Protein AF-0000000082576319 (afdb_homodimer)

Solvent-accessible surface area (backbone atoms only — not comparable to full-atom values): 33213 Å² total; per-residue (Å²): 131,82,73,73,70,80,66,82,50,52,83,40,79,93,32,52,80,60,62,58,67,52,38,53,54,11,37,67,35,69,72,43,90,73,81,76,61,67,74,78,72,56,69,100,61,82,54,29,26,38,33,26,52,52,41,36,80,38,68,91,71,37,46,44,73,81,45,42,80,41,78,44,76,49,89,55,85,46,79,70,30,40,61,8,37,35,50,24,39,36,36,74,38,51,67,65,32,73,51,54,51,29,36,40,39,39,36,24,38,23,18,61,24,31,28,22,35,40,39,40,29,25,42,45,8,39,37,28,39,38,37,37,37,34,42,27,11,21,46,34,29,22,37,41,38,39,30,28,44,44,7,37,40,41,37,39,39,42,38,47,18,60,33,32,18,38,39,40,32,38,40,38,41,28,18,32,52,6,37,42,40,37,38,36,38,38,47,32,53,30,29,38,40,40,37,37,43,37,35,31,64,13,49,43,6,35,44,34,50,34,11,38,40,47,32,44,57,74,28,44,38,37,37,44,38,39,40,37,32,62,18,34,44,21,36,39,41,36,40,39,34,33,40,14,23,52,55,2,28,32,37,43,36,42,37,43,37,32,36,57,71,13,29,54,24,40,40,43,38,42,42,41,32,38,38,76,30,88,67,21,38,49,37,46,33,48,40,42,41,38,49,22,48,38,37,47,37,42,39,39,43,39,24,28,62,77,58,63,65,60,45,49,53,42,38,72,72,70,38,53,68,71,58,38,52,48,53,56,50,48,57,62,50,43,67,41,46,64,77,49,79,53,62,71,57,36,49,49,54,51,49,45,50,48,53,38,48,67,70,73,103,131,83,73,71,70,81,67,82,50,52,84,41,80,94,33,53,81,60,61,59,66,52,41,53,54,12,37,67,36,70,71,43,89,72,80,73,61,68,75,76,71,54,69,100,62,80,54,28,27,38,32,27,52,53,42,36,81,37,66,91,72,37,47,44,73,81,44,41,80,43,76,42,76,49,89,53,87,46,80,69,32,42,61,8,38,35,50,24,41,34,37,74,38,51,66,64,32,73,54,54,51,28,36,40,39,38,37,23,37,24,18,62,23,32,28,23,35,39,40,40,29,27,42,45,9,39,36,27,38,38,37,38,36,34,41,27,11,19,44,33,30,21,37,40,38,40,29,28,43,44,7,36,39,42,38,39,38,41,37,46,18,61,32,33,18,39,38,41,31,39,40,36,41,30,18,31,53,7,38,41,40,38,37,36,38,39,45,31,54,31,29,39,40,40,36,37,44,37,36,31,63,12,51,43,7,36,45,34,49,35,11,39,41,47,31,43,56,75,28,44,38,37,38,42,36,38,38,38,32,61,18,35,44,23,37,39,42,36,42,38,33,31,39,13,25,52,54,3,29,31,36,43,34,40,36,41,36,32,36,57,71,13,29,54,25,39,38,42,38,40,42,40,31,38,37,76,31,87,66,21,40,49,38,45,33,50,40,43,42,38,50,22,48,37,37,46,38,41,38,39,43,39,23,30,63,78,58,64,65,60,45,48,53,41,39,72,72,70,37,53,68,70,59,38,51,47,53,55,50,47,57,63,50,44,66,40,47,63,76,50,77,52,62,71,56,37,50,50,52,51,49,46,49,48,54,40,49,67,69,73,103

Radius of gyration: 29.11 Å; Cα contacts (8 Å, |Δi|>4): 2206; chains: 2; bounding box: 52×86×73 Å

Secondary structure (DSSP, 8-state):
---------TTSGGGTT--HHHHHHHHTPPP------GGGTS-SS-S-EEEEETTEE-GGG-B-TT-EEEEE------TTGGG--EEEEEEEE-TT-EEEEEEEEEEEEEEEEEEEEEEEE-TT-EEEEEEEEEEEEEEEEEEEEEE-TT-EEEEEEEE--SSSEEEEEEEEEE-TT-EEEEEEEE-SSSEEEEEEEEEE-STT-EEEEEEEEEE-TT-EEEEEEEEEE-STT-EEEEEEEEEE-TT-EEEEEEEEEE-TT-TTEEEEEEEEEEESSTTSEEEEEEEEEE--SSEEEEEEEEEEPPPHHHHHHHHHTT--HHHHHHHHHHHHHHHHHTT---HHHHHHHHHHHHHHHHHH-/---------TTSGGGTT--HHHHHHHHTPPP------GGGTS-SS-S-EEEEETTEE-GGG-B-TT-EEEEE------TTGGG--EEEEEEEE-TT-EEEEEEEEEEEEEEEEEEEEEEEE-TT-EEEEEEEEEEEEEEEEEEEEEE-TT-EEEEEEEE--SSSEEEEEEEEEE-TT-EEEEEEEE-SSSEEEEEEEEEE-STT-EEEEEEEEEE-TT-EEEEEEEEEE-STT-EEEEEEEEEE-TT-EEEEEEEEEE-TT-TT-EEEEEEEEEESSTTSEEEEEEEEEE--SSEEEEEEEEEEPPPHHHHHHHHHTT--HHHHHHHHHHHHHHHHHTT---HHHHHHHHHHHHHHHHHH-

Nearest PDB structures (foldseek):
  5awf-assembly1_B  TM=8.871E-01  e=5.857E-17  Escherichia coli K-12
  5awg-assembly2_F  TM=8.717E-01  e=9.874E-16  Escherichia coli K-12
  5awg-assembly1_A  TM=7.871E-01  e=1.202E-10  Escherichia coli K-12
  5awf-assembly1_A  TM=7.867E-01  e=1.909E-10  Escherichia coli K-12
  5awf-assembly2_E  TM=7.681E-01  e=3.754E-09  Escherichia coli K-12

Organism: NCBI:txid68569

pLDDT: mean 94.66, std 8.39, range [23.75, 98.94]

Foldseek 3Di:
DPPVLPDDDLVDVVCVQPDVVLQVVQQPWDFDDPVDDVVVVQFPDDFWEWEDELQHTDPVPTRHVQKDWDFDAQDDPPSLSNVQGTIEIEHEEEALAEGERHEYEYEYRTHEYHYEYEYEYEALYEYEYEYEYEETGEYGYEYEEEYEHNYEYHYEYEYAYQEGEYEYEYEYEWAANYEYAYEYEAQHAYEYEAEYEYEDAYAQTEYEYEAEHEYEDAHEYEYAYEYEYRAENYEYEYEYEYEYFDQYEYEYEYEYEYDQHHAAYEYEEEEEYEYPDPNYYYYYHYYYHYNYDHYHYDYDYYYDYQDPVQQVVCVVVPDDNLRSRLVSVLVRRLVRLVPRDDPSSSVVSSVSNSVSSVVRD/DPVVLPDDDLVDVVCVQPDVVLQVVQQPWDFDDPVDDVVVVQFPDDFWEWEDELQHTDPVPTRHVQKDWDFDAQDDPPSLSNVQGTIEIEHEEEALAEGERHEYEYEYRTHEYHYEYEYEYEALYEYEYEYEYEETGEYGYEYEEEYEHNYEYHYEYEYAYQEGEYEYEYEYEWAANYEYAYEYEAQHAYEYEAEYEYEDAYAQTEYEYEAEYEYEDAHEYEYAYEYEYRAENYEYEYEYEYEYFDQYEYEYEYEYEYDQHHAAYEYEEEEEYEYPDPNYYYYYHYYYHYNYDHYHYDYDYYYDYQDPVQQVVCVVVPDDNLRSRLVSVLVRRLVRLVPRDDPSSSVVSSVSNSVSSVVRD

InterPro domains:
  IPR000825 SUF system FeS cluster assembly, SufBD core domain [PF01458] (121-332)
  IPR037284 SUF system FeS cluster assembly, SufBD superfamily [SSF101960] (5-357)
  IPR055346 SUF system FeS cluster assembly, SufBD [PTHR43575] (121-348)

Sequence (722 aa):
MNTLLELPTPRQEEWRWADMAALKAAAETARRDVGIDPAGLFLDIEGPRLLFVDGRFEPAHSRPGPVQVTQQLATTDHPLGSLADGEGWSLHLGKEHAATAIQIVHIGTGGESHVPARLMLAEDAVASVVETYAGSGWANRLTTLCLERGARLMRSVRLLQDAGFVSLREEAEVGEAASLVSVFLGAGGMGSRIDGALLVNGKGGFAEMGGALLTSGSQKQEAAVAVRHENVEGTSRQLWRAVAADKSAASLAARVEVARGAQQTDGEQSLRGLLLQRSATVNLKPELEIFADDVKCAHGATVGELDRMALFYLQSRGIDEGRAKALLTRAFVADALARIGEDVVREAFAADADRWLDTALMNTLLELPTPRQEEWRWADMAALKAAAETARRDVGIDPAGLFLDIEGPRLLFVDGRFEPAHSRPGPVQVTQQLATTDHPLGSLADGEGWSLHLGKEHAATAIQIVHIGTGGESHVPARLMLAEDAVASVVETYAGSGWANRLTTLCLERGARLMRSVRLLQDAGFVSLREEAEVGEAASLVSVFLGAGGMGSRIDGALLVNGKGGFAEMGGALLTSGSQKQEAAVAVRHENVEGTSRQLWRAVAADKSAASLAARVEVARGAQQTDGEQSLRGLLLQRSATVNLKPELEIFADDVKCAHGATVGELDRMALFYLQSRGIDEGRAKALLTRAFVADALARIGEDVVREAFAADADRWLDTAL

Structure (mmCIF, N/CA/C/O backbone):
data_AF-0000000082576319-model_v1
#
loop_
_entity.id
_entity.type
_entity.pdbx_description
1 polymer 'Fe-S cluster assembly protein SufD'
#
loop_
_atom_site.group_PDB
_atom_site.id
_atom_site.type_symbol
_atom_site.label_atom_id
_atom_site.label_alt_id
_atom_site.label_comp_id
_atom_site.label_asym_id
_atom_site.label_entity_id
_atom_site.label_seq_id
_atom_site.pdbx_PDB_ins_code
_atom_site.Cartn_x
_atom_site.Cartn_y
_atom_site.Cartn_z
_atom_site.occupancy
_atom_site.B_iso_or_equiv
_atom_site.auth_seq_id
_atom_site.auth_comp_id
_atom_site.auth_asym_id
_atom_site.auth_atom_id
_atom_site.pdbx_PDB_model_num
ATOM 1 N N . MET A 1 1 ? 1.229 -40.062 17.375 1 24.16 1 MET A N 1
ATOM 2 C CA . MET A 1 1 ? 1.217 -38.781 18.078 1 24.16 1 MET A CA 1
ATOM 3 C C . MET A 1 1 ? 0.856 -37.625 17.125 1 24.16 1 MET A C 1
ATOM 5 O O . MET A 1 1 ? 1.576 -37.375 16.156 1 24.16 1 MET A O 1
ATOM 9 N N . ASN A 1 2 ? -0.337 -37.438 16.719 1 30.39 2 ASN A N 1
ATOM 10 C CA . ASN A 1 2 ? -0.975 -36.531 15.773 1 30.39 2 ASN A CA 1
ATOM 11 C C . ASN A 1 2 ? -0.6 -35.094 16.031 1 30.39 2 ASN A C 1
ATOM 13 O O . ASN A 1 2 ? -1.057 -34.5 17.016 1 30.39 2 ASN A O 1
ATOM 17 N N . THR A 1 3 ? 0.707 -34.812 16.156 1 34.94 3 THR A N 1
ATOM 18 C CA . THR A 1 3 ? 1.184 -33.438 16.391 1 34.94 3 THR A CA 1
ATOM 19 C C . THR A 1 3 ? 0.29 -32.438 15.672 1 34.94 3 THR A C 1
ATOM 21 O O . THR A 1 3 ? 0.254 -32.406 14.438 1 34.94 3 THR A O 1
ATOM 24 N N . LEU A 1 4 ? -0.823 -32.219 16.078 1 39.25 4 LEU A N 1
ATOM 25 C CA . LEU A 1 4 ? -1.81 -31.281 15.547 1 39.25 4 LEU A CA 1
ATOM 26 C C . LEU A 1 4 ? -1.157 -29.953 15.18 1 39.25 4 LEU A C 1
ATOM 28 O O . LEU A 1 4 ? -0.717 -29.219 16.062 1 39.25 4 LEU A O 1
ATOM 32 N N . LEU A 1 5 ? -0.187 -29.984 14.25 1 50.62 5 LEU A N 1
ATOM 33 C CA . LEU A 1 5 ? 0.458 -28.797 13.703 1 50.62 5 LEU A CA 1
ATOM 34 C C . LEU A 1 5 ? -0.491 -27.594 13.734 1 50.62 5 LEU A C 1
ATOM 36 O O . LEU A 1 5 ? -1.639 -27.703 13.297 1 50.62 5 LEU A O 1
ATOM 40 N N . GLU A 1 6 ? -0.335 -26.875 14.75 1 64.94 6 GLU A N 1
ATOM 41 C CA . GLU A 1 6 ? -1.095 -25.641 14.969 1 64.94 6 GLU A CA 1
ATOM 42 C C . GLU A 1 6 ? -1.136 -24.797 13.703 1 64.94 6 GLU A C 1
ATOM 44 O O . GLU A 1 6 ? -0.102 -24.297 13.242 1 64.94 6 GLU A O 1
ATOM 49 N N . LEU A 1 7 ? -2.199 -25.109 12.945 1 76.06 7 LEU A N 1
ATOM 50 C CA . LEU A 1 7 ? -2.455 -24.312 11.742 1 76.06 7 LEU A CA 1
ATOM 51 C C . LEU A 1 7 ? -2.701 -22.859 12.102 1 76.06 7 LEU A C 1
ATOM 53 O O . LEU A 1 7 ? -3.148 -22.547 13.211 1 76.06 7 LEU A O 1
ATOM 57 N N . PRO A 1 8 ? -2.199 -21.984 11.211 1 80.19 8 PRO A N 1
ATOM 58 C CA . PRO A 1 8 ? -2.496 -20.562 11.469 1 80.19 8 PRO A CA 1
ATOM 59 C C . PRO A 1 8 ? -3.994 -20.297 11.586 1 80.19 8 PRO A C 1
ATOM 61 O O . PRO A 1 8 ? -4.812 -21.141 11.234 1 80.19 8 PRO A O 1
ATOM 64 N N . THR A 1 9 ? -4.262 -19.188 12.266 1 80.5 9 THR A N 1
ATOM 65 C CA . THR A 1 9 ? -5.656 -18.812 12.453 1 80.5 9 THR A CA 1
ATOM 66 C C . THR A 1 9 ? -5.945 -17.453 11.805 1 80.5 9 THR A C 1
ATOM 68 O O . THR A 1 9 ? -5.047 -16.625 11.68 1 80.5 9 THR A O 1
ATOM 71 N N . PRO A 1 10 ? -7.227 -17.234 11.562 1 76.69 10 PRO A N 1
ATOM 72 C CA . PRO A 1 10 ? -7.605 -15.969 10.922 1 76.69 10 PRO A CA 1
ATOM 73 C C . PRO A 1 10 ? -7.449 -14.766 11.844 1 76.69 10 PRO A C 1
ATOM 75 O O . PRO A 1 10 ? -7.559 -13.617 11.391 1 76.69 10 PRO A O 1
ATOM 78 N N . ARG A 1 11 ? -7.086 -14.836 13 1 74.06 11 ARG A N 1
ATOM 79 C CA . ARG A 1 11 ? -6.824 -13.734 13.914 1 74.06 11 ARG A CA 1
ATOM 80 C C . ARG A 1 11 ? -5.5 -13.055 13.594 1 74.06 11 ARG A C 1
ATOM 82 O O . ARG A 1 11 ? -5.293 -11.883 13.93 1 74.06 11 ARG A O 1
ATOM 89 N N . GLN A 1 12 ? -4.68 -13.906 13.008 1 79 12 GLN A N 1
ATOM 90 C CA . GLN A 1 12 ? -3.438 -13.328 12.508 1 79 12 GLN A CA 1
ATOM 91 C C . GLN A 1 12 ? -3.676 -12.539 11.219 1 79 12 GLN A C 1
ATOM 93 O O . GLN A 1 12 ? -4.273 -13.047 10.273 1 79 12 GLN A O 1
ATOM 98 N N . GLU A 1 13 ? -3.152 -11.359 11.203 1 78.31 13 GLU A N 1
ATOM 99 C CA . GLU A 1 13 ? -3.428 -10.461 10.086 1 78.31 13 GLU A CA 1
ATOM 100 C C . GLU A 1 13 ? -3.061 -11.102 8.758 1 78.31 13 GLU A C 1
ATOM 102 O O . GLU A 1 13 ? -3.818 -11.008 7.785 1 78.31 13 GLU A O 1
ATOM 107 N N . GLU A 1 14 ? -2.053 -11.867 8.719 1 85.12 14 GLU A N 1
ATOM 108 C CA . GLU A 1 14 ? -1.548 -12.453 7.484 1 85.12 14 GLU A CA 1
ATOM 109 C C . GLU A 1 14 ? -2.469 -13.562 6.98 1 85.12 14 GLU A C 1
ATOM 111 O O . GLU A 1 14 ? -2.377 -13.984 5.824 1 85.12 14 GLU A O 1
ATOM 116 N N . TRP A 1 15 ? -3.363 -14.062 7.809 1 89.56 15 TRP A N 1
ATOM 117 C CA . TRP A 1 15 ? -4.191 -15.211 7.461 1 89.56 15 TRP A CA 1
ATOM 118 C C . TRP A 1 15 ? -5.676 -14.859 7.562 1 89.56 15 TRP A C 1
ATOM 120 O O . TRP A 1 15 ? -6.527 -15.75 7.598 1 89.56 15 TRP A O 1
ATOM 130 N N . ARG A 1 16 ? -6.012 -13.664 7.586 1 85.12 16 ARG A N 1
ATOM 131 C CA . ARG A 1 16 ? -7.359 -13.195 7.895 1 85.12 16 ARG A CA 1
ATOM 132 C C . ARG A 1 16 ? -8.359 -13.672 6.844 1 85.12 16 ARG A C 1
ATOM 134 O O . ARG A 1 16 ? -9.531 -13.914 7.156 1 85.12 16 ARG A O 1
ATOM 141 N N . TRP A 1 17 ? -7.879 -13.977 5.676 1 88.19 17 TRP A N 1
ATOM 142 C CA . TRP A 1 17 ? -8.797 -14.352 4.605 1 88.19 17 TRP A CA 1
ATOM 143 C C . TRP A 1 17 ? -8.742 -15.852 4.336 1 88.19 17 TRP A C 1
ATOM 145 O O . TRP A 1 17 ? -9.523 -16.375 3.541 1 88.19 17 TRP A O 1
ATOM 155 N N . ALA A 1 18 ? -7.809 -16.547 4.93 1 89.56 18 ALA A N 1
ATOM 156 C CA . ALA A 1 18 ? -7.586 -17.953 4.617 1 89.56 18 ALA A CA 1
ATOM 157 C C . ALA A 1 18 ? -8.734 -18.812 5.125 1 89.56 18 ALA A C 1
ATOM 159 O O . ALA A 1 18 ? -9.18 -18.672 6.266 1 89.56 18 ALA A O 1
ATOM 160 N N . ASP A 1 19 ? -9.203 -19.703 4.293 1 92.75 19 ASP A N 1
ATOM 161 C CA . ASP A 1 19 ? -10.273 -20.625 4.668 1 92.75 19 ASP A CA 1
ATOM 162 C C . ASP A 1 19 ? -9.719 -21.891 5.305 1 92.75 19 ASP A C 1
ATOM 164 O O . ASP A 1 19 ? -9.742 -22.969 4.695 1 92.75 19 ASP A O 1
ATOM 168 N N . MET A 1 20 ? -9.43 -21.812 6.535 1 92.5 20 MET A N 1
ATOM 169 C CA . MET A 1 20 ? -8.773 -22.922 7.227 1 92.5 20 MET A CA 1
ATOM 170 C C . MET A 1 20 ? -9.75 -24.062 7.488 1 92.5 20 MET A C 1
ATOM 172 O O . MET A 1 20 ? -9.352 -25.219 7.582 1 92.5 20 MET A O 1
ATOM 176 N N . ALA A 1 21 ? -11 -23.766 7.602 1 92.75 21 ALA A N 1
ATOM 177 C CA . ALA A 1 21 ? -12.016 -24.797 7.758 1 92.75 21 ALA A CA 1
ATOM 178 C C . ALA A 1 21 ? -12.078 -25.688 6.523 1 92.75 21 ALA A C 1
ATOM 180 O O . ALA A 1 21 ? -12.156 -26.922 6.637 1 92.75 21 ALA A O 1
ATOM 181 N N . ALA A 1 22 ? -12.039 -25.062 5.375 1 95.19 22 ALA A N 1
ATOM 182 C CA . ALA A 1 22 ? -12.047 -25.828 4.129 1 95.19 22 ALA A CA 1
ATOM 183 C C . ALA A 1 22 ? -10.805 -26.703 4.012 1 95.19 22 ALA A C 1
ATOM 185 O O . ALA A 1 22 ? -10.875 -27.828 3.516 1 95.19 22 ALA A O 1
ATOM 186 N N . LEU A 1 23 ? -9.672 -26.141 4.402 1 96.88 23 LEU A N 1
ATOM 187 C CA . LEU A 1 23 ? -8.43 -26.906 4.387 1 96.88 23 LEU A CA 1
ATOM 188 C C . LEU A 1 23 ? -8.539 -28.141 5.266 1 96.88 23 LEU A C 1
ATOM 190 O O . LEU A 1 23 ? -8.203 -29.25 4.828 1 96.88 23 LEU A O 1
ATOM 194 N N . LYS A 1 24 ? -9.047 -28 6.449 1 95.25 24 LYS A N 1
ATOM 195 C CA . LYS A 1 24 ? -9.18 -29.125 7.379 1 95.25 24 LYS A CA 1
ATOM 196 C C . LYS A 1 24 ? -10.156 -30.172 6.844 1 95.25 24 LYS A C 1
ATOM 198 O O . LYS A 1 24 ? -9.906 -31.375 6.945 1 95.25 24 LYS A O 1
ATOM 203 N N . ALA A 1 25 ? -11.242 -29.703 6.328 1 96.44 25 ALA A N 1
ATOM 204 C CA . ALA A 1 25 ? -12.234 -30.609 5.754 1 96.44 25 ALA A CA 1
ATOM 205 C C . ALA A 1 25 ? -11.641 -31.422 4.609 1 96.44 25 ALA A C 1
ATOM 207 O O . ALA A 1 25 ? -11.891 -32.625 4.504 1 96.44 25 ALA A O 1
ATOM 208 N N . ALA A 1 26 ? -10.883 -30.797 3.797 1 97.12 26 ALA A N 1
ATOM 209 C CA . ALA A 1 26 ? -10.242 -31.469 2.674 1 97.12 26 ALA A CA 1
ATOM 210 C C . ALA A 1 26 ? -9.281 -32.562 3.16 1 97.12 26 ALA A C 1
ATOM 212 O O . ALA A 1 26 ? -9.242 -33.656 2.6 1 97.12 26 ALA A O 1
ATOM 213 N N . ALA A 1 27 ? -8.555 -32.219 4.16 1 96.75 27 ALA A N 1
ATOM 214 C CA . ALA A 1 27 ? -7.559 -33.125 4.707 1 96.75 27 ALA A CA 1
ATOM 215 C C . ALA A 1 27 ? -8.219 -34.406 5.266 1 96.75 27 ALA A C 1
ATOM 217 O O . ALA A 1 27 ? -7.605 -35.469 5.285 1 96.75 27 ALA A O 1
ATOM 218 N N . GLU A 1 28 ? -9.445 -34.281 5.633 1 96.62 28 GLU A N 1
ATOM 219 C CA . GLU A 1 28 ? -10.133 -35.375 6.316 1 96.62 28 GLU A CA 1
ATOM 220 C C . GLU A 1 28 ? -10.953 -36.219 5.332 1 96.62 28 GLU A C 1
ATOM 222 O O . GLU A 1 28 ? -11.555 -37.219 5.715 1 96.62 28 GLU A O 1
ATOM 227 N N . THR A 1 29 ? -10.938 -35.844 4.121 1 96.62 29 THR A N 1
ATOM 228 C CA . THR A 1 29 ? -11.727 -36.594 3.152 1 96.62 29 THR A CA 1
ATOM 229 C C . THR A 1 29 ? -11.133 -38 2.936 1 96.62 29 THR A C 1
ATOM 231 O O . THR A 1 29 ? -9.906 -38.156 2.961 1 96.62 29 THR A O 1
ATOM 234 N N . ALA A 1 30 ? -12.047 -38.906 2.615 1 95.62 30 ALA A N 1
ATOM 235 C CA . ALA A 1 30 ? -11.602 -40.25 2.297 1 95.62 30 ALA A CA 1
ATOM 236 C C . ALA A 1 30 ? -11.062 -40.344 0.872 1 95.62 30 ALA A C 1
ATOM 238 O O . ALA A 1 30 ? -11.594 -39.688 -0.037 1 95.62 30 ALA A O 1
ATOM 239 N N . ARG A 1 31 ? -10.094 -41.156 0.733 1 94.31 31 ARG A N 1
ATOM 240 C CA . ARG A 1 31 ? -9.539 -41.375 -0.6 1 94.31 31 ARG A CA 1
ATOM 241 C C . ARG A 1 31 ? -10.469 -42.25 -1.438 1 94.31 31 ARG A C 1
ATOM 243 O O . ARG A 1 31 ? -10.984 -43.25 -0.953 1 94.31 31 ARG A O 1
ATOM 250 N N . ARG A 1 32 ? -10.734 -41.719 -2.539 1 91.25 32 ARG A N 1
ATOM 251 C CA . ARG A 1 32 ? -11.57 -42.469 -3.477 1 91.25 32 ARG A CA 1
ATOM 252 C C . ARG A 1 32 ? -11.055 -42.312 -4.906 1 91.25 32 ARG A C 1
ATOM 254 O O . ARG A 1 32 ? -10.43 -41.312 -5.242 1 91.25 32 ARG A O 1
ATOM 261 N N . ASP A 1 33 ? -11.234 -43.406 -5.648 1 82.31 33 ASP A N 1
ATOM 262 C CA . ASP A 1 33 ? -10.883 -43.312 -7.062 1 82.31 33 ASP A CA 1
ATOM 263 C C . ASP A 1 33 ? -11.688 -42.219 -7.762 1 82.31 33 ASP A C 1
ATOM 265 O O . ASP A 1 33 ? -12.922 -42.281 -7.785 1 82.31 33 ASP A O 1
ATOM 269 N N . VAL A 1 34 ? -11.062 -41.156 -8.18 1 77.56 34 VAL A N 1
ATOM 270 C CA . VAL A 1 34 ? -11.742 -40 -8.742 1 77.56 34 VAL A CA 1
ATOM 271 C C . VAL A 1 34 ? -11.875 -40.156 -10.258 1 77.56 34 VAL A C 1
ATOM 273 O O . VAL A 1 34 ? -12.461 -39.312 -10.93 1 77.56 34 VAL A O 1
ATOM 276 N N . GLY A 1 35 ? -11.414 -41.281 -10.797 1 84.75 35 GLY A N 1
ATOM 277 C CA . GLY A 1 35 ? -11.609 -41.594 -12.195 1 84.75 35 GLY A CA 1
ATOM 278 C C . GLY A 1 35 ? -10.914 -40.656 -13.141 1 84.75 35 GLY A C 1
ATOM 279 O O . GLY A 1 35 ? -11.391 -40.406 -14.258 1 84.75 35 GLY A O 1
ATOM 280 N N . ILE A 1 36 ? -9.898 -40.062 -12.727 1 91.38 36 ILE A N 1
ATOM 281 C CA . ILE A 1 36 ? -9.18 -39.094 -13.562 1 91.38 36 ILE A CA 1
ATOM 282 C C . ILE A 1 36 ? -8.117 -39.812 -14.375 1 91.38 36 ILE A C 1
ATOM 284 O O . ILE A 1 36 ? -7.309 -40.562 -13.828 1 91.38 36 ILE A O 1
ATOM 288 N N . ASP A 1 37 ? -8.172 -39.594 -15.719 1 91.75 37 ASP A N 1
ATOM 289 C CA . ASP A 1 37 ? -7.113 -40.094 -16.594 1 91.75 37 ASP A CA 1
ATOM 290 C C . ASP A 1 37 ? -5.941 -39.125 -16.641 1 91.75 37 ASP A C 1
ATOM 292 O O . ASP A 1 37 ? -6.059 -38.031 -17.219 1 91.75 37 ASP A O 1
ATOM 296 N N . PRO A 1 38 ? -4.828 -39.531 -16.156 1 92.62 38 PRO A N 1
ATOM 297 C CA . PRO A 1 38 ? -3.682 -38.625 -16.141 1 92.62 38 PRO A CA 1
ATOM 298 C C . PRO A 1 38 ? -3.281 -38.156 -17.547 1 92.62 38 PRO A C 1
ATOM 300 O O . PRO A 1 38 ? -2.768 -37.062 -17.703 1 92.62 38 PRO A O 1
ATOM 303 N N . ALA A 1 39 ? -3.484 -38.938 -18.531 1 92.5 39 ALA A N 1
ATOM 304 C CA . ALA A 1 39 ? -3.088 -38.594 -19.906 1 92.5 39 ALA A CA 1
ATOM 305 C C . ALA A 1 39 ? -3.773 -37.312 -20.375 1 92.5 39 ALA A C 1
ATOM 307 O O . ALA A 1 39 ? -3.201 -36.562 -21.156 1 92.5 39 ALA A O 1
ATOM 308 N N . GLY A 1 40 ? -4.926 -37.125 -19.844 1 94 40 GLY A N 1
ATOM 309 C CA . GLY A 1 40 ? -5.691 -35.938 -20.234 1 94 40 GLY A CA 1
ATOM 310 C C . GLY A 1 40 ? -5.207 -34.656 -19.578 1 94 40 GLY A C 1
ATOM 311 O O . GLY A 1 40 ? -5.598 -33.562 -19.984 1 94 40 GLY A O 1
ATOM 312 N N . LEU A 1 41 ? -4.359 -34.781 -18.625 1 96.62 41 LEU A N 1
ATOM 313 C CA . LEU A 1 41 ? -3.889 -33.625 -17.875 1 96.62 41 LEU A CA 1
ATOM 314 C C . LEU A 1 41 ? -2.535 -33.156 -18.406 1 96.62 41 LEU A C 1
ATOM 316 O O . LEU A 1 41 ? -2.119 -32.031 -18.141 1 96.62 41 LEU A O 1
ATOM 320 N N . PHE A 1 42 ? -1.842 -33.969 -19.141 1 97.38 42 PHE A N 1
ATOM 321 C CA . PHE A 1 42 ? -0.614 -33.562 -19.812 1 97.38 42 PHE A CA 1
ATOM 322 C C . PHE A 1 42 ? -0.925 -32.812 -21.109 1 97.38 42 PHE A C 1
ATOM 324 O O . PHE A 1 42 ? -1.789 -33.25 -21.875 1 97.38 42 PHE A O 1
ATOM 331 N N . LEU A 1 43 ? -0.245 -31.75 -21.266 1 97.44 43 LEU A N 1
ATOM 332 C CA . LEU A 1 43 ? -0.414 -30.969 -22.484 1 97.44 43 LEU A CA 1
ATOM 333 C C . LEU A 1 43 ? 0.337 -31.609 -23.641 1 97.44 43 LEU A C 1
ATOM 335 O O . LEU A 1 43 ? 1.287 -32.375 -23.438 1 97.44 43 LEU A O 1
ATOM 339 N N . ASP A 1 44 ? -0.121 -31.297 -24.844 1 95 44 ASP A N 1
ATOM 340 C CA . ASP A 1 44 ? 0.494 -31.859 -26.031 1 95 44 ASP A CA 1
ATOM 341 C C . ASP A 1 44 ? 1.738 -31.078 -26.438 1 95 44 ASP A C 1
ATOM 343 O O . ASP A 1 44 ? 1.754 -30.406 -27.484 1 95 44 ASP A O 1
ATOM 347 N N . ILE A 1 45 ? 2.691 -31.172 -25.703 1 95.12 45 ILE A N 1
ATOM 348 C CA . ILE A 1 45 ? 3.994 -30.562 -25.953 1 95.12 45 ILE A CA 1
ATOM 349 C C . ILE A 1 45 ? 5.102 -31.531 -25.516 1 95.12 45 ILE A C 1
ATOM 351 O O . ILE A 1 45 ? 4.98 -32.219 -24.5 1 95.12 45 ILE A O 1
ATOM 355 N N . GLU A 1 46 ? 6.141 -31.688 -26.328 1 94.19 46 GLU A N 1
ATOM 356 C CA . GLU A 1 46 ? 7.238 -32.594 -26.016 1 94.19 46 GLU A CA 1
ATOM 357 C C . GLU A 1 46 ? 8.047 -32.094 -24.812 1 94.19 46 GLU A C 1
ATOM 359 O O . GLU A 1 46 ? 8.281 -30.891 -24.688 1 94.19 46 GLU A O 1
ATOM 364 N N . GLY A 1 47 ? 8.438 -32.969 -23.906 1 96.19 47 GLY A N 1
ATOM 365 C CA . GLY A 1 47 ? 9.25 -32.656 -22.75 1 96.19 47 GLY A CA 1
ATOM 366 C C . GLY A 1 47 ? 9.102 -33.656 -21.609 1 96.19 47 GLY A C 1
ATOM 367 O O . GLY A 1 47 ? 8.336 -34.625 -21.734 1 96.19 47 GLY A O 1
ATOM 368 N N . PRO A 1 48 ? 9.836 -33.469 -20.578 1 98.12 48 PRO A N 1
ATOM 369 C CA . PRO A 1 48 ? 9.719 -34.344 -19.406 1 98.12 48 PRO A CA 1
ATOM 370 C C . PRO A 1 48 ? 8.328 -34.281 -18.781 1 98.12 48 PRO A C 1
ATOM 372 O O . PRO A 1 48 ? 7.688 -33.25 -18.766 1 98.12 48 PRO A O 1
ATOM 375 N N . ARG A 1 49 ? 7.898 -35.531 -18.266 1 98.31 49 ARG A N 1
ATOM 376 C CA . ARG A 1 49 ? 6.594 -35.656 -17.641 1 98.31 49 ARG A CA 1
ATOM 377 C C . ARG A 1 49 ? 6.707 -36.438 -16.312 1 98.31 49 ARG A C 1
ATOM 379 O O . ARG A 1 49 ? 7.34 -37.5 -16.266 1 98.31 49 ARG A O 1
ATOM 386 N N . LEU A 1 50 ? 6.117 -35.844 -15.32 1 98.69 50 LEU A N 1
ATOM 387 C CA . LEU A 1 50 ? 6.039 -36.531 -14.031 1 98.69 50 LEU A CA 1
ATOM 388 C C . LEU A 1 50 ? 4.605 -36.531 -13.516 1 98.69 50 LEU A C 1
ATOM 390 O O . LEU A 1 50 ? 3.891 -35.531 -13.617 1 98.69 50 LEU A O 1
ATOM 394 N N . LEU A 1 51 ? 4.219 -37.688 -12.984 1 98.38 51 LEU A N 1
ATOM 395 C CA . LEU A 1 51 ? 2.91 -37.844 -12.352 1 98.38 51 LEU A CA 1
ATOM 396 C C . LEU A 1 51 ? 3.057 -38.188 -10.867 1 98.38 51 LEU A C 1
ATOM 398 O O . LEU A 1 51 ? 3.818 -39.062 -10.508 1 98.38 51 LEU A O 1
ATOM 402 N N . PHE A 1 52 ? 2.414 -37.406 -10.031 1 98.19 52 PHE A N 1
ATOM 403 C CA . PHE A 1 52 ? 2.248 -37.719 -8.617 1 98.19 52 PHE A CA 1
ATOM 404 C C . PHE A 1 52 ? 0.786 -38 -8.297 1 98.19 52 PHE A C 1
ATOM 406 O O . PHE A 1 52 ? -0.103 -37.25 -8.688 1 98.19 52 PHE A O 1
ATOM 413 N N . VAL A 1 53 ? 0.535 -39.094 -7.641 1 97 53 VAL A N 1
ATOM 414 C CA . VAL A 1 53 ? -0.795 -39.406 -7.137 1 97 53 VAL A CA 1
ATOM 415 C C . VAL A 1 53 ? -0.774 -39.469 -5.609 1 97 53 VAL A C 1
ATOM 417 O O . VAL A 1 53 ? -0.021 -40.219 -5.016 1 97 53 VAL A O 1
ATOM 420 N N . ASP A 1 54 ? -1.528 -38.594 -4.969 1 96.94 54 ASP A N 1
ATOM 421 C CA . ASP A 1 54 ? -1.577 -38.5 -3.516 1 96.94 54 ASP A CA 1
ATOM 422 C C . ASP A 1 54 ? -0.184 -38.25 -2.936 1 96.94 54 ASP A C 1
ATOM 424 O O . ASP A 1 54 ? 0.167 -38.812 -1.901 1 96.94 54 ASP A O 1
ATOM 428 N N . GLY A 1 55 ? 0.589 -37.469 -3.701 1 97.31 55 GLY A N 1
ATOM 429 C CA . GLY A 1 55 ? 1.9 -37.062 -3.221 1 97.31 55 GLY A CA 1
ATOM 430 C C . GLY A 1 55 ? 2.98 -38.094 -3.486 1 97.31 55 GLY A C 1
ATOM 431 O O . GLY A 1 55 ? 4.133 -37.906 -3.098 1 97.31 55 GLY A O 1
ATOM 432 N N . ARG A 1 56 ? 2.6 -39.156 -4.188 1 96.44 56 ARG A N 1
ATOM 433 C CA . ARG A 1 56 ? 3.561 -40.188 -4.484 1 96.44 56 ARG A CA 1
ATOM 434 C C . ARG A 1 56 ? 3.857 -40.25 -5.98 1 96.44 56 ARG A C 1
ATOM 436 O O . ARG A 1 56 ? 2.939 -40.219 -6.801 1 96.44 56 ARG A O 1
ATOM 443 N N . PHE A 1 57 ? 5.098 -40.438 -6.281 1 98 57 PHE A N 1
ATOM 444 C CA . PHE A 1 57 ? 5.523 -40.531 -7.676 1 98 57 PHE A CA 1
ATOM 445 C C . PHE A 1 57 ? 5.008 -41.781 -8.336 1 98 57 PHE A C 1
ATOM 447 O O . PHE A 1 57 ? 5.082 -42.875 -7.754 1 98 57 PHE A O 1
ATOM 454 N N . GLU A 1 58 ? 4.492 -41.625 -9.562 1 96.88 58 GLU A N 1
ATOM 455 C CA . GLU A 1 58 ? 4.004 -42.75 -10.359 1 96.88 58 GLU A CA 1
ATOM 456 C C . GLU A 1 58 ? 4.832 -42.938 -11.633 1 96.88 58 GLU A C 1
ATOM 458 O O . GLU A 1 58 ? 4.527 -42.312 -12.664 1 96.88 58 GLU A O 1
ATOM 463 N N . PRO A 1 59 ? 5.695 -43.875 -11.672 1 95.38 59 PRO A N 1
ATOM 464 C CA . PRO A 1 59 ? 6.621 -44.031 -12.797 1 95.38 59 PRO A CA 1
ATOM 465 C C . PRO A 1 59 ? 5.918 -44.469 -14.086 1 95.38 59 PRO A C 1
ATOM 467 O O . PRO A 1 59 ? 6.363 -44.125 -15.18 1 95.38 59 PRO A O 1
ATOM 470 N N . ALA A 1 60 ? 4.879 -45.156 -14.008 1 93.5 60 ALA A N 1
ATOM 471 C CA . ALA A 1 60 ? 4.234 -45.75 -15.172 1 93.5 60 ALA A CA 1
ATOM 472 C C . ALA A 1 60 ? 3.795 -44.688 -16.172 1 93.5 60 ALA A C 1
ATOM 474 O O . ALA A 1 60 ? 3.795 -44.938 -17.391 1 93.5 60 ALA A O 1
ATOM 475 N N . HIS A 1 61 ? 3.512 -43.594 -15.664 1 92.38 61 HIS A N 1
ATOM 476 C CA . HIS A 1 61 ? 3.021 -42.531 -16.531 1 92.38 61 HIS A CA 1
ATOM 477 C C . HIS A 1 61 ? 3.996 -41.344 -16.578 1 92.38 61 HIS A C 1
ATOM 479 O O . HIS A 1 61 ? 3.594 -40.219 -16.828 1 92.38 61 HIS A O 1
ATOM 485 N N . SER A 1 62 ? 5.211 -41.656 -16.344 1 97.44 62 SER A N 1
ATOM 486 C CA . SER A 1 62 ? 6.176 -40.562 -16.25 1 97.44 62 SER A CA 1
ATOM 487 C C . SER A 1 62 ? 7.375 -40.781 -17.156 1 97.44 62 SER A C 1
ATOM 489 O O . SER A 1 62 ? 7.68 -41.938 -17.5 1 97.44 62 SER A O 1
ATOM 491 N N . ARG A 1 63 ? 7.938 -39.812 -17.641 1 97.25 63 ARG A N 1
ATOM 492 C CA . ARG A 1 63 ? 9.219 -39.688 -18.328 1 97.25 63 ARG A CA 1
ATOM 493 C C . ARG A 1 63 ? 10.016 -38.5 -17.812 1 97.25 63 ARG A C 1
ATOM 495 O O . ARG A 1 63 ? 10.078 -37.469 -18.469 1 97.25 63 ARG A O 1
ATOM 502 N N . PRO A 1 64 ? 10.656 -38.688 -16.703 1 97.38 64 PRO A N 1
ATOM 503 C CA . PRO A 1 64 ? 11.156 -37.562 -15.922 1 97.38 64 PRO A CA 1
ATOM 504 C C . PRO A 1 64 ? 12.273 -36.781 -16.625 1 97.38 64 PRO A C 1
ATOM 506 O O . PRO A 1 64 ? 12.484 -35.594 -16.359 1 97.38 64 PRO A O 1
ATOM 509 N N . GLY A 1 65 ? 13.062 -37.406 -17.547 1 96.62 65 GLY A N 1
ATOM 510 C CA . GLY A 1 65 ? 14.195 -36.719 -18.141 1 96.62 65 GLY A CA 1
ATOM 511 C C . GLY A 1 65 ? 15.195 -36.219 -17.109 1 96.62 65 GLY A C 1
ATOM 512 O O . GLY A 1 65 ? 15.656 -37 -16.266 1 96.62 65 GLY A O 1
ATOM 513 N N . PRO A 1 66 ? 15.469 -34.875 -17.109 1 97.31 66 PRO A N 1
ATOM 514 C CA . PRO A 1 66 ? 16.469 -34.344 -16.188 1 97.31 66 PRO A CA 1
ATOM 515 C C . PRO A 1 66 ? 15.914 -34.094 -14.789 1 97.31 66 PRO A C 1
ATOM 517 O O . PRO A 1 66 ? 16.672 -33.75 -13.875 1 97.31 66 PRO A O 1
ATOM 520 N N . VAL A 1 67 ? 14.672 -34.281 -14.656 1 98.25 67 VAL A N 1
ATOM 521 C CA . VAL A 1 67 ? 14.055 -34.062 -13.352 1 98.25 67 VAL A CA 1
ATOM 522 C C . VAL A 1 67 ? 14.281 -35.25 -12.453 1 98.25 67 VAL A C 1
ATOM 524 O O . VAL A 1 67 ? 14.109 -36.406 -12.891 1 98.25 67 VAL A O 1
ATOM 527 N N . GLN A 1 68 ? 14.641 -35 -11.18 1 98 68 GLN A N 1
ATOM 528 C CA . GLN A 1 68 ? 14.914 -36.094 -10.234 1 98 68 GLN A CA 1
ATOM 529 C C . GLN A 1 68 ? 13.812 -36.188 -9.188 1 98 68 GLN A C 1
ATOM 531 O O . GLN A 1 68 ? 13.281 -35.188 -8.742 1 98 68 GLN A O 1
ATOM 536 N N . VAL A 1 69 ? 13.461 -37.375 -8.859 1 97.56 69 VAL A N 1
ATOM 537 C CA . VAL A 1 69 ? 12.562 -37.625 -7.742 1 97.56 69 VAL A CA 1
ATOM 538 C C . VAL A 1 69 ? 13.375 -37.969 -6.496 1 97.56 69 VAL A C 1
ATOM 540 O O . VAL A 1 69 ? 14.148 -38.938 -6.492 1 97.56 69 VAL A O 1
ATOM 543 N N . THR A 1 70 ? 13.188 -37.125 -5.426 1 94.56 70 THR A N 1
ATOM 544 C CA . THR A 1 70 ? 14.047 -37.25 -4.258 1 94.56 70 THR A CA 1
ATOM 545 C C . THR A 1 70 ? 13.258 -37 -2.975 1 94.56 70 THR A C 1
ATOM 547 O O . THR A 1 70 ? 12.195 -36.375 -3.01 1 94.56 70 THR A O 1
ATOM 550 N N . GLN A 1 71 ? 13.812 -37.531 -1.905 1 95.5 71 GLN A N 1
ATOM 551 C CA . GLN A 1 71 ? 13.328 -37.156 -0.586 1 95.5 71 GLN A CA 1
ATOM 552 C C . GLN A 1 71 ? 13.898 -35.812 -0.162 1 95.5 71 GLN A C 1
ATOM 554 O O . GLN A 1 71 ? 15.094 -35.562 -0.327 1 95.5 71 GLN A O 1
ATOM 559 N N . GLN A 1 72 ? 13.016 -35 0.31 1 95.69 72 GLN A N 1
ATOM 560 C CA . GLN A 1 72 ? 13.43 -33.656 0.685 1 95.69 72 GLN A CA 1
ATOM 561 C C . GLN A 1 72 ? 12.836 -33.25 2.027 1 95.69 72 GLN A C 1
ATOM 563 O O . GLN A 1 72 ? 11.75 -33.719 2.396 1 95.69 72 GLN A O 1
ATOM 568 N N . LEU A 1 73 ? 13.57 -32.375 2.711 1 91 73 LEU A N 1
ATOM 569 C CA . LEU A 1 73 ? 13.07 -31.734 3.926 1 91 73 LEU A CA 1
ATOM 570 C C . LEU A 1 73 ? 12.711 -30.281 3.664 1 91 73 LEU A C 1
ATOM 572 O O . LEU A 1 73 ? 13.422 -29.578 2.939 1 91 73 LEU A O 1
ATOM 576 N N . ALA A 1 74 ? 11.711 -29.906 4.301 1 87 74 ALA A N 1
ATOM 577 C CA . ALA A 1 74 ? 11.281 -28.516 4.172 1 87 74 ALA A CA 1
ATOM 578 C C . ALA A 1 74 ? 12.148 -27.594 5.023 1 87 74 ALA A C 1
ATOM 580 O O . ALA A 1 74 ? 12.391 -27.875 6.199 1 87 74 ALA A O 1
ATOM 581 N N . THR A 1 75 ? 12.648 -26.5 4.398 1 88.75 75 THR A N 1
ATOM 582 C CA . THR A 1 75 ? 13.453 -25.516 5.113 1 88.75 75 THR A CA 1
ATOM 583 C C . THR A 1 75 ? 12.781 -24.156 5.102 1 88.75 75 THR A C 1
ATOM 585 O O . THR A 1 75 ? 13.273 -23.219 4.461 1 88.75 75 THR A O 1
ATOM 588 N N . THR A 1 76 ? 11.625 -24.016 5.672 1 95.12 76 THR A N 1
ATOM 589 C CA . THR A 1 76 ? 10.891 -22.766 5.738 1 95.12 76 THR A CA 1
ATOM 590 C C . THR A 1 76 ? 10.156 -22.625 7.066 1 95.12 76 THR A C 1
ATOM 592 O O . THR A 1 76 ? 9.828 -23.641 7.699 1 95.12 76 THR A O 1
ATOM 595 N N . ASP A 1 77 ? 9.922 -21.359 7.469 1 92.56 77 ASP A N 1
ATOM 596 C CA . ASP A 1 77 ? 9.125 -21.094 8.664 1 92.56 77 ASP A CA 1
ATOM 597 C C . ASP A 1 77 ? 7.66 -20.875 8.305 1 92.56 77 ASP A C 1
ATOM 599 O O . ASP A 1 77 ? 6.836 -20.609 9.188 1 92.56 77 ASP A O 1
ATOM 603 N N . HIS A 1 78 ? 7.445 -20.938 7.051 1 95.25 78 HIS A N 1
ATOM 604 C CA . HIS A 1 78 ? 6.055 -20.766 6.645 1 95.25 78 HIS A CA 1
ATOM 605 C C . HIS A 1 78 ? 5.184 -21.891 7.207 1 95.25 78 HIS A C 1
ATOM 607 O O . HIS A 1 78 ? 5.5 -23.062 7.043 1 95.25 78 HIS A O 1
ATOM 613 N N . PRO A 1 79 ? 4.035 -21.531 7.762 1 93.81 79 PRO A N 1
ATOM 614 C CA . PRO A 1 79 ? 3.283 -22.516 8.531 1 93.81 79 PRO A CA 1
ATOM 615 C C . PRO A 1 79 ? 2.795 -23.688 7.68 1 93.81 79 PRO A C 1
ATOM 617 O O . PRO A 1 79 ? 2.836 -24.828 8.117 1 93.81 79 PRO A O 1
ATOM 620 N N . LEU A 1 80 ? 2.367 -23.547 6.504 1 96.06 80 LEU A N 1
ATOM 621 C CA . LEU A 1 80 ? 1.882 -24.625 5.652 1 96.06 80 LEU A CA 1
ATOM 622 C C . LEU A 1 80 ? 3.025 -25.25 4.855 1 96.06 80 LEU A C 1
ATOM 624 O O . LEU A 1 80 ? 3.102 -26.469 4.719 1 96.06 80 LEU A O 1
ATOM 628 N N . GLY A 1 81 ? 3.979 -24.359 4.402 1 96.62 81 GLY A N 1
ATOM 629 C CA . GLY A 1 81 ? 5.121 -24.844 3.646 1 96.62 81 GLY A CA 1
ATOM 630 C C . GLY A 1 81 ? 5.996 -25.797 4.438 1 96.62 81 GLY A C 1
ATOM 631 O O . GLY A 1 81 ? 6.578 -26.734 3.871 1 96.62 81 GLY A O 1
ATOM 632 N N . SER A 1 82 ? 6.043 -25.578 5.691 1 95.81 82 SER A N 1
ATOM 633 C CA . SER A 1 82 ? 6.93 -26.375 6.539 1 95.81 82 SER A CA 1
ATOM 634 C C . SER A 1 82 ? 6.434 -27.812 6.676 1 95.81 82 SER A C 1
ATOM 636 O O . SER A 1 82 ? 7.172 -28.688 7.117 1 95.81 82 SER A O 1
ATOM 638 N N . LEU A 1 83 ? 5.223 -28.094 6.25 1 95.5 83 LEU A N 1
ATOM 639 C CA . LEU A 1 83 ? 4.648 -29.438 6.32 1 95.5 83 LEU A CA 1
ATOM 640 C C . LEU A 1 83 ? 4.992 -30.234 5.074 1 95.5 83 LEU A C 1
ATOM 642 O O . LEU A 1 83 ? 4.801 -31.453 5.043 1 95.5 83 LEU A O 1
ATOM 646 N N . ALA A 1 84 ? 5.492 -29.656 4.031 1 96.06 84 ALA A N 1
ATOM 647 C CA . ALA A 1 84 ? 5.73 -30.297 2.74 1 96.06 84 ALA A CA 1
ATOM 648 C C . ALA A 1 84 ? 7.066 -31.047 2.734 1 96.06 84 ALA A C 1
ATOM 650 O O . ALA A 1 84 ? 7.934 -30.766 1.904 1 96.06 84 ALA A O 1
ATOM 651 N N . ASP A 1 85 ? 7.164 -32.031 3.568 1 93.88 85 ASP A N 1
ATOM 652 C CA . ASP A 1 85 ? 8.312 -32.938 3.621 1 93.88 85 ASP A CA 1
ATOM 653 C C . ASP A 1 85 ? 8 -34.25 2.945 1 93.88 85 ASP A C 1
ATOM 655 O O . ASP A 1 85 ? 6.836 -34.656 2.863 1 93.88 85 ASP A O 1
ATOM 659 N N . GLY A 1 86 ? 9.07 -34.906 2.41 1 94.06 86 GLY A N 1
ATOM 660 C CA . GLY A 1 86 ? 8.875 -36.25 1.858 1 94.06 86 GLY A CA 1
ATOM 661 C C . GLY A 1 86 ? 9.391 -36.375 0.438 1 94.06 86 GLY A C 1
ATOM 662 O O . GLY A 1 86 ? 10.375 -35.75 0.064 1 94.06 86 GLY A O 1
ATOM 663 N N . GLU A 1 87 ? 8.711 -37.281 -0.285 1 96.69 87 GLU A N 1
ATOM 664 C CA . GLU A 1 87 ? 9.055 -37.5 -1.688 1 96.69 87 GLU A CA 1
ATOM 665 C C . GLU A 1 87 ? 8.633 -36.312 -2.547 1 96.69 87 GLU A C 1
ATOM 667 O O . GLU A 1 87 ? 7.484 -35.875 -2.486 1 96.69 87 GLU A O 1
ATOM 672 N N . GLY A 1 88 ? 9.617 -35.719 -3.236 1 97.94 88 GLY A N 1
ATOM 673 C CA . GLY A 1 88 ? 9.375 -34.594 -4.125 1 97.94 88 GLY A CA 1
ATOM 674 C C . GLY A 1 88 ? 10.211 -34.656 -5.395 1 97.94 88 GLY A C 1
ATOM 675 O O . GLY A 1 88 ? 10.602 -35.719 -5.844 1 97.94 88 GLY A O 1
ATOM 676 N N . TRP A 1 89 ? 10.289 -33.562 -6.043 1 98.25 89 TRP A N 1
ATOM 677 C CA . TRP A 1 89 ? 11.047 -33.5 -7.293 1 98.25 89 TRP A CA 1
ATOM 678 C C . TRP A 1 89 ? 12.008 -32.312 -7.312 1 98.25 89 TRP A C 1
ATOM 680 O O . TRP A 1 89 ? 11.781 -31.328 -6.625 1 98.25 89 TRP A O 1
ATOM 690 N N . SER A 1 90 ? 13.102 -32.469 -8.008 1 98.19 90 SER A N 1
ATOM 691 C CA . SER A 1 90 ? 14.117 -31.438 -8.109 1 98.19 90 SER A CA 1
ATOM 692 C C . SER A 1 90 ? 14.672 -31.328 -9.523 1 98.19 90 SER A C 1
ATOM 694 O O . SER A 1 90 ? 14.664 -32.312 -10.273 1 98.19 90 SER A O 1
ATOM 696 N N . LEU A 1 91 ? 15.039 -30.141 -9.891 1 98.38 91 LEU A N 1
ATOM 697 C CA . LEU A 1 91 ? 15.703 -29.844 -11.156 1 98.38 91 LEU A CA 1
ATOM 698 C C . LEU A 1 91 ? 16.969 -29.031 -10.914 1 98.38 91 LEU A C 1
ATOM 700 O O . LEU A 1 91 ? 16.922 -27.953 -10.336 1 98.38 91 LEU A O 1
ATOM 704 N N . HIS A 1 92 ? 18.047 -29.578 -11.328 1 98.38 92 HIS A N 1
ATOM 705 C CA . HIS A 1 92 ? 19.328 -28.891 -11.312 1 98.38 92 HIS A CA 1
ATOM 706 C C . HIS A 1 92 ? 19.906 -28.75 -12.719 1 98.38 92 HIS A C 1
ATOM 708 O O . HIS A 1 92 ? 20.234 -29.734 -13.359 1 98.38 92 HIS A O 1
ATOM 714 N N . LEU A 1 93 ? 19.984 -27.516 -13.18 1 98.69 93 LEU A N 1
ATOM 715 C CA . LEU A 1 93 ? 20.562 -27.266 -14.492 1 98.69 93 LEU A CA 1
ATOM 716 C C . LEU A 1 93 ? 21.906 -26.562 -14.359 1 98.69 93 LEU A C 1
ATOM 718 O O . LEU A 1 93 ? 22.016 -25.531 -13.664 1 98.69 93 LEU A O 1
ATOM 722 N N . GLY A 1 94 ? 22.859 -27.094 -15.102 1 98.12 94 GLY A N 1
ATOM 723 C CA . GLY A 1 94 ? 24.172 -26.453 -15.164 1 98.12 94 GLY A CA 1
ATOM 724 C C . GLY A 1 94 ? 24.188 -25.219 -16.047 1 98.12 94 GLY A C 1
ATOM 725 O O . GLY A 1 94 ? 23.172 -24.875 -16.641 1 98.12 94 GLY A O 1
ATOM 726 N N . LYS A 1 95 ? 25.391 -24.609 -16.047 1 98.38 95 LYS A N 1
ATOM 727 C CA . LYS A 1 95 ? 25.578 -23.375 -16.828 1 98.38 95 LYS A CA 1
ATOM 728 C C . LYS A 1 95 ? 25.141 -23.562 -18.266 1 98.38 95 LYS A C 1
ATOM 730 O O . LYS A 1 95 ? 25.469 -24.578 -18.906 1 98.38 95 LYS A O 1
ATOM 735 N N . GLU A 1 96 ? 24.297 -22.734 -18.734 1 97.81 96 GLU A N 1
ATOM 736 C CA . GLU A 1 96 ? 23.891 -22.609 -20.141 1 97.81 96 GLU A CA 1
ATOM 737 C C . GLU A 1 96 ? 23.062 -23.812 -20.578 1 97.81 96 GLU A C 1
ATOM 739 O O . GLU A 1 96 ? 22.875 -24.031 -21.781 1 97.81 96 GLU A O 1
ATOM 744 N N . HIS A 1 97 ? 22.609 -24.609 -19.609 1 97.94 97 HIS A N 1
ATOM 745 C CA . HIS A 1 97 ? 21.734 -25.719 -19.953 1 97.94 97 HIS A CA 1
ATOM 746 C C . HIS A 1 97 ? 20.266 -25.281 -20 1 97.94 97 HIS A C 1
ATOM 748 O O . HIS A 1 97 ? 19.906 -24.281 -19.391 1 97.94 97 HIS A O 1
ATOM 754 N N . ALA A 1 98 ? 19.5 -26.016 -20.75 1 97.81 98 ALA A N 1
ATOM 755 C CA . ALA A 1 98 ? 18.078 -25.703 -20.875 1 97.81 98 ALA A CA 1
ATOM 756 C C . ALA A 1 98 ? 17.219 -26.953 -20.703 1 97.81 98 ALA A C 1
ATOM 758 O O . ALA A 1 98 ? 17.625 -28.047 -21.109 1 97.81 98 ALA A O 1
ATOM 759 N N . ALA A 1 99 ? 16.125 -26.875 -20.109 1 97.62 99 ALA A N 1
ATOM 760 C CA . ALA A 1 99 ? 15.055 -27.859 -20.016 1 97.62 99 ALA A CA 1
ATOM 761 C C . ALA A 1 99 ? 13.688 -27.188 -20.047 1 97.62 99 ALA A C 1
ATOM 763 O O . ALA A 1 99 ? 13.281 -26.562 -19.062 1 97.62 99 ALA A O 1
ATOM 764 N N . THR A 1 100 ? 13.039 -27.312 -21.156 1 95.5 100 THR A N 1
ATOM 765 C CA . THR A 1 100 ? 11.781 -26.578 -21.297 1 95.5 100 THR A CA 1
ATOM 766 C C . THR A 1 100 ? 10.602 -27.547 -21.391 1 95.5 100 THR A C 1
ATOM 768 O O . THR A 1 100 ? 10.789 -28.75 -21.531 1 95.5 100 THR A O 1
ATOM 771 N N . ALA A 1 101 ? 9.438 -27.125 -21.125 1 96.88 101 ALA A N 1
ATOM 772 C CA . ALA A 1 101 ? 8.156 -27.828 -21.234 1 96.88 101 ALA A CA 1
ATOM 773 C C . ALA A 1 101 ? 8.078 -29 -20.266 1 96.88 101 ALA A C 1
ATOM 775 O O . ALA A 1 101 ? 7.547 -30.047 -20.594 1 96.88 101 ALA A O 1
ATOM 776 N N . ILE A 1 102 ? 8.711 -28.812 -19.156 1 98.56 102 ILE A N 1
ATOM 777 C CA . ILE A 1 102 ? 8.562 -29.828 -18.109 1 98.56 102 ILE A CA 1
ATOM 778 C C . ILE A 1 102 ? 7.137 -29.797 -17.562 1 98.56 102 ILE A C 1
ATOM 780 O O . ILE A 1 102 ? 6.613 -28.734 -17.234 1 98.56 102 ILE A O 1
ATOM 784 N N . GLN A 1 103 ? 6.535 -30.969 -17.516 1 98.69 103 GLN A N 1
ATOM 785 C CA . GLN A 1 103 ? 5.172 -31.047 -17 1 98.69 103 GLN A CA 1
ATOM 786 C C . GLN A 1 103 ? 5.113 -31.891 -15.727 1 98.69 103 GLN A C 1
ATOM 788 O O . GLN A 1 103 ? 5.605 -33.031 -15.703 1 98.69 103 GLN A O 1
ATOM 793 N N . ILE A 1 104 ? 4.57 -31.328 -14.672 1 98.75 104 ILE A N 1
ATOM 794 C CA . ILE A 1 104 ? 4.297 -32.031 -13.422 1 98.75 104 ILE A CA 1
ATOM 795 C C . ILE A 1 104 ? 2.791 -32.062 -13.172 1 98.75 104 ILE A C 1
ATOM 797 O O . ILE A 1 104 ? 2.154 -31.031 -13.039 1 98.75 104 ILE A O 1
ATOM 801 N N . VAL A 1 105 ? 2.238 -33.25 -13.07 1 98.62 105 VAL A N 1
ATOM 802 C CA . VAL A 1 105 ? 0.812 -33.406 -12.797 1 98.62 105 VAL A CA 1
ATOM 803 C C . VAL A 1 105 ? 0.613 -34 -11.406 1 98.62 105 VAL A C 1
ATOM 805 O O . VAL A 1 105 ? 1.238 -35 -11.062 1 98.62 105 VAL A O 1
ATOM 808 N N . HIS A 1 106 ? -0.21 -33.375 -10.602 1 98.44 106 HIS A N 1
ATOM 809 C CA . HIS A 1 106 ? -0.602 -33.844 -9.281 1 98.44 106 HIS A CA 1
ATOM 810 C C . HIS A 1 106 ? -2.074 -34.219 -9.25 1 98.44 106 HIS A C 1
ATOM 812 O O . HIS A 1 106 ? -2.947 -33.406 -9.531 1 98.44 106 HIS A O 1
ATOM 818 N N . ILE A 1 107 ? -2.311 -35.469 -8.867 1 98 107 ILE A N 1
ATOM 819 C CA . ILE A 1 107 ? -3.688 -35.938 -8.703 1 98 107 ILE A CA 1
ATOM 820 C C . ILE A 1 107 ? -3.939 -36.281 -7.242 1 98 107 ILE A C 1
ATOM 822 O O . ILE A 1 107 ? -3.18 -37.062 -6.645 1 98 107 ILE A O 1
ATOM 826 N N . GLY A 1 108 ? -4.914 -35.688 -6.629 1 97.62 108 GLY A N 1
ATOM 827 C CA . GLY A 1 108 ? -5.371 -36.062 -5.297 1 97.62 108 GLY A CA 1
ATOM 828 C C . GLY A 1 108 ? -6.66 -36.875 -5.309 1 97.62 108 GLY A C 1
ATOM 829 O O . GLY A 1 108 ? -7.602 -36.531 -6.023 1 97.62 108 GLY A O 1
ATOM 830 N N . THR A 1 109 ? -6.75 -37.906 -4.562 1 97.31 109 THR A N 1
ATOM 831 C CA . THR A 1 109 ? -7.945 -38.75 -4.512 1 97.31 109 THR A CA 1
ATOM 832 C C . THR A 1 109 ? -8.656 -38.594 -3.172 1 97.31 109 THR A C 1
ATOM 834 O O . THR A 1 109 ? -9.578 -39.344 -2.861 1 97.31 109 THR A O 1
ATOM 837 N N . GLY A 1 110 ? -8.227 -37.656 -2.375 1 96.5 110 GLY A N 1
ATOM 838 C CA . GLY A 1 110 ? -8.664 -37.406 -1.013 1 96.5 110 GLY A CA 1
ATOM 839 C C . GLY A 1 110 ? -7.52 -37.312 -0.022 1 96.5 110 GLY A C 1
ATOM 840 O O . GLY A 1 110 ? -6.355 -37.469 -0.396 1 96.5 110 GLY A O 1
ATOM 841 N N . GLY A 1 111 ? -7.844 -36.875 1.274 1 97.19 111 GLY A N 1
ATOM 842 C CA . GLY A 1 111 ? -6.805 -36.781 2.285 1 97.19 111 GLY A CA 1
ATOM 843 C C . GLY A 1 111 ? -5.785 -35.719 1.995 1 97.19 111 GLY A C 1
ATOM 844 O O . GLY A 1 111 ? -6.059 -34.781 1.222 1 97.19 111 GLY A O 1
ATOM 845 N N . GLU A 1 112 ? -4.695 -35.781 2.68 1 97.44 112 GLU A N 1
ATOM 846 C CA . GLU A 1 112 ? -3.652 -34.781 2.502 1 97.44 112 GLU A CA 1
ATOM 847 C C . GLU A 1 112 ? -2.463 -35.344 1.73 1 97.44 112 GLU A C 1
ATOM 849 O O . GLU A 1 112 ? -2.166 -36.531 1.825 1 97.44 112 GLU A O 1
ATOM 854 N N . SER A 1 113 ? -1.806 -34.656 0.938 1 97.5 113 SER A N 1
ATOM 855 C CA . SER A 1 113 ? -0.548 -34.969 0.268 1 97.5 113 SER A CA 1
ATOM 856 C C . SER A 1 113 ? 0.422 -33.781 0.33 1 97.5 113 SER A C 1
ATOM 858 O O . SER A 1 113 ? 0.049 -32.656 0.033 1 97.5 113 SER A O 1
ATOM 860 N N . HIS A 1 114 ? 1.612 -34 0.764 1 97.56 114 HIS A N 1
ATOM 861 C CA . HIS A 1 114 ? 2.688 -33.031 0.926 1 97.56 114 HIS A CA 1
ATOM 862 C C . HIS A 1 114 ? 3.871 -33.344 0.024 1 97.56 114 HIS A C 1
ATOM 864 O O . HIS A 1 114 ? 4.465 -34.438 0.143 1 97.56 114 HIS A O 1
ATOM 870 N N . VAL A 1 115 ? 4.238 -32.469 -0.927 1 98.12 115 VAL A N 1
ATOM 871 C CA . VAL A 1 115 ? 5.301 -32.75 -1.891 1 98.12 115 VAL A CA 1
ATOM 872 C C . VAL A 1 115 ? 6.219 -31.531 -2 1 98.12 115 VAL A C 1
ATOM 874 O O . VAL A 1 115 ? 5.777 -30.453 -2.381 1 98.12 115 VAL A O 1
ATOM 877 N N . PRO A 1 116 ? 7.457 -31.641 -1.675 1 98.12 116 PRO A N 1
ATOM 878 C CA . PRO A 1 116 ? 8.43 -30.562 -1.869 1 98.12 116 PRO A CA 1
ATOM 879 C C . PRO A 1 116 ? 9.023 -30.531 -3.277 1 98.12 116 PRO A C 1
ATOM 881 O O . PRO A 1 116 ? 9.078 -31.578 -3.939 1 98.12 116 PRO A O 1
ATOM 884 N N . ALA A 1 117 ? 9.406 -29.391 -3.736 1 98.38 117 ALA A N 1
ATOM 885 C CA . ALA A 1 117 ? 10.109 -29.219 -5.008 1 98.38 117 ALA A CA 1
ATOM 886 C C . ALA A 1 117 ? 11.25 -28.219 -4.879 1 98.38 117 ALA A C 1
ATOM 888 O O . ALA A 1 117 ? 11.156 -27.25 -4.113 1 98.38 117 ALA A O 1
ATOM 889 N N . ARG A 1 118 ? 12.305 -28.453 -5.645 1 98.12 118 ARG A N 1
ATOM 890 C CA . ARG A 1 118 ? 13.461 -27.562 -5.645 1 98.12 118 ARG A CA 1
ATOM 891 C C . ARG A 1 118 ? 14.023 -27.391 -7.051 1 98.12 118 ARG A C 1
ATOM 893 O O . ARG A 1 118 ? 14.266 -28.375 -7.754 1 98.12 118 ARG A O 1
ATOM 900 N N . LEU A 1 119 ? 14.195 -26.172 -7.488 1 98.56 119 LEU A N 1
ATOM 901 C CA . LEU A 1 119 ? 14.852 -25.875 -8.75 1 98.56 119 LEU A CA 1
ATOM 902 C C . LEU A 1 119 ? 16.094 -25.016 -8.523 1 98.56 119 LEU A C 1
ATOM 904 O O . LEU A 1 119 ? 16.031 -23.953 -7.91 1 98.56 119 LEU A O 1
ATOM 908 N N . MET A 1 120 ? 17.188 -25.453 -9.039 1 98.75 120 MET A N 1
ATOM 909 C CA . MET A 1 120 ? 18.453 -24.734 -9.039 1 98.75 120 MET A CA 1
ATOM 910 C C . MET A 1 120 ? 18.953 -24.531 -10.461 1 98.75 120 MET A C 1
ATOM 912 O O . MET A 1 120 ? 19.312 -25.484 -11.141 1 98.75 120 MET A O 1
ATOM 916 N N . LEU A 1 121 ? 19.016 -23.312 -10.906 1 98.94 121 LEU A N 1
ATOM 917 C CA . LEU A 1 121 ? 19.469 -22.984 -12.25 1 98.94 121 LEU A CA 1
ATOM 918 C C . LEU A 1 121 ? 20.781 -22.219 -12.203 1 98.94 121 LEU A C 1
ATOM 920 O O . LEU A 1 121 ? 20.844 -21.109 -11.664 1 98.94 121 LEU A O 1
ATOM 924 N N . ALA A 1 122 ? 21.781 -22.75 -12.805 1 98.81 122 ALA A N 1
ATOM 925 C CA . ALA A 1 122 ? 23.078 -22.094 -12.859 1 98.81 122 ALA A CA 1
ATOM 926 C C . ALA A 1 122 ? 23.094 -20.984 -13.906 1 98.81 122 ALA A C 1
ATOM 928 O O . ALA A 1 122 ? 22.062 -20.656 -14.484 1 98.81 122 ALA A O 1
ATOM 929 N N . GLU A 1 123 ? 24.297 -20.391 -14.055 1 98.81 123 GLU A N 1
ATOM 930 C CA . GLU A 1 123 ? 24.453 -19.219 -14.906 1 98.81 123 GLU A CA 1
ATOM 931 C C . GLU A 1 123 ? 23.891 -19.469 -16.297 1 98.81 123 GLU A C 1
ATOM 933 O O . GLU A 1 123 ? 24.219 -20.469 -16.953 1 98.81 123 GLU A O 1
ATOM 938 N N . ASP A 1 124 ? 22.891 -18.625 -16.688 1 98.69 124 ASP A N 1
ATOM 939 C CA . ASP A 1 124 ? 22.328 -18.562 -18.031 1 98.69 124 ASP A CA 1
ATOM 940 C C . ASP A 1 124 ? 21.547 -19.828 -18.375 1 98.69 124 ASP A C 1
ATOM 942 O O . ASP A 1 124 ? 21.344 -20.141 -19.547 1 98.69 124 ASP A O 1
ATOM 946 N N . ALA A 1 125 ? 21.219 -20.594 -17.328 1 98.88 125 ALA A N 1
ATOM 947 C CA . ALA A 1 125 ? 20.312 -21.734 -17.547 1 98.88 125 ALA A CA 1
ATOM 948 C C . ALA A 1 125 ? 18.891 -21.25 -17.812 1 98.88 125 ALA A C 1
ATOM 950 O O . ALA A 1 125 ? 18.5 -20.172 -17.359 1 98.88 125 ALA A O 1
ATOM 951 N N . VAL A 1 126 ? 18.141 -22.047 -18.594 1 98.5 126 VAL A N 1
ATOM 952 C CA . VAL A 1 126 ? 16.766 -21.688 -18.953 1 98.5 126 VAL A CA 1
ATOM 953 C C . VAL A 1 126 ? 15.844 -22.875 -18.719 1 98.5 126 VAL A C 1
ATOM 955 O O . VAL A 1 126 ? 16.125 -24 -19.141 1 98.5 126 VAL A O 1
ATOM 958 N N . ALA A 1 127 ? 14.758 -22.672 -18.062 1 98.81 127 ALA A N 1
ATOM 959 C CA . ALA A 1 127 ? 13.781 -23.734 -17.844 1 98.81 127 ALA A CA 1
ATOM 960 C C . ALA A 1 127 ? 12.359 -23.188 -17.953 1 98.81 127 ALA A C 1
ATOM 962 O O . ALA A 1 127 ? 12.117 -22 -17.75 1 98.81 127 ALA A O 1
ATOM 963 N N . SER A 1 128 ? 11.43 -24.016 -18.297 1 98.75 128 SER A N 1
ATOM 964 C CA . SER A 1 128 ? 10 -23.75 -18.172 1 98.75 128 SER A CA 1
ATOM 965 C C . SER A 1 128 ? 9.273 -24.969 -17.594 1 98.75 128 SER A C 1
ATOM 967 O O . SER A 1 128 ? 9.562 -26.109 -17.969 1 98.75 128 SER A O 1
ATOM 969 N N . VAL A 1 129 ? 8.438 -24.734 -16.672 1 98.75 129 VAL A N 1
ATOM 970 C CA . VAL A 1 129 ? 7.707 -25.797 -15.977 1 98.75 129 VAL A CA 1
ATOM 971 C C . VAL A 1 129 ? 6.215 -25.469 -15.969 1 98.75 129 VAL A C 1
ATOM 973 O O . VAL A 1 129 ? 5.824 -24.312 -15.742 1 98.75 129 VAL A O 1
ATOM 976 N N . VAL A 1 130 ? 5.418 -26.453 -16.25 1 98.69 130 VAL A N 1
ATOM 977 C CA . VAL A 1 130 ? 3.973 -26.359 -16.094 1 98.69 130 VAL A CA 1
ATOM 978 C C . VAL A 1 130 ? 3.506 -27.375 -15.047 1 98.69 130 VAL A C 1
ATOM 980 O O . VAL A 1 130 ? 3.811 -28.562 -15.148 1 98.69 130 VAL A O 1
ATOM 983 N N . GLU A 1 131 ? 2.844 -26.891 -14.062 1 98.81 131 GLU A N 1
ATOM 984 C CA . GLU A 1 131 ? 2.289 -27.766 -13.023 1 98.81 131 GLU A CA 1
ATOM 985 C C . GLU A 1 131 ? 0.764 -27.75 -13.055 1 98.81 131 GLU A C 1
ATOM 987 O O . GLU A 1 131 ? 0.144 -26.688 -13.172 1 98.81 131 GLU A O 1
ATOM 992 N N . THR A 1 132 ? 0.188 -28.953 -12.969 1 98.81 132 THR A N 1
ATOM 993 C CA . THR A 1 132 ? -1.264 -29.094 -12.984 1 98.81 132 THR A CA 1
ATOM 994 C C . THR A 1 132 ? -1.745 -29.859 -11.758 1 98.81 132 THR A C 1
ATOM 996 O O . THR A 1 132 ? -1.22 -30.938 -11.438 1 98.81 132 THR A O 1
ATOM 999 N N . TYR A 1 133 ? -2.73 -29.312 -11.078 1 98.75 133 TYR A N 1
ATOM 1000 C CA . TYR A 1 133 ? -3.365 -29.953 -9.938 1 98.75 133 TYR A CA 1
ATOM 1001 C C . TYR A 1 133 ? -4.793 -30.375 -10.273 1 98.75 133 TYR A C 1
ATOM 1003 O O . TYR A 1 133 ? -5.594 -29.562 -10.734 1 98.75 133 TYR A O 1
ATOM 1011 N N . ALA A 1 134 ? -5.156 -31.625 -10.031 1 98.38 134 ALA A N 1
ATOM 1012 C CA . ALA A 1 134 ? -6.492 -32.156 -10.297 1 98.38 134 ALA A CA 1
ATOM 1013 C C . ALA A 1 134 ? -6.938 -33.094 -9.188 1 98.38 134 ALA A C 1
ATOM 1015 O O . ALA A 1 134 ? -6.129 -33.5 -8.352 1 98.38 134 ALA A O 1
ATOM 1016 N N . GLY A 1 135 ? -8.227 -33.438 -9.164 1 97.69 135 GLY A N 1
ATOM 1017 C CA . GLY A 1 135 ? -8.797 -34.344 -8.172 1 97.69 135 GLY A CA 1
ATOM 1018 C C . GLY A 1 135 ? -9.367 -33.625 -6.969 1 97.69 135 GLY A C 1
ATOM 1019 O O . GLY A 1 135 ? -10.141 -32.656 -7.117 1 97.69 135 GLY A O 1
ATOM 1020 N N . SER A 1 136 ? -9.039 -34.188 -5.785 1 96.88 136 SER A N 1
ATOM 1021 C CA . SER A 1 136 ? -9.578 -33.625 -4.539 1 96.88 136 SER A CA 1
ATOM 1022 C C . SER A 1 136 ? -8.594 -33.812 -3.389 1 96.88 136 SER A C 1
ATOM 1024 O O . SER A 1 136 ? -7.426 -34.156 -3.607 1 96.88 136 SER A O 1
ATOM 1026 N N . GLY A 1 137 ? -9.047 -33.438 -2.154 1 97.75 137 GLY A N 1
ATOM 1027 C CA . GLY A 1 137 ? -8.172 -33.5 -0.992 1 97.75 137 GLY A CA 1
ATOM 1028 C C . GLY A 1 137 ? -7.402 -32.219 -0.761 1 97.75 137 GLY A C 1
ATOM 1029 O O . GLY A 1 137 ? -7.746 -31.172 -1.312 1 97.75 137 GLY A O 1
ATOM 1030 N N . TRP A 1 138 ? -6.43 -32.344 0.18 1 98.44 138 TRP A N 1
ATOM 1031 C CA . TRP A 1 138 ? -5.547 -31.203 0.46 1 98.44 138 TRP A CA 1
ATOM 1032 C C . TRP A 1 138 ? -4.176 -31.422 -0.171 1 98.44 138 TRP A C 1
ATOM 1034 O O . TRP A 1 138 ? -3.379 -32.219 0.317 1 98.44 138 TRP A O 1
ATOM 1044 N N . ALA A 1 139 ? -3.895 -30.719 -1.264 1 98.62 139 ALA A N 1
ATOM 1045 C CA . ALA A 1 139 ? -2.562 -30.719 -1.866 1 98.62 139 ALA A CA 1
ATOM 1046 C C . ALA A 1 139 ? -1.717 -29.578 -1.305 1 98.62 139 ALA A C 1
ATOM 1048 O O . ALA A 1 139 ? -2.006 -28.391 -1.547 1 98.62 139 ALA A O 1
ATOM 1049 N N . ASN A 1 140 ? -0.664 -29.812 -0.581 1 98.31 140 ASN A N 1
ATOM 1050 C CA . ASN A 1 140 ? 0.258 -28.844 0.011 1 98.31 140 ASN A CA 1
ATOM 1051 C C .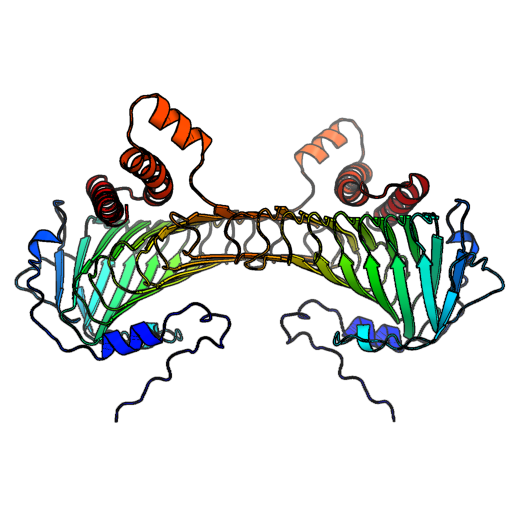 ASN A 1 140 ? 1.652 -28.953 -0.598 1 98.31 140 ASN A C 1
ATOM 1053 O O . ASN A 1 140 ? 2.225 -30.047 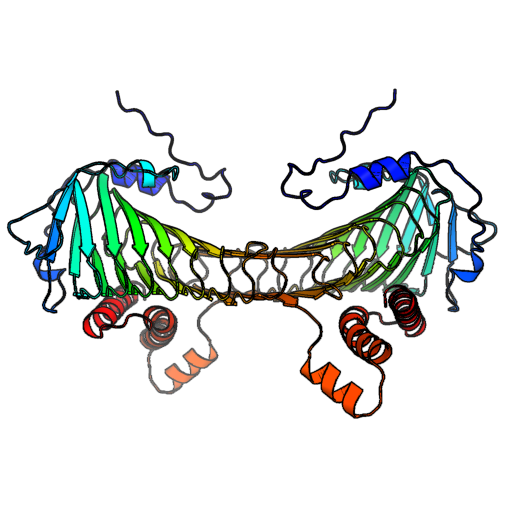-0.655 1 98.31 140 ASN A O 1
ATOM 1057 N N . ARG A 1 141 ? 2.129 -27.844 -1.096 1 98.5 141 ARG A N 1
ATOM 1058 C CA . ARG A 1 141 ? 3.414 -27.859 -1.788 1 98.5 141 ARG A CA 1
ATOM 1059 C C . ARG A 1 141 ? 4.324 -26.75 -1.274 1 98.5 141 ARG A C 1
ATOM 1061 O O . ARG A 1 141 ? 3.857 -25.656 -0.954 1 98.5 141 ARG A O 1
ATOM 1068 N N . LEU A 1 142 ? 5.578 -27.031 -1.18 1 98.62 142 LEU A N 1
ATOM 1069 C CA . LEU A 1 142 ? 6.66 -26.047 -1.057 1 98.62 142 LEU A CA 1
ATOM 1070 C C . LEU A 1 142 ? 7.574 -26.109 -2.275 1 98.62 142 LEU A C 1
ATOM 1072 O O . LEU A 1 142 ? 8.117 -27.156 -2.605 1 98.62 142 LEU A O 1
ATOM 1076 N N . THR A 1 143 ? 7.742 -25.016 -2.971 1 98.62 143 THR A N 1
ATOM 1077 C CA . THR A 1 143 ? 8.672 -24.906 -4.09 1 98.62 143 THR A CA 1
ATOM 1078 C C . THR A 1 143 ? 9.758 -23.875 -3.787 1 98.62 143 THR A C 1
ATOM 1080 O O . THR A 1 143 ? 9.461 -22.688 -3.57 1 98.62 143 THR A O 1
ATOM 1083 N N . THR A 1 144 ? 11 -24.281 -3.775 1 98.56 144 THR A N 1
ATOM 1084 C CA . THR A 1 144 ? 12.133 -23.391 -3.57 1 98.56 144 THR A CA 1
ATOM 1085 C C . THR A 1 144 ? 12.922 -23.203 -4.867 1 98.56 144 THR A C 1
ATOM 1087 O O . THR A 1 144 ? 13.258 -24.188 -5.539 1 98.56 144 THR A O 1
ATOM 1090 N N . LEU A 1 145 ? 13.211 -21.984 -5.23 1 98.81 145 LEU A N 1
ATOM 1091 C CA . LEU A 1 145 ? 13.867 -21.641 -6.484 1 98.81 145 LEU A CA 1
ATOM 1092 C C . LEU A 1 145 ? 15.141 -20.844 -6.227 1 98.81 145 LEU A C 1
ATOM 1094 O O . LEU A 1 145 ? 15.133 -19.906 -5.426 1 98.81 145 LEU A O 1
ATOM 1098 N N . CYS A 1 146 ? 16.172 -21.203 -6.898 1 98.81 146 CYS A N 1
ATOM 1099 C CA . CYS A 1 146 ? 17.422 -20.422 -6.914 1 98.81 146 CYS A CA 1
ATOM 1100 C C . CYS A 1 146 ? 17.891 -20.203 -8.344 1 98.81 146 CYS A C 1
ATOM 1102 O O . CYS A 1 146 ? 18.266 -21.141 -9.039 1 98.81 146 CYS A O 1
ATOM 1104 N N . LEU A 1 147 ? 17.922 -19 -8.75 1 98.94 147 LEU A N 1
ATOM 1105 C CA . LEU A 1 147 ? 18.375 -18.625 -10.086 1 98.94 147 LEU A CA 1
ATOM 1106 C C . LEU A 1 147 ? 19.688 -17.844 -10.031 1 98.94 147 LEU A C 1
ATOM 1108 O O . LEU A 1 147 ? 19.734 -16.734 -9.516 1 98.94 147 LEU A O 1
ATOM 1112 N N . GLU A 1 148 ? 20.688 -18.359 -10.641 1 98.88 148 GLU A N 1
ATOM 1113 C CA . GLU A 1 148 ? 21.984 -17.672 -10.711 1 98.88 148 GLU A CA 1
ATOM 1114 C C . GLU A 1 148 ? 22.016 -16.656 -11.852 1 98.88 148 GLU A C 1
ATOM 1116 O O . GLU A 1 148 ? 20.984 -16.391 -12.477 1 98.88 148 GLU A O 1
ATOM 1121 N N . ARG A 1 149 ? 23.188 -16.109 -12.016 1 98.81 149 ARG A N 1
ATOM 1122 C CA . ARG A 1 149 ? 23.359 -15.008 -12.961 1 98.81 149 ARG A CA 1
ATOM 1123 C C . ARG A 1 149 ? 22.781 -15.375 -14.328 1 98.81 149 ARG A C 1
ATOM 1125 O O . ARG A 1 149 ? 23.141 -16.406 -14.906 1 98.81 149 ARG A O 1
ATOM 1132 N N . GLY A 1 150 ? 21.844 -14.602 -14.812 1 98.75 150 GLY A N 1
ATOM 1133 C CA . GLY A 1 150 ? 21.344 -14.711 -16.172 1 98.75 150 GLY A CA 1
ATOM 1134 C C . GLY A 1 150 ? 20.375 -15.859 -16.359 1 98.75 150 GLY A C 1
ATOM 1135 O O . GLY A 1 150 ? 19.844 -16.062 -17.469 1 98.75 150 GLY A O 1
ATOM 1136 N N . ALA A 1 151 ? 20.047 -16.594 -15.305 1 98.94 151 ALA A N 1
ATOM 1137 C CA . ALA A 1 151 ? 19.125 -17.719 -15.422 1 98.94 151 ALA A CA 1
ATOM 1138 C C . ALA A 1 151 ? 17.703 -17.234 -15.648 1 98.94 151 ALA A C 1
ATOM 1140 O O . ALA A 1 151 ? 17.328 -16.141 -15.211 1 98.94 151 ALA A O 1
ATOM 1141 N N . ARG A 1 152 ? 16.922 -18.078 -16.328 1 98.81 152 ARG A N 1
ATOM 1142 C CA . ARG A 1 152 ? 15.539 -17.703 -16.641 1 98.81 152 ARG A CA 1
ATOM 1143 C C . ARG A 1 152 ? 14.594 -18.875 -16.359 1 98.81 152 ARG A C 1
ATOM 1145 O O . ARG A 1 152 ? 14.836 -20 -16.797 1 98.81 152 ARG A O 1
ATOM 1152 N N . LEU A 1 153 ? 13.523 -18.578 -15.656 1 98.88 153 LEU A N 1
ATOM 1153 C CA . LEU A 1 153 ? 12.523 -19.594 -15.359 1 98.88 153 LEU A CA 1
ATOM 1154 C C . LEU A 1 153 ? 11.117 -19.078 -15.656 1 98.88 153 LEU A C 1
ATOM 1156 O O . LEU A 1 153 ? 10.742 -17.984 -15.203 1 98.88 153 LEU A O 1
ATOM 1160 N N . MET A 1 154 ? 10.414 -19.781 -16.5 1 98.81 154 MET A N 1
ATOM 1161 C CA . MET A 1 154 ? 8.969 -19.625 -16.656 1 98.81 154 MET A CA 1
ATOM 1162 C C . MET A 1 154 ? 8.219 -20.75 -15.93 1 98.81 154 MET A C 1
ATOM 1164 O O . MET A 1 154 ? 8.406 -21.922 -16.234 1 98.81 154 MET A O 1
ATOM 1168 N N . ARG A 1 155 ? 7.43 -20.375 -14.922 1 98.81 155 ARG A N 1
ATOM 1169 C CA . ARG A 1 155 ? 6.617 -21.344 -14.188 1 98.81 155 ARG A CA 1
ATOM 1170 C C . ARG A 1 155 ? 5.129 -21.031 -14.344 1 98.81 155 ARG A C 1
ATOM 1172 O O . ARG A 1 155 ? 4.688 -19.922 -14.07 1 98.81 155 ARG A O 1
ATOM 1179 N N . SER A 1 156 ? 4.406 -22 -14.859 1 98.81 156 SER A N 1
ATOM 1180 C CA . SER A 1 156 ? 2.963 -21.875 -15.039 1 98.81 156 SER A CA 1
ATOM 1181 C C . SER A 1 156 ? 2.213 -22.938 -14.234 1 98.81 156 SER A C 1
ATOM 1183 O O . SER A 1 156 ? 2.494 -24.141 -14.359 1 98.81 156 SER A O 1
ATOM 1185 N N . VAL A 1 157 ? 1.205 -22.531 -13.453 1 98.88 157 VAL A N 1
ATOM 1186 C CA . VAL A 1 157 ? 0.547 -23.453 -12.539 1 98.88 157 VAL A CA 1
ATOM 1187 C C . VAL A 1 157 ? -0.963 -23.422 -12.758 1 98.88 157 VAL A C 1
ATOM 1189 O O . VAL A 1 157 ? -1.588 -22.359 -12.648 1 98.88 157 VAL A O 1
ATOM 1192 N N . ARG A 1 158 ? -1.577 -24.609 -12.977 1 98.69 158 ARG A N 1
ATOM 1193 C CA . ARG A 1 158 ? -3.012 -24.781 -13.18 1 98.69 158 ARG A CA 1
ATOM 1194 C C . ARG A 1 158 ? -3.652 -25.484 -11.984 1 98.69 158 ARG A C 1
ATOM 1196 O O . ARG A 1 158 ? -3.371 -26.656 -11.719 1 98.69 158 ARG A O 1
ATOM 1203 N N . LEU A 1 159 ? -4.484 -24.812 -11.289 1 98.88 159 LEU A N 1
ATOM 1204 C CA . LEU A 1 159 ? -5.262 -25.422 -10.227 1 98.88 159 LEU A CA 1
ATOM 1205 C C . LEU A 1 159 ? -6.652 -25.812 -10.719 1 98.88 159 LEU A C 1
ATOM 1207 O O . LEU A 1 159 ? -7.52 -24.938 -10.883 1 98.88 159 LEU A O 1
ATOM 1211 N N . LEU A 1 160 ? -6.879 -27.141 -10.797 1 98.31 160 LEU A N 1
ATOM 1212 C CA . LEU A 1 160 ? -8.086 -27.625 -11.461 1 98.31 160 LEU A CA 1
ATOM 1213 C C . LEU A 1 160 ? -8.805 -28.656 -10.594 1 98.31 160 LEU A C 1
ATOM 1215 O O . LEU A 1 160 ? -9.711 -29.359 -11.07 1 98.31 160 LEU A O 1
ATOM 1219 N N . GLN A 1 161 ? -8.406 -28.812 -9.359 1 97.88 161 GLN A N 1
ATOM 1220 C CA . GLN A 1 161 ? -9.125 -29.734 -8.5 1 97.88 161 GLN A CA 1
ATOM 1221 C C . GLN A 1 161 ? -10.617 -29.422 -8.477 1 97.88 161 GLN A C 1
ATOM 1223 O O . GLN A 1 161 ? -11.008 -28.266 -8.406 1 97.88 161 GLN A O 1
ATOM 1228 N N . ASP A 1 162 ? -11.375 -30.5 -8.469 1 95.69 162 ASP A N 1
ATOM 1229 C CA . ASP A 1 162 ? -12.82 -30.328 -8.438 1 95.69 162 ASP A CA 1
ATOM 1230 C C . ASP A 1 162 ? -13.297 -29.891 -7.055 1 95.69 162 ASP A C 1
ATOM 1232 O O . ASP A 1 162 ? -14.328 -29.219 -6.926 1 95.69 162 ASP A O 1
ATOM 1236 N N . ALA A 1 163 ? -12.609 -30.359 -6.074 1 96 163 ALA A N 1
ATOM 1237 C CA . ALA A 1 163 ? -12.93 -30.062 -4.68 1 96 163 ALA A CA 1
ATOM 1238 C C . ALA A 1 163 ? -11.68 -30.125 -3.809 1 96 163 ALA A C 1
ATOM 1240 O O . ALA A 1 163 ? -10.609 -30.5 -4.277 1 96 163 ALA A O 1
ATOM 1241 N N . GLY A 1 164 ? -11.906 -29.734 -2.576 1 97.88 164 GLY A N 1
ATOM 1242 C CA . GLY A 1 164 ? -10.805 -29.797 -1.625 1 97.88 164 GLY A CA 1
ATOM 1243 C C . GLY A 1 164 ? -10.078 -28.469 -1.461 1 97.88 164 GLY A C 1
ATOM 1244 O O . GLY A 1 164 ? -10.711 -27.406 -1.437 1 97.88 164 GLY A O 1
ATOM 1245 N N . PHE A 1 165 ? -8.672 -28.578 -1.308 1 98.56 165 PHE A N 1
ATOM 1246 C CA . PHE A 1 165 ? -7.867 -27.391 -1.007 1 98.56 165 PHE A CA 1
ATOM 1247 C C . PHE A 1 165 ? -6.457 -27.547 -1.563 1 98.56 165 PHE A C 1
ATOM 1249 O O . PHE A 1 165 ? -5.859 -28.625 -1.475 1 98.56 165 PHE A O 1
ATOM 1256 N N . VAL A 1 166 ? -5.953 -26.484 -2.135 1 98.75 166 VAL A N 1
ATOM 1257 C CA . VAL A 1 166 ? -4.559 -26.438 -2.572 1 98.75 166 VAL A CA 1
ATOM 1258 C C . VAL A 1 166 ? -3.824 -25.312 -1.864 1 98.75 166 VAL A C 1
ATOM 1260 O O . VAL A 1 166 ? -4.266 -24.156 -1.899 1 98.75 166 VAL A O 1
ATOM 1263 N N . SER A 1 167 ? -2.768 -25.562 -1.171 1 98.5 167 SER A N 1
ATOM 1264 C CA . SER A 1 167 ? -1.882 -24.562 -0.593 1 98.5 167 SER A CA 1
ATOM 1265 C C . SER A 1 167 ? -0.487 -24.641 -1.205 1 98.5 167 SER A C 1
ATOM 1267 O O . SER A 1 167 ? 0.161 -25.688 -1.158 1 98.5 167 SER A O 1
ATOM 1269 N N . LEU A 1 168 ? -0.03 -23.547 -1.785 1 98.69 168 LEU A N 1
ATOM 1270 C CA . LEU A 1 168 ? 1.278 -23.453 -2.426 1 98.69 168 LEU A CA 1
ATOM 1271 C C . LEU A 1 168 ? 2.137 -22.375 -1.767 1 98.69 168 LEU A C 1
ATOM 1273 O O . LEU A 1 168 ? 1.676 -21.266 -1.554 1 98.69 168 LEU A O 1
ATOM 1277 N N . ARG A 1 169 ? 3.322 -22.719 -1.405 1 98.62 169 ARG A N 1
ATOM 1278 C CA . ARG A 1 169 ? 4.352 -21.781 -0.985 1 98.62 169 ARG A CA 1
ATOM 1279 C C . ARG A 1 169 ? 5.523 -21.781 -1.96 1 98.62 169 ARG A C 1
ATOM 1281 O O . ARG A 1 169 ? 6.141 -22.828 -2.199 1 98.62 169 ARG A O 1
ATOM 1288 N N . GLU A 1 170 ? 5.805 -20.656 -2.512 1 98.75 170 GLU A N 1
ATOM 1289 C CA . GLU A 1 170 ? 6.973 -20.469 -3.369 1 98.75 170 GLU A CA 1
ATOM 1290 C C . GLU A 1 170 ? 7.988 -19.531 -2.725 1 98.75 170 GLU A C 1
ATOM 1292 O O . GLU A 1 170 ? 7.637 -18.438 -2.291 1 98.75 170 GLU A O 1
ATOM 1297 N N . GLU A 1 171 ? 9.18 -19.922 -2.596 1 98.81 171 GLU A N 1
ATOM 1298 C CA . GLU A 1 171 ? 10.312 -19.109 -2.15 1 98.81 171 GLU A CA 1
ATOM 1299 C C . GLU A 1 171 ? 11.406 -19.047 -3.211 1 98.81 171 GLU A C 1
ATOM 1301 O O . GLU A 1 171 ? 11.938 -20.078 -3.617 1 98.81 171 GLU A O 1
ATOM 1306 N N . ALA A 1 172 ? 11.766 -17.859 -3.629 1 98.88 172 ALA A N 1
ATOM 1307 C CA . ALA A 1 172 ? 12.688 -17.734 -4.75 1 98.88 172 ALA A CA 1
ATOM 1308 C C . ALA A 1 172 ? 13.805 -16.734 -4.434 1 98.88 172 ALA A C 1
ATOM 1310 O O . ALA A 1 172 ? 13.57 -15.711 -3.797 1 98.88 172 ALA A O 1
ATOM 1311 N N . GLU A 1 173 ? 14.984 -17.031 -4.879 1 98.88 173 GLU A N 1
ATOM 1312 C CA . GLU A 1 173 ? 16.125 -16.109 -4.973 1 98.88 173 GLU A CA 1
ATOM 1313 C C . GLU A 1 173 ? 16.484 -15.844 -6.426 1 98.88 173 GLU A C 1
ATOM 1315 O O . GLU A 1 173 ? 16.812 -16.766 -7.18 1 98.88 173 GLU A O 1
ATOM 1320 N N . VAL A 1 174 ? 16.484 -14.602 -6.77 1 98.94 174 VAL A N 1
ATOM 1321 C CA . VAL A 1 174 ? 16.734 -14.195 -8.148 1 98.94 174 VAL A CA 1
ATOM 1322 C C . VAL A 1 174 ? 18.062 -13.438 -8.234 1 98.94 174 VAL A C 1
ATOM 1324 O O . VAL A 1 174 ? 18.172 -12.305 -7.762 1 98.94 174 VAL A O 1
ATOM 1327 N N . GLY A 1 175 ? 19 -13.992 -8.984 1 98.88 175 GLY A N 1
ATOM 1328 C CA . GLY A 1 175 ? 20.344 -13.445 -9.07 1 98.88 175 GLY A CA 1
ATOM 1329 C C . GLY A 1 175 ? 20.484 -12.367 -10.125 1 98.88 175 GLY A C 1
ATOM 1330 O O . GLY A 1 175 ? 19.484 -11.867 -10.648 1 98.88 175 GLY A O 1
ATOM 1331 N N . GLU A 1 176 ? 21.766 -12.016 -10.359 1 98.81 176 GLU A N 1
ATOM 1332 C CA . GLU A 1 176 ? 22.109 -10.93 -11.273 1 98.81 176 GLU A CA 1
ATOM 1333 C C . GLU A 1 176 ? 21.562 -11.188 -12.672 1 98.81 176 GLU A C 1
ATOM 1335 O O . GLU A 1 176 ? 21.781 -12.258 -13.242 1 98.81 176 GLU A O 1
ATOM 1340 N N . ALA A 1 177 ? 20.781 -10.266 -13.195 1 98.75 177 ALA A N 1
ATOM 1341 C CA . ALA A 1 177 ? 20.266 -10.305 -14.562 1 98.75 177 ALA A CA 1
ATOM 1342 C C . ALA A 1 177 ? 19.422 -11.562 -14.789 1 98.75 177 ALA A C 1
ATOM 1344 O O . ALA A 1 177 ? 19.203 -11.969 -15.93 1 98.75 177 ALA A O 1
ATOM 1345 N N . ALA A 1 178 ? 19.031 -12.25 -13.688 1 98.94 178 ALA A N 1
ATOM 1346 C CA . ALA A 1 178 ? 18.156 -13.414 -13.805 1 98.94 178 ALA A CA 1
ATOM 1347 C C . ALA A 1 178 ? 16.688 -12.992 -13.906 1 98.94 178 ALA A C 1
ATOM 1349 O O . ALA A 1 178 ? 16.344 -11.844 -13.617 1 98.94 178 ALA A O 1
ATOM 1350 N N . SER A 1 179 ? 15.836 -13.945 -14.375 1 98.88 179 SER A N 1
ATOM 1351 C CA . SER A 1 179 ? 14.43 -13.633 -14.594 1 98.88 179 SER A CA 1
ATOM 1352 C C . SER A 1 179 ? 13.531 -14.781 -14.148 1 98.88 179 SER A C 1
ATOM 1354 O O . SER A 1 179 ? 13.688 -15.914 -14.609 1 98.88 179 SER A O 1
ATOM 1356 N N . LEU A 1 180 ? 12.617 -14.484 -13.297 1 98.94 180 LEU A N 1
ATOM 1357 C CA . LEU A 1 180 ? 11.578 -15.406 -12.867 1 98.94 180 LEU A CA 1
ATOM 1358 C C . LEU A 1 180 ? 10.195 -14.891 -13.234 1 98.94 180 LEU A C 1
ATOM 1360 O O . LEU A 1 180 ? 9.836 -13.766 -12.891 1 98.94 180 LEU A O 1
ATOM 1364 N N . VAL A 1 181 ? 9.422 -15.68 -13.953 1 98.81 181 VAL A N 1
ATOM 1365 C CA . VAL A 1 181 ? 8.016 -15.406 -14.203 1 98.81 181 VAL A CA 1
ATOM 1366 C C . VAL A 1 181 ? 7.164 -16.594 -13.75 1 98.81 181 VAL A C 1
ATOM 1368 O O . VAL A 1 181 ? 7.316 -17.703 -14.273 1 98.81 181 VAL A O 1
ATOM 1371 N N . SER A 1 182 ? 6.344 -16.391 -12.781 1 98.81 182 SER A N 1
ATOM 1372 C CA . SER A 1 182 ? 5.41 -17.406 -12.305 1 98.81 182 SER A CA 1
ATOM 1373 C C . SER A 1 182 ? 3.965 -16.953 -12.508 1 98.81 182 SER A C 1
ATOM 1375 O O . SER A 1 182 ? 3.549 -15.922 -11.992 1 98.81 182 SER A O 1
ATOM 1377 N N . VAL A 1 183 ? 3.164 -17.766 -13.211 1 98.88 183 VAL A N 1
ATOM 1378 C CA . VAL A 1 183 ? 1.771 -17.438 -13.492 1 98.88 183 VAL A CA 1
ATOM 1379 C C . VAL A 1 183 ? 0.863 -18.531 -12.961 1 98.88 183 VAL A C 1
ATOM 1381 O O . VAL A 1 183 ? 1.094 -19.719 -13.219 1 98.88 183 VAL A O 1
ATOM 1384 N N . PHE A 1 184 ? -0.205 -18.141 -12.227 1 98.88 184 PHE A N 1
ATOM 1385 C CA . PHE A 1 184 ? -1.12 -19.094 -11.602 1 98.88 184 PHE A CA 1
ATOM 1386 C C . PHE A 1 184 ? -2.539 -18.906 -12.125 1 98.88 184 PHE A C 1
ATOM 1388 O O . PHE A 1 184 ? -2.992 -17.766 -12.297 1 98.88 184 PHE A O 1
ATOM 1395 N N . LEU A 1 185 ? -3.219 -19.984 -12.328 1 98.88 185 LEU A N 1
ATOM 1396 C CA . LEU A 1 185 ? -4.645 -19.953 -12.633 1 98.88 185 LEU A CA 1
ATOM 1397 C C . LEU A 1 185 ? -5.422 -20.875 -11.695 1 98.88 185 LEU A C 1
ATOM 1399 O O . LEU A 1 185 ? -5.203 -22.094 -11.695 1 98.88 185 LEU A O 1
ATOM 1403 N N . GLY A 1 186 ? -6.25 -20.359 -10.836 1 98.75 186 GLY A N 1
ATOM 1404 C CA . GLY A 1 186 ? -7.238 -21.125 -10.102 1 98.75 186 GLY A CA 1
ATOM 1405 C C . GLY A 1 186 ? -8.578 -21.203 -10.805 1 98.75 186 GLY A C 1
ATOM 1406 O O . GLY A 1 186 ? -9.32 -20.219 -10.844 1 98.75 186 GLY A O 1
ATOM 1407 N N . ALA A 1 187 ? -8.914 -22.328 -11.281 1 98.38 187 ALA A N 1
ATOM 1408 C CA . ALA A 1 187 ? -10.141 -22.438 -12.07 1 98.38 187 ALA A CA 1
ATOM 1409 C C . ALA A 1 187 ? -10.938 -23.672 -11.688 1 98.38 187 ALA A C 1
ATOM 1411 O O . ALA A 1 187 ? -11.945 -24 -12.32 1 98.38 187 ALA A O 1
ATOM 1412 N N . GLY A 1 188 ? -10.477 -24.422 -10.672 1 97.94 188 GLY A N 1
ATOM 1413 C CA . GLY A 1 188 ? -11.211 -25.578 -10.18 1 97.94 188 GLY A CA 1
ATOM 1414 C C . GLY A 1 188 ? -12.234 -25.219 -9.117 1 97.94 188 GLY A C 1
ATOM 1415 O O . GLY A 1 188 ? -12.586 -24.047 -8.953 1 97.94 188 GLY A O 1
ATOM 1416 N N . GLY A 1 189 ? -12.766 -26.266 -8.445 1 97.19 189 GLY A N 1
ATOM 1417 C CA . GLY A 1 189 ? -13.781 -26.078 -7.418 1 97.19 189 GLY A CA 1
ATOM 1418 C C . GLY A 1 189 ? -13.211 -26.047 -6.012 1 97.19 189 GLY A C 1
ATOM 1419 O O . GLY A 1 189 ? -13.945 -25.891 -5.039 1 97.19 189 GLY A O 1
ATOM 1420 N N . MET A 1 190 ? -11.961 -26.125 -5.848 1 97.62 190 MET A N 1
ATOM 1421 C CA . MET A 1 190 ? -11.281 -26.219 -4.555 1 97.62 190 MET A CA 1
ATOM 1422 C C . MET A 1 190 ? -11.078 -24.828 -3.959 1 97.62 190 MET A C 1
ATOM 1424 O O . MET A 1 190 ? -11.094 -23.828 -4.68 1 97.62 190 MET A O 1
ATOM 1428 N N . GLY A 1 191 ? -10.859 -24.766 -2.635 1 98.06 191 GLY A N 1
ATOM 1429 C CA . GLY A 1 191 ? -10.203 -23.594 -2.064 1 98.06 191 GLY A CA 1
ATOM 1430 C C . GLY A 1 191 ? -8.711 -23.562 -2.324 1 98.06 191 GLY A C 1
ATOM 1431 O O . GLY A 1 191 ? -8.117 -24.562 -2.705 1 98.06 191 GLY A O 1
ATOM 1432 N N . SER A 1 192 ? -8.125 -22.375 -2.135 1 98.5 192 SER A N 1
ATOM 1433 C CA . SER A 1 192 ? -6.68 -22.328 -2.332 1 98.5 192 SER A CA 1
ATOM 1434 C C . SER A 1 192 ? -6.047 -21.172 -1.577 1 98.5 192 SER A C 1
ATOM 1436 O O . SER A 1 192 ? -6.723 -20.188 -1.264 1 98.5 192 SER A O 1
ATOM 1438 N N . ARG A 1 193 ? -4.793 -21.312 -1.282 1 97.94 193 ARG A N 1
ATOM 1439 C CA . ARG A 1 193 ? -3.896 -20.281 -0.784 1 97.94 193 ARG A CA 1
ATOM 1440 C C . ARG A 1 193 ? -2.537 -20.359 -1.472 1 97.94 193 ARG A C 1
ATOM 1442 O O . ARG A 1 193 ? -1.812 -21.344 -1.32 1 97.94 193 ARG A O 1
ATOM 1449 N N . ILE A 1 194 ? -2.236 -19.312 -2.193 1 98.62 194 ILE A N 1
ATOM 1450 C CA . ILE A 1 194 ? -0.956 -19.219 -2.883 1 98.62 194 ILE A CA 1
ATOM 1451 C C . ILE A 1 194 ? -0.079 -18.172 -2.191 1 98.62 194 ILE A C 1
ATOM 1453 O O . ILE A 1 194 ? -0.391 -16.984 -2.209 1 98.62 194 ILE A O 1
ATOM 1457 N N . ASP A 1 195 ? 1.041 -18.594 -1.644 1 98.44 195 ASP A N 1
ATOM 1458 C CA . ASP A 1 195 ? 1.985 -17.703 -0.971 1 98.44 195 ASP A CA 1
ATOM 1459 C C . ASP A 1 195 ? 3.299 -17.609 -1.744 1 98.44 195 ASP A C 1
ATOM 1461 O O . ASP A 1 195 ? 3.838 -18.625 -2.186 1 98.44 195 ASP A O 1
ATOM 1465 N N . GLY A 1 196 ? 3.787 -16.453 -1.874 1 98.62 196 GLY A N 1
ATOM 1466 C CA . GLY A 1 196 ? 5.078 -16.234 -2.508 1 98.62 196 GLY A CA 1
ATOM 1467 C C . GLY A 1 196 ? 5.988 -15.312 -1.704 1 98.62 196 GLY A C 1
ATOM 1468 O O . GLY A 1 196 ? 5.535 -14.312 -1.147 1 98.62 196 GLY A O 1
ATOM 1469 N N . ALA A 1 197 ? 7.223 -15.648 -1.569 1 98.75 197 ALA A N 1
ATOM 1470 C CA . ALA A 1 197 ? 8.305 -14.805 -1.071 1 98.75 197 ALA A CA 1
ATOM 1471 C C . ALA A 1 197 ? 9.469 -14.766 -2.062 1 98.75 197 ALA A C 1
ATOM 1473 O O . ALA A 1 197 ? 10.258 -15.711 -2.145 1 98.75 197 ALA A O 1
ATOM 1474 N N . LEU A 1 198 ? 9.602 -13.68 -2.775 1 98.88 198 LEU A N 1
ATOM 1475 C CA . LEU A 1 198 ? 10.617 -13.539 -3.814 1 98.88 198 LEU A CA 1
ATOM 1476 C C . LEU A 1 198 ? 11.688 -12.539 -3.4 1 98.88 198 LEU A C 1
ATOM 1478 O O . LEU A 1 198 ? 11.375 -11.406 -3.029 1 98.88 198 LEU A O 1
ATOM 1482 N N . LEU A 1 199 ? 12.875 -12.953 -3.447 1 98.88 199 LEU A N 1
ATOM 1483 C CA . LEU A 1 199 ? 14.016 -12.094 -3.139 1 98.88 199 LEU A CA 1
ATOM 1484 C C . LEU A 1 199 ? 14.805 -11.766 -4.398 1 98.88 199 LEU A C 1
ATOM 1486 O O . LEU A 1 199 ? 15.406 -12.656 -5.008 1 98.88 199 LEU A O 1
ATOM 1490 N N . VAL A 1 200 ? 14.773 -10.539 -4.758 1 98.88 200 VAL A N 1
ATOM 1491 C CA . VAL A 1 200 ? 15.648 -10.078 -5.832 1 98.88 200 VAL A CA 1
ATOM 1492 C C . VAL A 1 200 ? 17 -9.656 -5.258 1 98.88 200 VAL A C 1
ATOM 1494 O O . VAL A 1 200 ? 17.188 -8.508 -4.859 1 98.88 200 VAL A O 1
ATOM 1497 N N . ASN A 1 201 ? 17.984 -10.5 -5.34 1 98 201 ASN A N 1
ATOM 1498 C CA . ASN A 1 201 ? 19.219 -10.289 -4.605 1 98 201 ASN A CA 1
ATOM 1499 C C . ASN A 1 201 ? 20.391 -10 -5.547 1 98 201 ASN A C 1
ATOM 1501 O O . ASN A 1 201 ? 21.516 -9.781 -5.102 1 98 201 ASN A O 1
ATOM 1505 N N . GLY A 1 202 ? 20.172 -10.062 -6.844 1 98.56 202 GLY A N 1
ATOM 1506 C CA . GLY A 1 202 ? 21.203 -9.695 -7.805 1 98.56 202 GLY A CA 1
ATOM 1507 C C . GLY A 1 202 ? 20.875 -8.43 -8.57 1 98.56 202 GLY A C 1
ATOM 1508 O O . GLY A 1 202 ? 19.703 -8.125 -8.812 1 98.56 202 GLY A O 1
ATOM 1509 N N . LYS A 1 203 ? 21.938 -7.742 -9.008 1 98.69 203 LYS A N 1
ATOM 1510 C CA . LYS A 1 203 ? 21.781 -6.535 -9.82 1 98.69 203 LYS A CA 1
ATOM 1511 C C . LYS A 1 203 ? 20.969 -6.816 -11.078 1 98.69 203 LYS A C 1
ATOM 1513 O O . LYS A 1 203 ? 21.266 -7.762 -11.812 1 98.69 203 LYS A O 1
ATOM 1518 N N . GLY A 1 204 ? 19.969 -6.062 -11.266 1 98.69 204 GLY A N 1
ATOM 1519 C CA . GLY A 1 204 ? 19.203 -6.172 -12.5 1 98.69 204 GLY A CA 1
ATOM 1520 C C . GLY A 1 204 ? 18.297 -7.391 -12.539 1 98.69 204 GLY A C 1
ATOM 1521 O O . GLY A 1 204 ? 17.844 -7.801 -13.609 1 98.69 204 GLY A O 1
ATOM 1522 N N . GLY A 1 205 ? 18.062 -8.062 -11.422 1 98.88 205 GLY A N 1
ATOM 1523 C CA . GLY A 1 205 ? 17.125 -9.188 -11.383 1 98.88 205 GLY A CA 1
ATOM 1524 C C . GLY A 1 205 ? 15.695 -8.797 -11.68 1 98.88 205 GLY A C 1
ATOM 1525 O O . GLY A 1 205 ? 15.281 -7.676 -11.383 1 98.88 205 GLY A O 1
ATOM 1526 N N . PHE A 1 206 ? 14.953 -9.719 -12.273 1 98.81 206 PHE A N 1
ATOM 1527 C CA . PHE A 1 206 ? 13.555 -9.508 -12.617 1 98.81 206 PHE A CA 1
ATOM 1528 C C . PHE A 1 206 ? 12.672 -10.586 -11.992 1 98.81 206 PHE A C 1
ATOM 1530 O O . PHE A 1 206 ? 12.938 -11.781 -12.156 1 98.81 206 PHE A O 1
ATOM 1537 N N . ALA A 1 207 ? 11.609 -10.18 -11.266 1 98.88 207 ALA A N 1
ATOM 1538 C CA . ALA A 1 207 ? 10.68 -11.133 -10.672 1 98.88 207 ALA A CA 1
ATOM 1539 C C . ALA A 1 207 ? 9.234 -10.727 -10.945 1 98.88 207 ALA A C 1
ATOM 1541 O O . ALA A 1 207 ? 8.812 -9.625 -10.602 1 98.88 207 ALA A O 1
ATOM 1542 N N . GLU A 1 208 ? 8.484 -11.617 -11.547 1 98.69 208 GLU A N 1
ATOM 1543 C CA . GLU A 1 208 ? 7.059 -11.43 -11.781 1 98.69 208 GLU A CA 1
ATOM 1544 C C . GLU A 1 208 ? 6.254 -12.609 -11.25 1 98.69 208 GLU A C 1
ATOM 1546 O O . GLU A 1 208 ? 6.613 -13.773 -11.477 1 98.69 208 GLU A O 1
ATOM 1551 N N . MET A 1 209 ? 5.297 -12.375 -10.445 1 98.75 209 MET A N 1
ATOM 1552 C CA . MET A 1 209 ? 4.363 -13.391 -9.961 1 98.75 209 MET A CA 1
ATOM 1553 C C . MET A 1 209 ? 2.934 -12.859 -9.961 1 98.75 209 MET A C 1
ATOM 1555 O O . MET A 1 209 ? 2.658 -11.805 -9.391 1 98.75 209 MET A O 1
ATOM 1559 N N . GLY A 1 210 ? 2.049 -13.594 -10.586 1 98.44 210 GLY A N 1
ATOM 1560 C CA . GLY A 1 210 ? 0.654 -13.195 -10.695 1 98.44 210 GLY A CA 1
ATOM 1561 C C . GLY A 1 210 ? -0.227 -14.266 -11.305 1 98.44 210 GLY A C 1
ATOM 1562 O O . GLY A 1 210 ? 0.062 -15.461 -11.188 1 98.44 210 GLY A O 1
ATOM 1563 N N . GLY A 1 211 ? -1.304 -13.812 -11.844 1 98.56 211 GLY A N 1
ATOM 1564 C CA . GLY A 1 211 ? -2.244 -14.727 -12.469 1 98.56 211 GLY A CA 1
ATOM 1565 C C . GLY A 1 211 ? -3.693 -14.367 -12.195 1 98.56 211 GLY A C 1
ATOM 1566 O O . GLY A 1 211 ? -4.031 -13.195 -12.055 1 98.56 211 GLY A O 1
ATOM 1567 N N . ALA A 1 212 ? -4.566 -15.43 -12.266 1 98.75 212 ALA A N 1
ATOM 1568 C CA . ALA A 1 212 ? -6 -15.195 -12.102 1 98.75 212 ALA A CA 1
ATOM 1569 C C . ALA A 1 212 ? -6.621 -16.234 -11.172 1 98.75 212 ALA A C 1
ATOM 1571 O O . ALA A 1 212 ? -6.289 -17.406 -11.242 1 98.75 212 ALA A O 1
ATOM 1572 N N . LEU A 1 213 ? -7.473 -15.781 -10.297 1 98.69 213 LEU A N 1
ATOM 1573 C CA . LEU A 1 213 ? -8.289 -16.641 -9.438 1 98.69 213 LEU A CA 1
ATOM 1574 C C . LEU A 1 213 ? -9.766 -16.516 -9.789 1 98.69 213 LEU A C 1
ATOM 1576 O O . LEU A 1 213 ? -10.344 -15.438 -9.68 1 98.69 213 LEU A O 1
ATOM 1580 N N . LEU A 1 214 ? -10.359 -17.609 -10.234 1 98.5 214 LEU A N 1
ATOM 1581 C CA . LEU A 1 214 ? -11.758 -17.672 -10.641 1 98.5 214 LEU A CA 1
ATOM 1582 C C . LEU A 1 214 ? -12.586 -18.484 -9.656 1 98.5 214 LEU A C 1
ATOM 1584 O O . LEU A 1 214 ? -12.391 -19.688 -9.523 1 98.5 214 LEU A O 1
ATOM 1588 N N . THR A 1 215 ? -13.586 -17.828 -9.008 1 98.25 215 THR A N 1
ATOM 1589 C CA . THR A 1 215 ? -14.305 -18.5 -7.938 1 98.25 215 THR A CA 1
ATOM 1590 C C . THR A 1 215 ? -15.805 -18.516 -8.211 1 98.25 215 THR A C 1
ATOM 1592 O O . THR A 1 215 ? -16.328 -17.625 -8.891 1 98.25 215 THR A O 1
ATOM 1595 N N . SER A 1 216 ? -16.484 -19.516 -7.719 1 97.38 216 SER A N 1
ATOM 1596 C CA . SER A 1 216 ? -17.938 -19.641 -7.82 1 97.38 216 SER A CA 1
ATOM 1597 C C . SER A 1 216 ? -18.516 -20.359 -6.609 1 97.38 216 SER A C 1
ATOM 1599 O O . SER A 1 216 ? -17.766 -20.844 -5.754 1 97.38 216 SER A O 1
ATOM 1601 N N . GLY A 1 217 ? -19.844 -20.406 -6.531 1 97 217 GLY A N 1
ATOM 1602 C CA . GLY A 1 217 ? -20.484 -21.016 -5.371 1 97 217 GLY A CA 1
ATOM 1603 C C . GLY A 1 217 ? -20.141 -20.312 -4.07 1 97 217 GLY A C 1
ATOM 1604 O O . GLY A 1 217 ? -20.391 -19.109 -3.916 1 97 217 GLY A O 1
ATOM 1605 N N . SER A 1 218 ? -19.531 -21.094 -3.191 1 96.38 218 SER A N 1
ATOM 1606 C CA . SER A 1 218 ? -19.125 -20.516 -1.915 1 96.38 218 SER A CA 1
ATOM 1607 C C . SER A 1 218 ? -17.609 -20.641 -1.715 1 96.38 218 SER A C 1
ATOM 1609 O O . SER A 1 218 ? -17.109 -20.469 -0.604 1 96.38 218 SER A O 1
ATOM 1611 N N . GLN A 1 219 ? -16.969 -21 -2.791 1 95.94 219 GLN A N 1
ATOM 1612 C CA . GLN A 1 219 ? -15.539 -21.281 -2.672 1 95.94 219 GLN A CA 1
ATOM 1613 C C . GLN A 1 219 ? -14.75 -20.016 -2.363 1 95.94 219 GLN A C 1
ATOM 1615 O O . GLN A 1 219 ? -15.164 -18.922 -2.738 1 95.94 219 GLN A O 1
ATOM 1620 N N . LYS A 1 220 ? -13.609 -20.156 -1.698 1 98 220 LYS A N 1
ATOM 1621 C CA . LYS A 1 220 ? -12.68 -19.062 -1.422 1 98 220 LYS A CA 1
ATOM 1622 C C . LYS A 1 220 ? -11.281 -19.391 -1.943 1 98 220 LYS A C 1
ATOM 1624 O O . LYS A 1 220 ? -10.773 -20.5 -1.72 1 98 220 LYS A O 1
ATOM 1629 N N . GLN A 1 221 ? -10.68 -18.516 -2.66 1 98.56 221 GLN A N 1
ATOM 1630 C CA . GLN A 1 221 ? -9.289 -18.594 -3.092 1 98.56 221 GLN A CA 1
ATOM 1631 C C . GLN A 1 221 ? -8.531 -17.312 -2.73 1 98.56 221 GLN A C 1
ATOM 1633 O O . GLN A 1 221 ? -9.109 -16.219 -2.709 1 98.56 221 GLN A O 1
ATOM 1638 N N . GLU A 1 222 ? -7.266 -17.438 -2.447 1 97.88 222 GLU A N 1
ATOM 1639 C CA . GLU A 1 222 ? -6.48 -16.266 -2.074 1 97.88 222 GLU A CA 1
ATOM 1640 C C . GLU A 1 222 ? -5.027 -16.406 -2.523 1 97.88 222 GLU A C 1
ATOM 1642 O O . GLU A 1 222 ? -4.539 -17.531 -2.713 1 97.88 222 GLU A O 1
ATOM 1647 N N . ALA A 1 223 ? -4.387 -15.297 -2.742 1 98.19 223 ALA A N 1
ATOM 1648 C CA . ALA A 1 223 ? -2.951 -15.195 -2.99 1 98.19 223 ALA A CA 1
ATOM 1649 C C . ALA A 1 223 ? -2.328 -14.078 -2.156 1 98.19 223 ALA A C 1
ATOM 1651 O O . ALA A 1 223 ? -2.932 -13.016 -1.981 1 98.19 223 ALA A O 1
ATOM 1652 N N . ALA A 1 224 ? -1.183 -14.305 -1.601 1 97.69 224 ALA A N 1
ATOM 1653 C CA . ALA A 1 224 ? -0.388 -13.344 -0.843 1 97.69 224 ALA A CA 1
ATOM 1654 C C . ALA A 1 224 ? 1.083 -13.406 -1.243 1 97.69 224 ALA A C 1
ATOM 1656 O O . ALA A 1 224 ? 1.788 -14.352 -0.885 1 97.69 224 ALA A O 1
ATOM 1657 N N . VAL A 1 225 ? 1.565 -12.352 -1.933 1 98.25 225 VAL A N 1
ATOM 1658 C CA . VAL A 1 225 ? 2.904 -12.391 -2.512 1 98.25 225 VAL A CA 1
ATOM 1659 C C . VAL A 1 225 ? 3.709 -11.188 -2.031 1 98.25 225 VAL A C 1
ATOM 1661 O O . VAL A 1 225 ? 3.242 -10.047 -2.115 1 98.25 225 VAL A O 1
ATOM 1664 N N . ALA A 1 226 ? 4.867 -11.422 -1.56 1 98.31 226 ALA A N 1
ATOM 1665 C CA . ALA A 1 226 ? 5.805 -10.375 -1.168 1 98.31 226 ALA A CA 1
ATOM 1666 C C . ALA A 1 226 ? 7.078 -10.43 -2.008 1 98.31 226 ALA A C 1
ATOM 1668 O O . ALA A 1 226 ? 7.66 -11.5 -2.188 1 98.31 226 ALA A O 1
ATOM 1669 N N . VAL A 1 227 ? 7.496 -9.289 -2.537 1 98.75 227 VAL A N 1
ATOM 1670 C CA . VAL A 1 227 ? 8.758 -9.172 -3.26 1 98.75 227 VAL A CA 1
ATOM 1671 C C . VAL A 1 227 ? 9.688 -8.211 -2.521 1 98.75 227 VAL A C 1
ATOM 1673 O O . VAL A 1 227 ? 9.305 -7.094 -2.191 1 98.75 227 VAL A O 1
ATOM 1676 N N . ARG A 1 228 ? 10.875 -8.602 -2.238 1 98.62 228 ARG A N 1
ATOM 1677 C CA . ARG A 1 228 ? 11.883 -7.754 -1.604 1 98.62 228 ARG A CA 1
ATOM 1678 C C . ARG A 1 228 ? 13.047 -7.488 -2.551 1 98.62 228 ARG A C 1
ATOM 1680 O O . ARG A 1 228 ? 13.633 -8.422 -3.102 1 98.62 228 ARG A O 1
ATOM 1687 N N . HIS A 1 229 ? 13.344 -6.277 -2.758 1 98.75 229 HIS A N 1
ATOM 1688 C CA . HIS A 1 229 ? 14.516 -5.863 -3.52 1 98.75 229 HIS A CA 1
ATOM 1689 C C . HIS A 1 229 ? 15.703 -5.605 -2.602 1 98.75 229 HIS A C 1
ATOM 1691 O O . HIS A 1 229 ? 15.633 -4.75 -1.716 1 98.75 229 HIS A O 1
ATOM 1697 N N . GLU A 1 230 ? 16.844 -6.27 -2.924 1 98.56 230 GLU A N 1
ATOM 1698 C CA . GLU A 1 230 ? 18 -6.145 -2.051 1 98.56 230 GLU A CA 1
ATOM 1699 C C . GLU A 1 230 ? 19.219 -5.656 -2.826 1 98.56 230 GLU A C 1
ATOM 1701 O O . GLU A 1 230 ? 20.312 -5.504 -2.258 1 98.56 230 GLU A O 1
ATOM 1706 N N . ASN A 1 231 ? 19.062 -5.477 -4.066 1 98.12 231 ASN A N 1
ATOM 1707 C CA . ASN A 1 231 ? 20.156 -5 -4.902 1 98.12 231 ASN A CA 1
ATOM 1708 C C . ASN A 1 231 ? 19.672 -3.957 -5.91 1 98.12 231 ASN A C 1
ATOM 1710 O O . ASN A 1 231 ? 18.484 -3.734 -6.062 1 98.12 231 ASN A O 1
ATOM 1714 N N . VAL A 1 232 ? 20.641 -3.326 -6.531 1 98.12 232 VAL A N 1
ATOM 1715 C CA . VAL A 1 232 ? 20.344 -2.178 -7.383 1 98.12 232 VAL A CA 1
ATOM 1716 C C . VAL A 1 232 ? 19.688 -2.648 -8.68 1 98.12 232 VAL A C 1
ATOM 1718 O O . VAL A 1 232 ? 19.859 -3.797 -9.086 1 98.12 232 VAL A O 1
ATOM 1721 N N . GLU A 1 233 ? 18.875 -1.877 -9.32 1 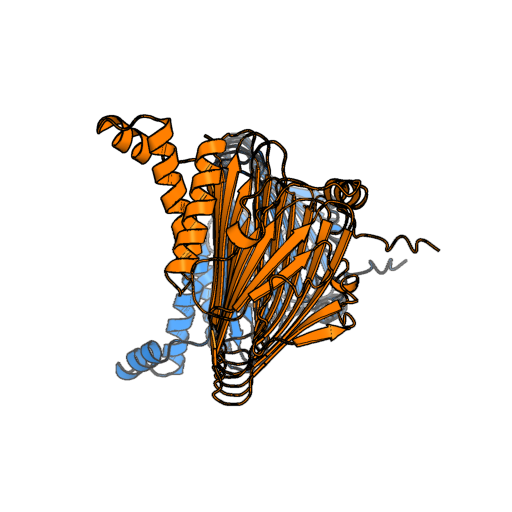98.38 233 GLU A N 1
ATOM 1722 C CA . GLU A 1 233 ? 18.328 -2.002 -10.672 1 98.38 233 GLU A CA 1
ATOM 1723 C C . GLU A 1 233 ? 17.375 -3.188 -10.773 1 98.38 233 GLU A C 1
ATOM 1725 O O . GLU A 1 233 ? 17.203 -3.766 -11.852 1 98.38 233 GLU A O 1
ATOM 1730 N N . GLY A 1 234 ? 16.828 -3.629 -9.633 1 98.69 234 GLY A N 1
ATOM 1731 C CA . GLY A 1 234 ? 15.828 -4.691 -9.656 1 98.69 234 GLY A CA 1
ATOM 1732 C C . GLY A 1 234 ? 14.492 -4.242 -10.203 1 98.69 234 GLY A C 1
ATOM 1733 O O . GLY A 1 234 ? 14.109 -3.078 -10.055 1 98.69 234 GLY A O 1
ATOM 1734 N N . THR A 1 235 ? 13.727 -5.172 -10.844 1 98.75 235 THR A N 1
ATOM 1735 C CA . THR A 1 235 ? 12.391 -4.914 -11.359 1 98.75 235 THR A CA 1
ATOM 1736 C C . THR A 1 235 ? 11.414 -5.984 -10.883 1 98.75 235 THR A C 1
ATOM 1738 O O . THR A 1 235 ? 11.75 -7.168 -10.836 1 98.75 235 THR A O 1
ATOM 1741 N N . SER A 1 236 ? 10.195 -5.57 -10.523 1 98.69 236 SER A N 1
ATOM 1742 C CA . SER A 1 236 ? 9.172 -6.547 -10.148 1 98.69 236 SER A CA 1
ATOM 1743 C C . SER A 1 236 ? 7.805 -6.148 -10.688 1 98.69 236 SER A C 1
ATOM 1745 O O . SER A 1 236 ? 7.523 -4.961 -10.867 1 98.69 236 SER A O 1
ATOM 1747 N N . ARG A 1 237 ? 7.008 -7.117 -11.016 1 98.5 237 ARG A N 1
ATOM 1748 C CA . ARG A 1 237 ? 5.613 -6.973 -11.422 1 98.5 237 ARG A CA 1
ATOM 1749 C C . ARG A 1 237 ? 4.719 -7.953 -10.672 1 98.5 237 ARG A C 1
ATOM 1751 O O . ARG A 1 237 ? 5.023 -9.148 -10.594 1 98.5 237 ARG A O 1
ATOM 1758 N N . GLN A 1 238 ? 3.633 -7.477 -10.062 1 98.31 238 GLN A N 1
ATOM 1759 C CA . GLN A 1 238 ? 2.59 -8.297 -9.453 1 98.31 238 GLN A CA 1
ATOM 1760 C C . GLN A 1 238 ? 1.226 -7.996 -10.07 1 98.31 238 GLN A C 1
ATOM 1762 O O . GLN A 1 238 ? 0.521 -7.09 -9.625 1 98.31 238 GLN A O 1
ATOM 1767 N N . LEU A 1 239 ? 0.888 -8.828 -11.062 1 97.88 239 LEU A N 1
ATOM 1768 C CA . LEU A 1 239 ? -0.355 -8.664 -11.805 1 97.88 239 LEU A CA 1
ATOM 1769 C C . LEU A 1 239 ? -1.36 -9.75 -11.438 1 97.88 239 LEU A C 1
ATOM 1771 O O . LEU A 1 239 ? -1.185 -10.914 -11.805 1 97.88 239 LEU A O 1
ATOM 1775 N N . TRP A 1 240 ? -2.457 -9.352 -10.758 1 98.12 240 TRP A N 1
ATOM 1776 C CA . TRP A 1 240 ? -3.457 -10.32 -10.32 1 98.12 240 TRP A CA 1
ATOM 1777 C C . TRP A 1 240 ? -4.852 -9.898 -10.766 1 98.12 240 TRP A C 1
ATOM 1779 O O . TRP A 1 240 ? -5.199 -8.719 -10.711 1 98.12 240 TRP A O 1
ATOM 1789 N N . ARG A 1 241 ? -5.578 -10.875 -11.227 1 98.12 241 ARG A N 1
ATOM 1790 C CA . ARG A 1 241 ? -6.988 -10.719 -11.578 1 98.12 241 ARG A CA 1
ATOM 1791 C C . ARG A 1 241 ? -7.859 -11.672 -10.773 1 98.12 241 ARG A C 1
ATOM 1793 O O . ARG A 1 241 ? -7.594 -12.875 -10.727 1 98.12 241 ARG A O 1
ATOM 1800 N N . ALA A 1 242 ? -8.914 -11.148 -10.18 1 98 242 ALA A N 1
ATOM 1801 C CA . ALA A 1 242 ? -9.906 -11.961 -9.484 1 98 242 ALA A CA 1
ATOM 1802 C C . ALA A 1 242 ? -11.281 -11.852 -10.141 1 98 242 ALA A C 1
ATOM 1804 O O . ALA A 1 242 ? -11.734 -10.742 -10.445 1 98 242 ALA A O 1
ATOM 1805 N N . VAL A 1 243 ? -11.883 -12.945 -10.406 1 97.75 243 VAL A N 1
ATOM 1806 C CA . VAL A 1 243 ? -13.281 -13 -10.828 1 97.75 243 VAL A CA 1
ATOM 1807 C C . VAL A 1 243 ? -14.086 -13.828 -9.828 1 97.75 243 VAL A C 1
ATOM 1809 O O . VAL A 1 243 ? -13.773 -14.992 -9.578 1 97.75 243 VAL A O 1
ATOM 1812 N N . ALA A 1 244 ? -15.164 -13.273 -9.336 1 97.25 244 ALA A N 1
ATOM 1813 C CA . ALA A 1 244 ? -15.961 -13.961 -8.328 1 97.25 244 ALA A CA 1
ATOM 1814 C C . ALA A 1 244 ? -17.422 -14.031 -8.734 1 97.25 244 ALA A C 1
ATOM 1816 O O . ALA A 1 244 ? -18.031 -13.016 -9.094 1 97.25 244 ALA A O 1
ATOM 1817 N N . ALA A 1 245 ? -17.969 -15.211 -8.672 1 96.19 245 ALA A N 1
ATOM 1818 C CA . ALA A 1 245 ? -19.375 -15.453 -8.992 1 96.19 245 ALA A CA 1
ATOM 1819 C C . ALA A 1 245 ? -20.156 -15.922 -7.77 1 96.19 245 ALA A C 1
ATOM 1821 O O . ALA A 1 245 ? -19.562 -16.375 -6.785 1 96.19 245 ALA A O 1
ATOM 1822 N N . ASP A 1 246 ? -21.453 -15.789 -7.785 1 96.12 246 ASP A N 1
ATOM 1823 C CA . ASP A 1 246 ? -22.375 -16.266 -6.754 1 96.12 246 ASP A CA 1
ATOM 1824 C C . ASP A 1 246 ? -22.047 -15.625 -5.402 1 96.12 246 ASP A C 1
ATOM 1826 O O . ASP A 1 246 ? -22.109 -14.406 -5.254 1 96.12 246 ASP A O 1
ATOM 1830 N N . LYS A 1 247 ? -21.719 -16.469 -4.441 1 96.69 247 LYS A N 1
ATOM 1831 C CA . LYS A 1 247 ? -21.375 -15.953 -3.117 1 96.69 247 LYS A CA 1
ATOM 1832 C C . LYS A 1 247 ? -19.906 -16.234 -2.783 1 96.69 247 LYS A C 1
ATOM 1834 O O . LYS A 1 247 ? -19.516 -16.234 -1.613 1 96.69 247 LYS A O 1
ATOM 1839 N N . SER A 1 248 ? -19.172 -16.469 -3.793 1 97.44 248 SER A N 1
ATOM 1840 C CA . SER A 1 248 ? -17.766 -16.859 -3.605 1 97.44 248 SER A CA 1
ATOM 1841 C C . SER A 1 248 ? -16.906 -15.648 -3.258 1 97.44 248 SER A C 1
ATOM 1843 O O . SER A 1 248 ? -17.391 -14.516 -3.262 1 97.44 248 SER A O 1
ATOM 1845 N N . ALA A 1 249 ? -15.602 -15.953 -2.938 1 96.81 249 ALA A N 1
ATOM 1846 C CA . ALA A 1 249 ? -14.688 -14.875 -2.57 1 96.81 249 ALA A CA 1
ATOM 1847 C C . ALA A 1 249 ? -13.289 -15.125 -3.143 1 96.81 249 ALA A C 1
ATOM 1849 O O . ALA A 1 249 ? -12.805 -16.25 -3.135 1 96.81 249 ALA A O 1
ATOM 1850 N N . ALA A 1 250 ? -12.695 -14.109 -3.65 1 97.81 250 ALA A N 1
ATOM 1851 C CA . ALA A 1 250 ? -11.289 -14.102 -4.039 1 97.81 250 ALA A CA 1
ATOM 1852 C C . ALA A 1 250 ? -10.539 -12.961 -3.363 1 97.81 250 ALA A C 1
ATOM 1854 O O . ALA A 1 250 ? -11.016 -11.82 -3.334 1 97.81 250 ALA A O 1
ATOM 1855 N N . SER A 1 251 ? -9.391 -13.227 -2.766 1 97.25 251 SER A N 1
ATOM 1856 C CA . SER A 1 251 ? -8.602 -12.234 -2.047 1 97.25 251 SER A CA 1
ATOM 1857 C C . SER A 1 251 ? -7.164 -12.188 -2.555 1 97.25 251 SER A C 1
ATOM 1859 O O . SER A 1 251 ? -6.531 -13.234 -2.727 1 97.25 251 SER A O 1
ATOM 1861 N N . LEU A 1 252 ? -6.656 -10.93 -2.791 1 97.44 252 LEU A N 1
ATOM 1862 C CA . LEU A 1 252 ? -5.309 -10.742 -3.32 1 97.44 252 LEU A CA 1
ATOM 1863 C C . LEU A 1 252 ? -4.52 -9.75 -2.471 1 97.44 252 LEU A C 1
ATOM 1865 O O . LEU A 1 252 ? -4.934 -8.602 -2.311 1 97.44 252 LEU A O 1
ATOM 1869 N N . ALA A 1 253 ? -3.414 -10.211 -1.966 1 96.25 253 ALA A N 1
ATOM 1870 C CA . ALA A 1 253 ? -2.467 -9.336 -1.279 1 96.25 253 ALA A CA 1
ATOM 1871 C C . ALA A 1 253 ? -1.127 -9.297 -2.008 1 96.25 253 ALA A C 1
ATOM 1873 O O . ALA A 1 253 ? -0.605 -10.336 -2.418 1 96.25 253 ALA A O 1
ATOM 1874 N N . ALA A 1 254 ? -0.573 -8.047 -2.23 1 97.19 254 ALA A N 1
ATOM 1875 C CA . ALA A 1 254 ? 0.726 -7.844 -2.867 1 97.19 254 ALA A CA 1
ATOM 1876 C C . ALA A 1 254 ? 1.556 -6.816 -2.105 1 97.19 254 ALA A C 1
ATOM 1878 O O . ALA A 1 254 ? 1.062 -5.734 -1.77 1 97.19 254 ALA A O 1
ATOM 1879 N N . ARG A 1 255 ? 2.807 -7.203 -1.83 1 96.94 255 ARG A N 1
ATOM 1880 C CA . ARG A 1 255 ? 3.703 -6.305 -1.11 1 96.94 255 ARG A CA 1
ATOM 1881 C C . ARG A 1 255 ? 5.047 -6.188 -1.819 1 96.94 255 ARG A C 1
ATOM 1883 O O . ARG A 1 255 ? 5.586 -7.18 -2.311 1 96.94 255 ARG A O 1
ATOM 1890 N N . VAL A 1 256 ? 5.555 -4.953 -1.885 1 97.62 256 VAL A N 1
ATOM 1891 C CA . VAL A 1 256 ? 6.918 -4.715 -2.35 1 97.62 256 VAL A CA 1
ATOM 1892 C C . VAL A 1 256 ? 7.715 -3.986 -1.27 1 97.62 256 VAL A C 1
ATOM 1894 O O . VAL A 1 256 ? 7.242 -2.998 -0.703 1 97.62 256 VAL A O 1
ATOM 1897 N N . GLU A 1 257 ? 8.852 -4.488 -0.971 1 97.06 257 GLU A N 1
ATOM 1898 C CA . GLU A 1 257 ? 9.812 -3.869 -0.064 1 97.06 257 GLU A CA 1
ATOM 1899 C C . GLU A 1 257 ? 11.117 -3.525 -0.788 1 97.06 257 GLU A C 1
ATOM 1901 O O . GLU A 1 257 ? 11.711 -4.383 -1.443 1 97.06 257 GLU A O 1
ATOM 1906 N N . VAL A 1 258 ? 11.539 -2.299 -0.584 1 97.12 258 VAL A N 1
ATOM 1907 C CA . VAL A 1 258 ? 12.773 -1.865 -1.223 1 97.12 258 VAL A CA 1
ATOM 1908 C C . VAL A 1 258 ? 13.805 -1.5 -0.156 1 97.12 258 VAL A C 1
ATOM 1910 O O . VAL A 1 258 ? 13.656 -0.496 0.545 1 97.12 258 VAL A O 1
ATOM 1913 N N . ALA A 1 259 ? 14.852 -2.312 -0.072 1 95.94 259 ALA A N 1
ATOM 1914 C CA . ALA A 1 259 ? 15.906 -2.064 0.91 1 95.94 259 ALA A CA 1
ATOM 1915 C C . ALA A 1 259 ? 16.656 -0.774 0.594 1 95.94 259 ALA A C 1
ATOM 1917 O O . ALA A 1 259 ? 16.641 -0.304 -0.547 1 95.94 259 ALA A O 1
ATOM 1918 N N . ARG A 1 260 ? 17.391 -0.22 1.514 1 92.12 260 ARG A N 1
ATOM 1919 C CA . ARG A 1 260 ? 18.047 1.074 1.419 1 92.12 260 ARG A CA 1
ATOM 1920 C C . ARG A 1 260 ? 19.062 1.088 0.27 1 92.12 260 ARG A C 1
ATOM 1922 O O . ARG A 1 260 ? 19.156 2.078 -0.458 1 92.12 260 ARG A O 1
ATOM 1929 N N . GLY A 1 261 ? 19.734 -0.041 0.097 1 94.5 261 GLY A N 1
ATOM 1930 C CA . GLY A 1 261 ? 20.75 -0.12 -0.93 1 94.5 261 GLY A CA 1
ATOM 1931 C C . GLY A 1 261 ? 20.203 -0.455 -2.303 1 94.5 261 GLY A C 1
ATOM 1932 O O . GLY A 1 261 ? 20.922 -0.383 -3.301 1 94.5 261 GLY A O 1
ATOM 1933 N N . ALA A 1 262 ? 18.953 -0.811 -2.4 1 96.94 262 ALA A N 1
ATOM 1934 C CA . ALA A 1 262 ? 18.359 -1.271 -3.652 1 96.94 262 ALA A CA 1
ATOM 1935 C C . ALA A 1 262 ? 17.938 -0.094 -4.523 1 96.94 262 ALA A C 1
ATOM 1937 O O . ALA A 1 262 ? 16.766 0.009 -4.914 1 96.94 262 ALA A O 1
ATOM 1938 N N . GLN A 1 263 ? 18.906 0.617 -4.902 1 95.44 263 GLN A N 1
ATOM 1939 C CA . GLN A 1 263 ? 18.656 1.811 -5.707 1 95.44 263 GLN A CA 1
ATOM 1940 C C . GLN A 1 263 ? 18.203 1.442 -7.113 1 95.44 263 GLN A C 1
ATOM 1942 O O . GLN A 1 263 ? 18.469 0.338 -7.59 1 95.44 263 GLN A O 1
ATOM 1947 N N . GLN A 1 264 ? 17.438 2.361 -7.805 1 96.69 264 GLN A N 1
ATOM 1948 C CA . GLN A 1 264 ? 16.953 2.242 -9.172 1 96.69 264 GLN A CA 1
ATOM 1949 C C . GLN A 1 264 ? 16 1.056 -9.312 1 96.69 264 GLN A C 1
ATOM 1951 O O . GLN A 1 264 ? 15.914 0.442 -10.375 1 96.69 264 GLN A O 1
ATOM 1956 N N . THR A 1 265 ? 15.375 0.71 -8.156 1 97.44 265 THR A N 1
ATOM 1957 C CA . THR A 1 265 ? 14.32 -0.291 -8.195 1 97.44 265 THR A CA 1
ATOM 1958 C C . THR A 1 265 ? 13.109 0.232 -8.961 1 97.44 265 THR A C 1
ATOM 1960 O O . THR A 1 265 ? 12.727 1.396 -8.812 1 97.44 265 THR A O 1
ATOM 1963 N N . ASP A 1 266 ? 12.531 -0.62 -9.797 1 97.75 266 ASP A N 1
ATOM 1964 C CA . ASP A 1 266 ? 11.273 -0.374 -10.5 1 97.75 266 ASP A CA 1
ATOM 1965 C C . ASP A 1 266 ? 10.234 -1.438 -10.164 1 97.75 266 ASP A C 1
ATOM 1967 O O . ASP A 1 266 ? 10.297 -2.557 -10.68 1 97.75 266 ASP A O 1
ATOM 1971 N N . GLY A 1 267 ? 9.227 -1.108 -9.289 1 97.56 267 GLY A N 1
ATOM 1972 C CA . GLY A 1 267 ? 8.211 -2.057 -8.852 1 97.56 267 GLY A CA 1
ATOM 1973 C C . GLY A 1 267 ? 6.801 -1.617 -9.18 1 97.56 267 GLY A C 1
ATOM 1974 O O . GLY A 1 267 ? 6.434 -0.464 -8.945 1 97.56 267 GLY A O 1
ATOM 1975 N N . GLU A 1 268 ? 5.949 -2.547 -9.734 1 97.12 268 GLU A N 1
ATOM 1976 C CA . GLU A 1 268 ? 4.562 -2.234 -10.047 1 97.12 268 GLU A CA 1
ATOM 1977 C C . GLU A 1 268 ? 3.623 -3.336 -9.562 1 97.12 268 GLU A C 1
ATOM 1979 O O . GLU A 1 268 ? 3.918 -4.523 -9.719 1 97.12 268 GLU A O 1
ATOM 1984 N N . GLN A 1 269 ? 2.451 -2.854 -8.883 1 97.31 269 GLN A N 1
ATOM 1985 C CA . GLN A 1 269 ? 1.363 -3.748 -8.508 1 97.31 269 GLN A CA 1
ATOM 1986 C C . GLN A 1 269 ? 0.059 -3.346 -9.188 1 97.31 269 GLN A C 1
ATOM 1988 O O . GLN A 1 269 ? -0.312 -2.17 -9.188 1 97.31 269 GLN A O 1
ATOM 1993 N N . SER A 1 270 ? -0.579 -4.332 -9.82 1 96.88 270 SER A N 1
ATOM 1994 C CA . SER A 1 270 ? -1.907 -4.156 -10.398 1 96.88 270 SER A CA 1
ATOM 1995 C C . SER A 1 270 ? -2.867 -5.238 -9.922 1 96.88 270 SER A C 1
ATOM 1997 O O . SER A 1 270 ? -2.82 -6.371 -10.398 1 96.88 270 SER A O 1
ATOM 1999 N N . LEU A 1 271 ? -3.779 -4.887 -8.977 1 97.25 271 LEU A N 1
ATOM 2000 C CA . LEU A 1 271 ? -4.801 -5.793 -8.461 1 97.25 271 LEU A CA 1
ATOM 2001 C C . LEU A 1 271 ? -6.188 -5.379 -8.945 1 97.25 271 LEU A C 1
ATOM 2003 O O . LEU A 1 271 ? -6.672 -4.293 -8.609 1 97.25 271 LEU A O 1
ATOM 2007 N N . ARG A 1 272 ? -6.832 -6.305 -9.727 1 96.44 272 ARG A N 1
ATOM 2008 C CA . ARG A 1 272 ? -8.156 -5.98 -10.242 1 96.44 272 ARG A CA 1
ATOM 2009 C C . ARG A 1 272 ? -9.148 -7.105 -9.961 1 96.44 272 ARG A C 1
ATOM 2011 O O . ARG A 1 272 ? -8.797 -8.289 -10.047 1 96.44 272 ARG A O 1
ATOM 2018 N N . GLY A 1 273 ? -10.336 -6.715 -9.578 1 96.44 273 GLY A N 1
ATOM 2019 C CA . GLY A 1 273 ? -11.406 -7.66 -9.312 1 96.44 273 GLY A CA 1
ATOM 2020 C C . GLY A 1 273 ? -12.656 -7.395 -10.133 1 96.44 273 GLY A C 1
ATOM 2021 O O . GLY A 1 273 ? -13.016 -6.238 -10.367 1 96.44 273 GLY A O 1
ATOM 2022 N N . LEU A 1 274 ? -13.273 -8.438 -10.555 1 96.06 274 LEU A N 1
ATOM 2023 C CA . LEU A 1 274 ? -14.539 -8.398 -11.281 1 96.06 274 LEU A CA 1
ATOM 2024 C C . LEU A 1 274 ? -15.609 -9.203 -10.547 1 96.06 274 LEU A C 1
ATOM 2026 O O . LEU A 1 274 ? -15.422 -10.391 -10.266 1 96.06 274 LEU A O 1
ATOM 2030 N N . LEU A 1 275 ? -16.672 -8.586 -10.273 1 94.94 275 LEU A N 1
ATOM 2031 C CA . LEU A 1 275 ? -17.812 -9.242 -9.648 1 94.94 275 LEU A CA 1
ATOM 2032 C C . LEU A 1 275 ? -18.875 -9.617 -10.695 1 94.94 275 LEU A C 1
ATOM 2034 O O . LEU A 1 275 ? -19.422 -8.734 -11.359 1 94.94 275 LEU A O 1
ATOM 2038 N N . LEU A 1 276 ? -19.156 -10.883 -10.75 1 92.88 276 LEU A N 1
ATOM 2039 C CA . LEU A 1 276 ? -20.219 -11.289 -11.664 1 92.88 276 LEU A CA 1
ATOM 2040 C C . LEU A 1 276 ? -21.594 -11.125 -11.016 1 92.88 276 LEU A C 1
ATOM 2042 O O . LEU A 1 276 ? -22.594 -10.953 -11.711 1 92.88 276 LEU A O 1
ATOM 2046 N N . GLN A 1 277 ? -21.641 -11.336 -9.711 1 90.81 277 GLN A N 1
ATOM 2047 C CA . GLN A 1 277 ? -22.797 -11 -8.875 1 90.81 277 GLN A CA 1
ATOM 2048 C C . GLN A 1 277 ? -22.375 -10.148 -7.676 1 90.81 277 GLN A C 1
ATOM 2050 O O . GLN A 1 277 ? -21.281 -10.336 -7.133 1 90.81 277 GLN A O 1
ATOM 2055 N N . ARG A 1 278 ? -23.328 -9.336 -7.16 1 85.44 278 ARG A N 1
ATOM 2056 C CA . ARG A 1 278 ? -23.031 -8.422 -6.055 1 85.44 278 ARG A CA 1
ATOM 2057 C C . ARG A 1 278 ? -22.859 -9.188 -4.746 1 85.44 278 ARG A C 1
ATOM 2059 O O . ARG A 1 278 ? -22.312 -8.648 -3.779 1 85.44 278 ARG A O 1
ATOM 2066 N N . SER A 1 279 ? -23.375 -10.422 -4.758 1 92.25 279 SER A N 1
ATOM 2067 C CA . SER A 1 279 ? -23.25 -11.234 -3.549 1 92.25 279 SER A CA 1
ATOM 2068 C C . SER A 1 279 ? -21.844 -11.82 -3.416 1 92.25 279 SER A C 1
ATOM 2070 O O . SER A 1 279 ? -21.484 -12.344 -2.359 1 92.25 279 SER A O 1
ATOM 2072 N N . ALA A 1 280 ? -21.078 -11.742 -4.484 1 94.94 280 ALA A N 1
ATOM 2073 C CA . ALA A 1 280 ? -19.703 -12.219 -4.43 1 94.94 280 ALA A CA 1
ATOM 2074 C C . ALA A 1 280 ? -18.781 -11.188 -3.768 1 94.94 280 ALA A C 1
ATOM 2076 O O . ALA A 1 280 ? -19.203 -10.047 -3.521 1 94.94 280 ALA A O 1
ATOM 2077 N N . THR A 1 281 ? -17.562 -11.625 -3.424 1 93.81 281 THR A N 1
ATOM 2078 C CA . THR A 1 281 ? -16.641 -10.734 -2.725 1 93.81 281 THR A CA 1
ATOM 2079 C C . THR A 1 281 ? -15.258 -10.789 -3.365 1 93.81 281 THR A C 1
ATOM 2081 O O . THR A 1 281 ? -14.766 -11.867 -3.703 1 93.81 281 THR A O 1
ATOM 2084 N N . VAL A 1 282 ? -14.68 -9.578 -3.531 1 95.94 282 VAL A N 1
ATOM 2085 C CA . VAL A 1 282 ? -13.273 -9.469 -3.885 1 95.94 282 VAL A CA 1
ATOM 2086 C C . VAL A 1 282 ? -12.562 -8.539 -2.904 1 95.94 282 VAL A C 1
ATOM 2088 O O . VAL A 1 282 ? -12.969 -7.391 -2.723 1 95.94 282 VAL A O 1
ATOM 2091 N N . ASN A 1 283 ? -11.492 -9.031 -2.248 1 93.38 283 ASN A N 1
ATOM 2092 C CA . ASN A 1 283 ? -10.648 -8.25 -1.349 1 93.38 283 ASN A CA 1
ATOM 2093 C C . ASN A 1 283 ? -9.266 -8 -1.95 1 93.38 283 ASN A C 1
ATOM 2095 O O . ASN A 1 283 ? -8.609 -8.938 -2.422 1 93.38 283 ASN A O 1
ATOM 2099 N N . LEU A 1 284 ? -8.828 -6.672 -1.934 1 95.31 284 LEU A N 1
ATOM 2100 C CA . LEU A 1 284 ? -7.512 -6.324 -2.453 1 95.31 284 LEU A CA 1
ATOM 2101 C C . LEU A 1 284 ? -6.691 -5.578 -1.405 1 95.31 284 LEU A C 1
ATOM 2103 O O . LEU A 1 284 ? -7.215 -4.703 -0.712 1 95.31 284 LEU A O 1
ATOM 2107 N N . LYS A 1 285 ? -5.359 -5.91 -1.236 1 93.5 285 LYS A N 1
ATOM 2108 C CA . LYS A 1 285 ? -4.461 -5.262 -0.285 1 93.5 285 LYS A CA 1
ATOM 2109 C C . LYS A 1 285 ? -3.076 -5.059 -0.889 1 93.5 285 LYS A C 1
ATOM 2111 O O . LYS A 1 285 ? -2.146 -5.809 -0.59 1 93.5 285 LYS A O 1
ATOM 2116 N N . PRO A 1 286 ? -2.861 -3.945 -1.631 1 93.94 286 PRO A N 1
ATOM 2117 C CA . PRO A 1 286 ? -1.509 -3.578 -2.059 1 93.94 286 PRO A CA 1
ATOM 2118 C C . PRO A 1 286 ? -0.748 -2.789 -0.996 1 93.94 286 PRO A C 1
ATOM 2120 O O . PRO A 1 286 ? -1.348 -2 -0.26 1 93.94 286 PRO A O 1
ATOM 2123 N N . GLU A 1 287 ? 0.605 -3.053 -0.906 1 93.19 287 GLU A N 1
ATOM 2124 C CA . GLU A 1 287 ? 1.48 -2.387 0.053 1 93.19 287 GLU A CA 1
ATOM 2125 C C . GLU A 1 287 ? 2.846 -2.086 -0.561 1 93.19 287 GLU A C 1
ATOM 2127 O O . GLU A 1 287 ? 3.393 -2.906 -1.301 1 93.19 287 GLU A O 1
ATOM 2132 N N . LEU A 1 288 ? 3.34 -0.864 -0.256 1 93.12 288 LEU A N 1
ATOM 2133 C CA . LEU A 1 288 ? 4.703 -0.485 -0.604 1 93.12 288 LEU A CA 1
ATOM 2134 C C . LEU A 1 288 ? 5.469 -0.012 0.627 1 93.12 288 LEU A C 1
ATOM 2136 O O . LEU A 1 288 ? 4.949 0.773 1.423 1 93.12 288 LEU A O 1
ATOM 2140 N N . GLU A 1 289 ? 6.652 -0.48 0.856 1 92.94 289 GLU A N 1
ATOM 2141 C CA . GLU A 1 289 ? 7.613 -0.017 1.855 1 92.94 289 GLU A CA 1
ATOM 2142 C C . GLU A 1 289 ? 8.945 0.347 1.213 1 92.94 289 GLU A C 1
ATOM 2144 O O . GLU A 1 289 ? 9.727 -0.535 0.838 1 92.94 289 GLU A O 1
ATOM 2149 N N . ILE A 1 290 ? 9.273 1.651 1.148 1 92.75 290 ILE A N 1
ATOM 2150 C CA . ILE A 1 290 ? 10.422 2.119 0.383 1 92.75 290 ILE A CA 1
ATOM 2151 C C . ILE A 1 290 ? 11.43 2.789 1.318 1 92.75 290 ILE A C 1
ATOM 2153 O O . ILE A 1 290 ? 11.109 3.789 1.967 1 92.75 290 ILE A O 1
ATOM 2157 N N . PHE A 1 291 ? 12.68 2.229 1.357 1 88.94 291 PHE A N 1
ATOM 2158 C CA . PHE A 1 291 ? 13.734 2.791 2.197 1 88.94 291 PHE A CA 1
ATOM 2159 C C . PHE A 1 291 ? 14.852 3.375 1.346 1 88.94 291 PHE A C 1
ATOM 2161 O O . PHE A 1 291 ? 15.766 4.02 1.868 1 88.94 291 PHE A O 1
ATOM 2168 N N . ALA A 1 292 ? 14.844 3.1 0.022 1 89.88 292 ALA A N 1
ATOM 2169 C CA . ALA A 1 292 ? 15.859 3.572 -0.919 1 89.88 292 ALA A CA 1
ATOM 2170 C C . ALA A 1 292 ? 15.484 4.938 -1.488 1 89.88 292 ALA A C 1
ATOM 2172 O O . ALA A 1 292 ? 14.328 5.344 -1.429 1 89.88 292 ALA A O 1
ATOM 2173 N N . ASP A 1 293 ? 16.484 5.566 -2.154 1 85.38 293 ASP A N 1
ATOM 2174 C CA . ASP A 1 293 ? 16.344 6.98 -2.484 1 85.38 293 ASP A CA 1
ATOM 2175 C C . ASP A 1 293 ? 16.062 7.172 -3.973 1 85.38 293 ASP A C 1
ATOM 2177 O O . ASP A 1 293 ? 15.625 8.25 -4.391 1 85.38 293 ASP A O 1
ATOM 2181 N N . ASP A 1 294 ? 16.453 6.301 -4.742 1 90.94 294 ASP A N 1
ATOM 2182 C CA . ASP A 1 294 ? 16.234 6.375 -6.188 1 90.94 294 ASP A CA 1
ATOM 2183 C C . ASP A 1 294 ? 15.422 5.184 -6.684 1 90.94 294 ASP A C 1
ATOM 2185 O O . ASP A 1 294 ? 15.977 4.238 -7.246 1 90.94 294 ASP A O 1
ATOM 2189 N N . VAL A 1 295 ? 14.039 5.379 -6.391 1 93.75 295 VAL A N 1
ATOM 2190 C CA . VAL A 1 295 ? 13.18 4.273 -6.793 1 93.75 295 VAL A CA 1
ATOM 2191 C C . VAL A 1 295 ? 11.922 4.82 -7.473 1 93.75 295 VAL A C 1
ATOM 2193 O O . VAL A 1 295 ? 11.594 6 -7.328 1 93.75 295 VAL A O 1
ATOM 2196 N N . LYS A 1 296 ? 11.289 4.062 -8.281 1 92.88 296 LYS A N 1
ATOM 2197 C CA . LYS A 1 296 ? 9.953 4.242 -8.844 1 92.88 296 LYS A CA 1
ATOM 2198 C C . LYS A 1 296 ? 9.062 3.053 -8.523 1 92.88 296 LYS A C 1
ATOM 2200 O O . LYS A 1 296 ? 9.164 1.998 -9.148 1 92.88 296 LYS A O 1
ATOM 2205 N N . CYS A 1 297 ? 8.023 3.277 -7.598 1 94.12 297 CYS A N 1
ATOM 2206 C CA . CYS A 1 297 ? 7.078 2.219 -7.246 1 94.12 297 CYS A CA 1
ATOM 2207 C C . CYS A 1 297 ? 5.645 2.729 -7.301 1 94.12 297 CYS A C 1
ATOM 2209 O O . CYS A 1 297 ? 5.371 3.867 -6.918 1 94.12 297 CYS A O 1
ATOM 2211 N N . ALA A 1 298 ? 4.777 1.883 -7.801 1 94.12 298 ALA A N 1
ATOM 2212 C CA . ALA A 1 298 ? 3.359 2.23 -7.891 1 94.12 298 ALA A CA 1
ATOM 2213 C C . ALA A 1 298 ? 2.479 1.015 -7.625 1 94.12 298 ALA A C 1
ATOM 2215 O O . ALA A 1 298 ? 2.891 -0.123 -7.867 1 94.12 298 ALA A O 1
ATOM 2216 N N . HIS A 1 299 ? 1.268 1.336 -7.109 1 93.25 299 HIS A N 1
ATOM 2217 C CA . HIS A 1 299 ? 0.279 0.271 -6.988 1 93.25 299 HIS A CA 1
ATOM 2218 C C . HIS A 1 299 ? -1.115 0.769 -7.355 1 93.25 299 HIS A C 1
ATOM 2220 O O . HIS A 1 299 ? -1.422 1.95 -7.18 1 93.25 299 HIS A O 1
ATOM 2226 N N . GLY A 1 300 ? -1.947 -0.108 -7.914 1 92.38 300 GLY A N 1
ATOM 2227 C CA . GLY A 1 300 ? -3.348 0.121 -8.227 1 92.38 300 GLY A CA 1
ATOM 2228 C C . GLY A 1 300 ? -4.254 -1.004 -7.77 1 92.38 300 GLY A C 1
ATOM 2229 O O . GLY A 1 300 ? -3.873 -2.176 -7.816 1 92.38 300 GLY A O 1
ATOM 2230 N N . ALA A 1 301 ? -5.406 -0.564 -7.301 1 93.19 301 ALA A N 1
ATOM 2231 C CA . ALA A 1 301 ? -6.426 -1.528 -6.902 1 93.19 301 ALA A CA 1
ATOM 2232 C C . ALA A 1 301 ? -7.812 -1.077 -7.355 1 93.19 301 ALA A C 1
ATOM 2234 O O . ALA A 1 301 ? -8.219 0.054 -7.086 1 93.19 301 ALA A O 1
ATOM 2235 N N . THR A 1 302 ? -8.539 -1.951 -8.117 1 93.81 302 THR A N 1
ATOM 2236 C CA . THR A 1 302 ? -9.898 -1.657 -8.555 1 93.81 302 THR A CA 1
ATOM 2237 C C . THR A 1 302 ? -10.797 -2.879 -8.391 1 93.81 302 THR A C 1
ATOM 2239 O O . THR A 1 302 ? -10.359 -4.008 -8.633 1 93.81 302 THR A O 1
ATOM 2242 N N . VAL A 1 303 ? -11.977 -2.68 -7.883 1 93.31 303 VAL A N 1
ATOM 2243 C CA . VAL A 1 303 ? -13.023 -3.691 -7.875 1 93.31 303 VAL A CA 1
ATOM 2244 C C . VAL A 1 303 ? -14.297 -3.119 -8.484 1 93.31 303 VAL A C 1
ATOM 2246 O O . VAL A 1 303 ? -14.719 -2.014 -8.141 1 93.31 303 VAL A O 1
ATOM 2249 N N . GLY A 1 304 ? -14.93 -3.93 -9.398 1 92.19 304 GLY A N 1
ATOM 2250 C CA . GLY A 1 304 ? -16.156 -3.461 -10.016 1 92.19 304 GLY A CA 1
ATOM 2251 C C . GLY A 1 304 ? -16.906 -4.555 -10.75 1 92.19 304 GLY A C 1
ATOM 2252 O O . GLY A 1 304 ? -16.578 -5.734 -10.625 1 92.19 304 GLY A O 1
ATOM 2253 N N . GLU A 1 305 ? -17.953 -4.105 -11.391 1 92.19 305 GLU A N 1
ATOM 2254 C CA . GLU A 1 305 ? -18.734 -4.98 -12.266 1 92.19 305 GLU A CA 1
ATOM 2255 C C . GLU A 1 305 ? -18.375 -4.773 -13.727 1 92.19 305 GLU A C 1
ATOM 2257 O O . GLU A 1 305 ? -17.484 -3.98 -14.039 1 92.19 305 GLU A O 1
ATOM 2262 N N . LEU A 1 306 ? -18.922 -5.684 -14.555 1 89.94 306 LEU A N 1
ATOM 2263 C CA . LEU A 1 306 ? -18.672 -5.535 -15.992 1 89.94 306 LEU A CA 1
ATOM 2264 C C . LEU A 1 306 ? -19.172 -4.18 -16.484 1 89.94 306 LEU A C 1
ATOM 2266 O O . LEU A 1 306 ? -20.219 -3.695 -16.047 1 89.94 306 LEU A O 1
ATOM 2270 N N . ASP A 1 307 ? -18.5 -3.641 -17.422 1 84.94 307 ASP A N 1
ATOM 2271 C CA . ASP A 1 307 ? -18.859 -2.355 -18.016 1 84.94 307 ASP A CA 1
ATOM 2272 C C . ASP A 1 307 ? -20.219 -2.43 -18.719 1 84.94 307 ASP A C 1
ATOM 2274 O O . ASP A 1 307 ? -20.359 -3.111 -19.734 1 84.94 307 ASP A O 1
ATOM 2278 N N . ARG A 1 308 ? -21.109 -1.653 -18.266 1 86.81 308 ARG A N 1
ATOM 2279 C CA . ARG A 1 308 ? -22.484 -1.692 -18.766 1 86.81 308 ARG A CA 1
ATOM 2280 C C . ARG A 1 308 ? -22.531 -1.212 -20.219 1 86.81 308 ARG A C 1
ATOM 2282 O O . ARG A 1 308 ? -23.328 -1.726 -21.016 1 86.81 308 ARG A O 1
ATOM 2289 N N . MET A 1 309 ? -21.672 -0.222 -20.5 1 88.88 309 MET A N 1
ATOM 2290 C CA . MET A 1 309 ? -21.656 0.306 -21.859 1 88.88 309 MET A CA 1
ATOM 2291 C C . MET A 1 309 ? -21.109 -0.727 -22.844 1 88.88 309 MET A C 1
ATOM 2293 O O . MET A 1 309 ? -21.625 -0.883 -23.938 1 88.88 309 MET A O 1
ATOM 2297 N N . ALA A 1 310 ? -20.078 -1.36 -22.391 1 90 310 ALA A N 1
ATOM 2298 C CA . ALA A 1 310 ? -19.516 -2.412 -23.234 1 90 310 ALA A CA 1
ATOM 2299 C C . ALA A 1 310 ? -20.516 -3.555 -23.422 1 90 310 ALA A C 1
ATOM 2301 O O . ALA A 1 310 ? -20.641 -4.086 -24.531 1 90 310 ALA A O 1
ATOM 2302 N N . LEU A 1 311 ? -21.203 -3.898 -22.391 1 91.31 311 LEU A N 1
ATOM 2303 C CA . LEU A 1 311 ? -22.219 -4.941 -22.469 1 91.31 311 LEU A CA 1
ATOM 2304 C C . LEU A 1 311 ? -23.328 -4.547 -23.422 1 91.31 311 LEU A C 1
ATOM 2306 O O . LEU A 1 311 ? -23.734 -5.336 -24.281 1 91.31 311 LEU A O 1
ATOM 2310 N N . PHE A 1 312 ? -23.766 -3.285 -23.234 1 91.94 312 PHE A N 1
ATOM 2311 C CA . PHE A 1 312 ? -24.828 -2.771 -24.094 1 91.94 312 PHE A CA 1
ATOM 2312 C C . PHE A 1 312 ? -24.391 -2.773 -25.562 1 91.94 312 PHE A C 1
ATOM 2314 O O . PHE A 1 312 ? -25.156 -3.168 -26.438 1 91.94 312 PHE A O 1
ATOM 2321 N N . TYR A 1 313 ? -23.203 -2.32 -25.719 1 93 313 TYR A N 1
ATOM 2322 C CA . TYR A 1 313 ? -22.656 -2.27 -27.078 1 93 313 TYR A CA 1
ATOM 2323 C C . TYR A 1 313 ? -22.672 -3.65 -27.719 1 93 313 TYR A C 1
ATOM 2325 O O . TYR A 1 313 ? -23.141 -3.811 -28.859 1 93 313 TYR A O 1
ATOM 2333 N N . LEU A 1 314 ? -22.172 -4.699 -27.062 1 93.19 314 LEU A N 1
ATOM 2334 C CA . LEU A 1 314 ? -22.109 -6.059 -27.578 1 93.19 314 LEU A CA 1
ATOM 2335 C C . LEU A 1 314 ? -23.516 -6.613 -27.828 1 93.19 314 LEU A C 1
ATOM 2337 O O . LEU A 1 314 ? -23.766 -7.262 -28.844 1 93.19 314 LEU A O 1
ATOM 2341 N N . GLN A 1 315 ? -24.391 -6.273 -26.922 1 92.81 315 GLN A N 1
ATOM 2342 C CA . GLN A 1 315 ? -25.766 -6.746 -27.062 1 92.81 315 GLN A CA 1
ATOM 2343 C C . GLN A 1 315 ? -26.453 -6.078 -28.25 1 92.81 315 GLN A C 1
ATOM 2345 O O . GLN A 1 315 ? -27.234 -6.715 -28.969 1 92.81 315 GLN A O 1
ATOM 2350 N N . SER A 1 316 ? -26.156 -4.836 -28.453 1 94.12 316 SER A N 1
ATOM 2351 C CA . SER A 1 316 ? -26.719 -4.102 -29.578 1 94.12 316 SER A CA 1
ATOM 2352 C C . SER A 1 316 ? -26.25 -4.68 -30.906 1 94.12 316 SER A C 1
ATOM 2354 O O . SER A 1 316 ? -26.906 -4.492 -31.938 1 94.12 316 SER A O 1
ATOM 2356 N N . ARG A 1 317 ? -25.219 -5.363 -30.922 1 94.12 317 ARG A N 1
ATOM 2357 C CA . ARG A 1 317 ? -24.688 -5.988 -32.125 1 94.12 317 ARG A CA 1
ATOM 2358 C C . ARG A 1 317 ? -25.172 -7.426 -32.281 1 94.12 317 ARG A C 1
ATOM 2360 O O . ARG A 1 317 ? -24.625 -8.195 -33.062 1 94.12 317 ARG A O 1
ATOM 2367 N N . GLY A 1 318 ? -26.094 -7.836 -31.391 1 93.81 318 GLY A N 1
ATOM 2368 C CA . GLY A 1 318 ? -26.766 -9.117 -31.547 1 93.81 318 GLY A CA 1
ATOM 2369 C C . GLY A 1 318 ? -26.156 -10.219 -30.688 1 93.81 318 GLY A C 1
ATOM 2370 O O . GLY A 1 318 ? -26.5 -11.391 -30.844 1 93.81 318 GLY A O 1
ATOM 2371 N N . ILE A 1 319 ? -25.266 -9.945 -29.844 1 92.88 319 ILE A N 1
ATOM 2372 C CA . ILE A 1 319 ? -24.672 -10.922 -28.938 1 92.88 319 ILE A CA 1
ATOM 2373 C C . ILE A 1 319 ? -25.531 -11.047 -27.688 1 92.88 319 ILE A C 1
ATOM 2375 O O . ILE A 1 319 ? -25.875 -10.039 -27.062 1 92.88 319 ILE A O 1
ATOM 2379 N N . ASP A 1 320 ? -25.938 -12.25 -27.391 1 92 320 ASP A N 1
ATOM 2380 C CA . ASP A 1 320 ? -26.781 -12.398 -26.203 1 92 320 ASP A CA 1
ATOM 2381 C C . ASP A 1 320 ? -26 -12.062 -24.938 1 92 320 ASP A C 1
ATOM 2383 O O . ASP A 1 320 ? -24.766 -12.039 -24.938 1 92 320 ASP A O 1
ATOM 2387 N N . GLU A 1 321 ? -26.719 -11.961 -23.797 1 87.94 321 GLU A N 1
ATOM 2388 C CA . GLU A 1 321 ? -26.156 -11.445 -22.562 1 87.94 321 GLU A CA 1
ATOM 2389 C C . GLU A 1 321 ? -25.078 -12.383 -22.016 1 87.94 321 GLU A C 1
ATOM 2391 O O . GLU A 1 321 ? -24.016 -11.938 -21.594 1 87.94 321 GLU A O 1
ATOM 2396 N N . GLY A 1 322 ? -25.484 -13.633 -21.969 1 86.62 322 GLY A N 1
ATOM 2397 C CA . GLY A 1 322 ? -24.531 -14.602 -21.453 1 86.62 322 GLY A CA 1
ATOM 2398 C C . GLY A 1 322 ? -23.219 -14.602 -22.219 1 86.62 322 GLY A C 1
ATOM 2399 O O . GLY A 1 322 ? -22.141 -14.602 -21.609 1 86.62 322 GLY A O 1
ATOM 2400 N N . ARG A 1 323 ? -23.344 -14.57 -23.406 1 88.94 323 ARG A N 1
ATOM 2401 C CA . ARG A 1 323 ? -22.156 -14.57 -24.266 1 88.94 323 ARG A CA 1
ATOM 2402 C C . ARG A 1 323 ? -21.375 -13.258 -24.125 1 88.94 323 ARG A C 1
ATOM 2404 O O . ARG A 1 323 ? -20.141 -13.258 -24.125 1 88.94 323 ARG A O 1
ATOM 2411 N N . ALA A 1 324 ? -22.031 -12.172 -24.094 1 90.75 324 ALA A N 1
ATOM 2412 C CA . ALA A 1 324 ? -21.391 -10.875 -23.922 1 90.75 324 ALA A CA 1
ATOM 2413 C C . ALA A 1 324 ? -20.578 -10.836 -22.625 1 90.75 324 ALA A C 1
ATOM 2415 O O . ALA A 1 324 ? -19.438 -10.391 -22.625 1 90.75 324 ALA A O 1
ATOM 2416 N N . LYS A 1 325 ? -21.141 -11.312 -21.641 1 89.12 325 LYS A N 1
ATOM 2417 C CA . LYS A 1 325 ? -20.453 -11.375 -20.344 1 89.12 325 LYS A CA 1
ATOM 2418 C C . LYS A 1 325 ? -19.219 -12.258 -20.422 1 89.12 325 LYS A C 1
ATOM 2420 O O . LYS A 1 325 ? -18.172 -11.906 -19.875 1 89.12 325 LYS A O 1
ATOM 2425 N N . ALA A 1 326 ? -19.359 -13.281 -21.078 1 90.06 326 ALA A N 1
ATOM 2426 C CA . ALA A 1 326 ? -18.234 -14.203 -21.234 1 90.06 326 ALA A CA 1
ATOM 2427 C C . ALA A 1 326 ? -17.078 -13.547 -21.96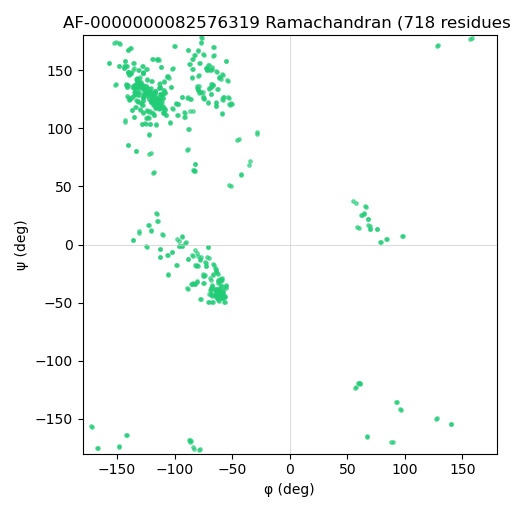9 1 90.06 326 ALA A C 1
ATOM 2429 O O . ALA A 1 326 ? -15.922 -13.695 -21.578 1 90.06 326 ALA A O 1
ATOM 2430 N N . LEU A 1 327 ? -17.422 -12.867 -23 1 91.25 327 LEU A N 1
ATOM 2431 C CA . LEU A 1 327 ? -16.391 -12.219 -23.797 1 91.25 327 LEU A CA 1
ATOM 2432 C C . LEU A 1 327 ? -15.641 -11.172 -22.984 1 91.25 327 LEU A C 1
ATOM 2434 O O . LEU A 1 327 ? -14.406 -11.109 -23.031 1 91.25 327 LEU A O 1
ATOM 2438 N N . LEU A 1 328 ? -16.375 -10.367 -22.328 1 92 328 LEU A N 1
ATOM 2439 C CA . LEU A 1 328 ? -15.758 -9.32 -21.531 1 92 328 LEU A CA 1
ATOM 2440 C C . LEU A 1 328 ? -14.93 -9.914 -20.391 1 92 328 LEU A C 1
ATOM 2442 O O . LEU A 1 328 ? -13.828 -9.445 -20.109 1 92 328 LEU A O 1
ATOM 2446 N N . THR A 1 329 ? -15.391 -10.914 -19.812 1 92.81 329 THR A N 1
ATOM 2447 C CA . THR A 1 329 ? -14.68 -11.562 -18.719 1 92.81 329 THR A CA 1
ATOM 2448 C C . THR A 1 329 ? -13.414 -12.25 -19.234 1 92.81 329 THR A C 1
ATOM 2450 O O . THR A 1 329 ? -12.375 -12.211 -18.578 1 92.81 329 THR A O 1
ATOM 2453 N N . ARG A 1 330 ? -13.508 -12.844 -20.359 1 93.62 330 ARG A N 1
ATOM 2454 C CA . ARG A 1 330 ? -12.352 -13.477 -20.969 1 93.62 330 ARG A CA 1
ATOM 2455 C C . ARG A 1 330 ? -11.227 -12.469 -21.203 1 93.62 330 ARG A C 1
ATOM 2457 O O . ARG A 1 330 ? -10.055 -12.773 -20.984 1 93.62 330 ARG A O 1
ATOM 2464 N N . ALA A 1 331 ? -11.562 -11.375 -21.703 1 92.25 331 ALA A N 1
ATOM 2465 C CA . ALA A 1 331 ? -10.578 -10.328 -21.953 1 92.25 331 ALA A CA 1
ATOM 2466 C C . ALA A 1 331 ? -9.914 -9.875 -20.656 1 92.25 331 ALA A C 1
ATOM 2468 O O . ALA A 1 331 ? -8.711 -9.625 -20.625 1 92.25 331 ALA A O 1
ATOM 2469 N N . PHE A 1 332 ? -10.734 -9.75 -19.594 1 94.38 332 PHE A N 1
ATOM 2470 C CA . PHE A 1 332 ? -10.273 -9.359 -18.266 1 94.38 332 PHE A CA 1
ATOM 2471 C C . PHE A 1 332 ? -9.227 -10.336 -17.75 1 94.38 332 PHE A C 1
ATOM 2473 O O . PHE A 1 332 ? -8.203 -9.93 -17.203 1 94.38 332 PHE A O 1
ATOM 2480 N N . VAL A 1 333 ? -9.43 -11.617 -17.984 1 95.88 333 VAL A N 1
ATOM 2481 C CA . VAL A 1 333 ? -8.578 -12.688 -17.469 1 95.88 333 VAL A CA 1
ATOM 2482 C C . VAL A 1 333 ? -7.359 -12.844 -18.375 1 95.88 333 VAL A C 1
ATOM 2484 O O . VAL A 1 333 ? -6.258 -13.141 -17.891 1 95.88 333 VAL A O 1
ATOM 2487 N N . ALA A 1 334 ? -7.484 -12.641 -19.656 1 94.31 334 ALA A N 1
ATOM 2488 C CA . ALA A 1 334 ? -6.43 -12.852 -20.641 1 94.31 334 ALA A CA 1
ATOM 2489 C C . ALA A 1 334 ? -5.215 -11.977 -20.344 1 94.31 334 ALA A C 1
ATOM 2491 O O . ALA A 1 334 ? -4.074 -12.391 -20.578 1 94.31 334 ALA A O 1
ATOM 2492 N N . ASP A 1 335 ? -5.457 -10.844 -19.859 1 90.88 335 ASP A N 1
ATOM 2493 C CA . ASP A 1 335 ? -4.387 -9.914 -19.516 1 90.88 335 ASP A CA 1
ATOM 2494 C C . ASP A 1 335 ? -3.408 -10.539 -18.531 1 90.88 335 ASP A C 1
ATOM 2496 O O . ASP A 1 335 ? -2.193 -10.367 -18.656 1 90.88 335 ASP A O 1
ATOM 2500 N N . ALA A 1 336 ? -3.869 -11.297 -17.656 1 95 336 ALA A N 1
ATOM 2501 C CA . ALA A 1 336 ? -3.057 -11.891 -16.594 1 95 336 ALA A CA 1
ATOM 2502 C C . ALA A 1 336 ? -2.32 -13.125 -17.094 1 95 336 ALA A C 1
ATOM 2504 O O . ALA A 1 336 ? -1.339 -13.562 -16.484 1 95 336 ALA A O 1
ATOM 2505 N N . LEU A 1 337 ? -2.768 -13.68 -18.188 1 97.31 337 LEU A N 1
ATOM 2506 C CA . LEU A 1 337 ? -2.197 -14.93 -18.688 1 97.31 337 LEU A CA 1
ATOM 2507 C C . LEU A 1 337 ? -1.247 -14.656 -19.844 1 97.31 337 LEU A C 1
ATOM 2509 O O . LEU A 1 337 ? -0.519 -15.555 -20.281 1 97.31 337 LEU A O 1
ATOM 2513 N N . ALA A 1 338 ? -1.188 -13.398 -20.281 1 94.38 338 ALA A N 1
ATOM 2514 C CA . ALA A 1 338 ? -0.469 -13.031 -21.5 1 94.38 338 ALA A CA 1
ATOM 2515 C C . ALA A 1 338 ? 1.033 -13.242 -21.344 1 94.38 338 ALA A C 1
ATOM 2517 O O . ALA A 1 338 ? 1.753 -13.414 -22.328 1 94.38 338 ALA A O 1
ATOM 2518 N N . ARG A 1 339 ? 1.514 -13.375 -20.156 1 93.69 339 ARG A N 1
ATOM 2519 C CA . ARG A 1 339 ? 2.943 -13.477 -19.891 1 93.69 339 ARG A CA 1
ATOM 2520 C C . ARG A 1 339 ? 3.453 -14.891 -20.156 1 93.69 339 ARG A C 1
ATOM 2522 O O . ARG A 1 339 ? 4.66 -15.117 -20.25 1 93.69 339 ARG A O 1
ATOM 2529 N N . ILE A 1 340 ? 2.549 -15.844 -20.203 1 96.81 340 ILE A N 1
ATOM 2530 C CA . ILE A 1 340 ? 2.957 -17.219 -20.469 1 96.81 340 ILE A CA 1
ATOM 2531 C C . ILE A 1 340 ? 3.549 -17.312 -21.859 1 96.81 340 ILE A C 1
ATOM 2533 O O . ILE A 1 340 ? 2.867 -17.047 -22.859 1 96.81 340 ILE A O 1
ATOM 2537 N N . GLY A 1 341 ? 4.723 -17.75 -21.938 1 92.56 341 GLY A N 1
ATOM 2538 C CA . GLY A 1 341 ? 5.488 -17.688 -23.172 1 92.56 341 GLY A CA 1
ATOM 2539 C C . GLY A 1 341 ? 5.094 -18.766 -24.172 1 92.56 341 GLY A C 1
ATOM 2540 O O . GLY A 1 341 ? 4.938 -18.484 -25.359 1 92.56 341 GLY A O 1
ATOM 2541 N N . GLU A 1 342 ? 4.961 -20.016 -23.734 1 93.94 342 GLU A N 1
ATOM 2542 C CA . GLU A 1 342 ? 4.637 -21.109 -24.641 1 93.94 342 GLU A CA 1
ATOM 2543 C C . GLU A 1 342 ? 3.168 -21.062 -25.062 1 93.94 342 GLU A C 1
ATOM 2545 O O . GLU A 1 342 ? 2.275 -21.156 -24.219 1 93.94 342 GLU A O 1
ATOM 2550 N N . ASP A 1 343 ? 2.936 -21.062 -26.312 1 93.62 343 ASP A N 1
ATOM 2551 C CA . ASP A 1 343 ? 1.583 -20.906 -26.828 1 93.62 343 ASP A CA 1
ATOM 2552 C C . ASP A 1 343 ? 0.673 -22.031 -26.359 1 93.62 343 ASP A C 1
ATOM 2554 O O . ASP A 1 343 ? -0.464 -21.781 -25.938 1 93.62 343 ASP A O 1
ATOM 2558 N N . VAL A 1 344 ? 1.201 -23.234 -26.375 1 96.75 344 VAL A N 1
ATOM 2559 C CA . VAL A 1 344 ? 0.402 -24.391 -26 1 96.75 344 VAL A CA 1
ATOM 2560 C C . VAL A 1 344 ? -0.041 -24.25 -24.547 1 96.75 344 VAL A C 1
ATOM 2562 O O . VAL A 1 344 ? -1.188 -24.562 -24.203 1 96.75 344 VAL A O 1
ATOM 2565 N N . VAL A 1 345 ? 0.842 -23.781 -23.75 1 98.06 345 VAL A N 1
ATOM 2566 C CA . VAL A 1 345 ? 0.554 -23.625 -22.328 1 98.06 345 VAL A CA 1
ATOM 2567 C C . VAL A 1 345 ? -0.457 -22.5 -22.141 1 98.06 345 VAL A C 1
ATOM 2569 O O . VAL A 1 345 ? -1.463 -22.672 -21.453 1 98.06 345 VAL A O 1
ATOM 2572 N N . ARG A 1 346 ? -0.213 -21.406 -22.719 1 97.81 346 ARG A N 1
ATOM 2573 C CA . ARG A 1 346 ? -1.105 -20.266 -22.594 1 97.81 346 ARG A CA 1
ATOM 2574 C C . ARG A 1 346 ? -2.516 -20.609 -23.062 1 97.81 346 ARG A C 1
ATOM 2576 O O . ARG A 1 346 ? -3.498 -20.219 -22.422 1 97.81 346 ARG A O 1
ATOM 2583 N N . GLU A 1 347 ? -2.641 -21.359 -24.156 1 96.62 347 GLU A N 1
ATOM 2584 C CA . GLU A 1 347 ? -3.932 -21.766 -24.688 1 96.62 347 GLU A CA 1
ATOM 2585 C C . GLU A 1 347 ? -4.648 -22.719 -23.734 1 96.62 347 GLU A C 1
ATOM 2587 O O . GLU A 1 347 ? -5.875 -22.672 -23.609 1 96.62 347 GLU A O 1
ATOM 2592 N N . ALA A 1 348 ? -3.869 -23.547 -23.141 1 98 348 ALA A N 1
ATOM 2593 C CA . ALA A 1 348 ? -4.469 -24.438 -22.156 1 98 348 ALA A CA 1
ATOM 2594 C C . ALA A 1 348 ? -5.055 -23.656 -20.984 1 98 348 ALA A C 1
ATOM 2596 O O . ALA A 1 348 ? -6.152 -23.969 -20.516 1 98 348 ALA A O 1
ATOM 2597 N N . PHE A 1 349 ? -4.312 -22.703 -20.531 1 98.44 349 PHE A N 1
ATOM 2598 C CA . PHE A 1 349 ? -4.805 -21.844 -19.469 1 98.44 349 PHE A CA 1
ATOM 2599 C C . PHE A 1 349 ? -6.082 -21.125 -19.891 1 98.44 349 PHE A C 1
ATOM 2601 O O . PHE A 1 349 ? -7.055 -21.078 -19.125 1 98.44 349 PHE A O 1
ATOM 2608 N N . ALA A 1 350 ? -6.055 -20.625 -21.047 1 97 350 ALA A N 1
ATOM 2609 C CA . ALA A 1 350 ? -7.234 -19.938 -21.562 1 97 350 ALA A CA 1
ATOM 2610 C C . ALA A 1 350 ? -8.43 -20.891 -21.641 1 97 350 ALA A C 1
ATOM 2612 O O . ALA A 1 350 ? -9.555 -20.516 -21.312 1 97 350 ALA A O 1
ATOM 2613 N N . ALA A 1 351 ? -8.18 -22.047 -22.062 1 96.94 351 ALA A N 1
ATOM 2614 C CA . ALA A 1 351 ? -9.234 -23.047 -22.156 1 96.94 351 ALA A CA 1
ATOM 2615 C C . ALA A 1 351 ? -9.805 -23.391 -20.781 1 96.94 351 ALA A C 1
ATOM 2617 O O . ALA A 1 351 ? -11.016 -23.594 -20.641 1 96.94 351 ALA A O 1
ATOM 2618 N N . ASP A 1 352 ? -8.961 -23.547 -19.844 1 97.62 352 ASP A N 1
ATOM 2619 C CA . ASP A 1 352 ? -9.422 -23.781 -18.484 1 97.62 352 ASP A CA 1
ATOM 2620 C C . ASP A 1 352 ? -10.312 -22.641 -17.984 1 97.62 352 ASP A C 1
ATOM 2622 O O . ASP A 1 352 ? -11.3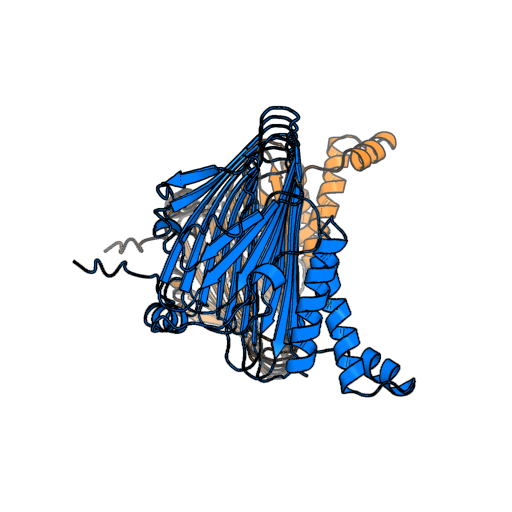59 -22.891 -17.375 1 97.62 352 ASP A O 1
ATOM 2626 N N . ALA A 1 353 ? -9.867 -21.453 -18.234 1 97.06 353 ALA A N 1
ATOM 2627 C CA . ALA A 1 353 ? -10.664 -20.281 -17.859 1 97.06 353 ALA A CA 1
ATOM 2628 C C . ALA A 1 353 ? -12.023 -20.297 -18.547 1 97.06 353 ALA A C 1
ATOM 2630 O O . ALA A 1 353 ? -13.047 -20 -17.938 1 97.06 353 ALA A O 1
ATOM 2631 N N . ASP A 1 354 ? -12.055 -20.656 -19.781 1 95 354 ASP A N 1
ATOM 2632 C CA . ASP A 1 354 ? -13.297 -20.719 -20.547 1 95 354 ASP A CA 1
ATOM 2633 C C . ASP A 1 354 ? -14.25 -21.766 -19.969 1 95 354 ASP A C 1
ATOM 2635 O O . ASP A 1 354 ? -15.453 -21.531 -19.906 1 95 354 ASP A O 1
ATOM 2639 N N . ARG A 1 355 ? -13.68 -22.828 -19.688 1 95.31 355 ARG A N 1
ATOM 2640 C CA . ARG A 1 355 ? -14.516 -23.875 -19.094 1 95.31 355 ARG A CA 1
ATOM 2641 C C . ARG A 1 355 ? -15.164 -23.406 -17.797 1 95.31 355 ARG A C 1
ATOM 2643 O O . ARG A 1 355 ? -16.344 -23.672 -17.547 1 95.31 355 ARG A O 1
ATOM 2650 N N . TRP A 1 356 ? -14.406 -22.766 -17 1 95.81 356 TRP A N 1
ATOM 2651 C CA . TRP A 1 356 ? -14.969 -22.203 -15.773 1 95.81 356 TRP A CA 1
ATOM 2652 C C . TRP A 1 356 ? -16.094 -21.219 -16.094 1 95.81 356 TRP A C 1
ATOM 2654 O O . TRP A 1 356 ? -17.156 -21.266 -15.461 1 95.81 356 TRP A O 1
ATOM 2664 N N . LEU A 1 357 ? -15.859 -20.375 -17.047 1 93 357 LEU A N 1
ATOM 2665 C CA . LEU A 1 357 ? -16.828 -19.344 -17.406 1 93 357 LEU A CA 1
ATOM 2666 C C . LEU A 1 357 ? -18.141 -19.984 -17.891 1 93 357 LEU A C 1
ATOM 2668 O O . LEU A 1 357 ? -19.219 -19.469 -17.594 1 93 357 LEU A O 1
ATOM 2672 N N . ASP A 1 358 ? -18.078 -21 -18.594 1 90.75 358 ASP A N 1
ATOM 2673 C CA . ASP A 1 358 ? -19.25 -21.719 -19.078 1 90.75 358 ASP A CA 1
ATOM 2674 C C . ASP A 1 358 ? -20.094 -22.25 -17.938 1 90.75 358 ASP A C 1
ATOM 2676 O O . ASP A 1 358 ? -21.328 -22.312 -18.031 1 90.75 358 ASP A O 1
ATOM 2680 N N . THR A 1 359 ? -19.422 -22.562 -16.938 1 89.5 359 THR A N 1
ATOM 2681 C CA . THR A 1 359 ? -20.125 -23.141 -15.797 1 89.5 359 THR A CA 1
ATOM 2682 C C . THR A 1 359 ? -20.672 -22.047 -14.891 1 89.5 359 THR A C 1
ATOM 2684 O O . THR A 1 359 ? -21.734 -22.219 -14.289 1 89.5 359 THR A O 1
ATOM 2687 N N . ALA A 1 360 ? -19.984 -21 -14.797 1 85.94 360 ALA A N 1
ATOM 2688 C CA . ALA A 1 360 ? -20.328 -19.938 -13.852 1 85.94 360 ALA A CA 1
ATOM 2689 C C . ALA A 1 360 ? -21.438 -19.047 -14.398 1 85.94 360 ALA A C 1
ATOM 2691 O O . ALA A 1 360 ? -22.141 -18.375 -13.641 1 85.94 360 ALA A O 1
ATOM 2692 N N . LEU A 1 361 ? -21.453 -18.891 -15.656 1 80.31 361 LEU A N 1
ATOM 2693 C CA . LEU A 1 361 ? -22.438 -18.031 -16.281 1 80.31 361 LEU A CA 1
ATOM 2694 C C . LEU A 1 361 ? -23.641 -18.828 -16.797 1 80.31 361 LEU A C 1
ATOM 2696 O O . LEU A 1 361 ? -24.766 -18.359 -16.766 1 80.31 361 LEU A O 1
ATOM 2700 N N . MET B 1 1 ? 3.818 11.875 41.781 1 23.75 1 MET B N 1
ATOM 2701 C CA . MET B 1 1 ? 3.865 10.539 41.188 1 23.75 1 MET B CA 1
ATOM 2702 C C . MET B 1 1 ? 4.008 10.602 39.688 1 23.75 1 MET B C 1
ATOM 2704 O O . MET B 1 1 ? 3.137 11.133 39 1 23.75 1 MET B O 1
ATOM 2708 N N . ASN B 1 2 ? 5.117 10.883 39.094 1 30.42 2 ASN B N 1
ATOM 2709 C CA . ASN B 1 2 ? 5.543 11.117 37.719 1 30.42 2 ASN B CA 1
ATOM 2710 C C . ASN B 1 2 ? 5.113 9.984 36.812 1 30.42 2 ASN B C 1
ATOM 2712 O O . ASN B 1 2 ? 5.672 8.883 36.875 1 30.42 2 ASN B O 1
ATOM 2716 N N . THR B 1 3 ? 3.834 9.625 36.844 1 34.84 3 THR B N 1
ATOM 2717 C CA . THR B 1 3 ? 3.301 8.562 36 1 34.84 3 THR B CA 1
ATOM 2718 C C . THR B 1 3 ? 3.992 8.57 34.625 1 34.84 3 THR B C 1
ATOM 2720 O O . THR B 1 3 ? 3.793 9.484 33.812 1 34.84 3 THR B O 1
ATOM 2723 N N . LEU B 1 4 ? 5.164 8.258 34.562 1 39.19 4 LEU B N 1
ATOM 2724 C CA . LEU B 1 4 ? 5.973 8.18 33.344 1 39.19 4 LEU B CA 1
ATOM 2725 C C . LEU B 1 4 ? 5.199 7.523 32.219 1 39.19 4 LEU B C 1
ATOM 2727 O O . LEU B 1 4 ? 4.91 6.324 32.25 1 39.19 4 LEU B O 1
ATOM 2731 N N . LEU B 1 5 ? 4.055 8.109 31.797 1 50.66 5 LEU B N 1
ATOM 2732 C CA . LEU B 1 5 ? 3.266 7.66 30.656 1 50.66 5 LEU B CA 1
ATOM 2733 C C . LEU B 1 5 ? 4.152 6.977 29.609 1 50.66 5 LEU B C 1
ATOM 2735 O O . LEU B 1 5 ? 5.211 7.496 29.25 1 50.66 5 LEU B O 1
ATOM 2739 N N . GLU B 1 6 ? 4.141 5.719 29.719 1 65.25 6 GLU B N 1
ATOM 2740 C CA . GLU B 1 6 ? 4.867 4.832 28.812 1 65.25 6 GLU B CA 1
ATOM 2741 C C . GLU B 1 6 ? 4.688 5.262 27.359 1 65.25 6 GLU B C 1
ATOM 2743 O O . GLU B 1 6 ? 3.576 5.227 26.828 1 65.25 6 GLU B O 1
ATOM 2748 N N . LEU B 1 7 ? 5.656 6.125 26.984 1 75.94 7 LEU B N 1
ATOM 2749 C CA . LEU B 1 7 ? 5.707 6.555 25.594 1 75.94 7 LEU B CA 1
ATOM 2750 C C . LEU B 1 7 ? 5.902 5.363 24.656 1 75.94 7 LEU B C 1
ATOM 2752 O O . LEU B 1 7 ? 6.477 4.344 25.062 1 75.94 7 LEU B O 1
ATOM 2756 N N . PRO B 1 8 ? 5.227 5.453 23.5 1 80.56 8 PRO B N 1
ATOM 2757 C CA . PRO B 1 8 ? 5.469 4.371 22.547 1 80.56 8 PRO B CA 1
ATOM 2758 C C . PRO B 1 8 ? 6.949 4.199 22.219 1 80.56 8 PRO B C 1
ATOM 2760 O O . PRO B 1 8 ? 7.762 5.066 22.531 1 80.56 8 PRO B O 1
ATOM 2763 N N . THR B 1 9 ? 7.234 2.99 21.75 1 80.75 9 THR B N 1
ATOM 2764 C CA . THR B 1 9 ? 8.617 2.688 21.406 1 80.75 9 THR B CA 1
ATOM 2765 C C . THR B 1 9 ? 8.734 2.328 19.922 1 80.75 9 THR B C 1
ATOM 2767 O O . THR B 1 9 ? 7.777 1.834 19.328 1 80.75 9 THR B O 1
ATOM 2770 N N . PRO B 1 10 ? 9.953 2.455 19.438 1 77 10 PRO B N 1
ATOM 2771 C CA . PRO B 1 10 ? 10.164 2.166 18.016 1 77 10 PRO B CA 1
ATOM 2772 C C . PRO B 1 10 ? 10.062 0.676 17.688 1 77 10 PRO B C 1
ATOM 2774 O O . PRO B 1 10 ? 10.047 0.293 16.516 1 77 10 PRO B O 1
ATOM 2777 N N . ARG B 1 11 ? 9.867 -0.175 18.547 1 74.12 11 ARG B N 1
ATOM 2778 C CA . ARG B 1 11 ? 9.672 -1.602 18.312 1 74.12 11 ARG B CA 1
ATOM 2779 C C . ARG B 1 11 ? 8.273 -1.874 17.766 1 74.12 11 ARG B C 1
ATOM 2781 O O . ARG B 1 11 ? 8.047 -2.895 17.109 1 74.12 11 ARG B O 1
ATOM 2788 N N . GLN B 1 12 ? 7.438 -0.926 18.125 1 78.81 12 GLN B N 1
ATOM 2789 C CA . GLN B 1 12 ? 6.105 -0.994 17.531 1 78.81 12 GLN B CA 1
ATOM 2790 C C . GLN B 1 12 ? 6.121 -0.503 16.094 1 78.81 12 GLN B C 1
ATOM 2792 O O . GLN B 1 12 ? 6.621 0.588 15.805 1 78.81 12 GLN B O 1
ATOM 2797 N N . GLU B 1 13 ? 5.531 -1.283 15.242 1 78.31 13 GLU B N 1
ATOM 2798 C CA . GLU B 1 13 ? 5.598 -0.995 13.812 1 78.31 13 GLU B CA 1
ATOM 2799 C C . GLU B 1 13 ? 5.098 0.416 13.516 1 78.31 13 GLU B C 1
ATOM 2801 O O . GLU B 1 13 ? 5.715 1.143 12.727 1 78.31 13 GLU B O 1
ATOM 2806 N N . GLU B 1 14 ? 4.145 0.875 14.211 1 85.06 14 GLU B N 1
ATOM 2807 C CA . GLU B 1 14 ? 3.518 2.166 13.945 1 85.06 14 GLU B CA 1
ATOM 2808 C C . GLU B 1 14 ? 4.43 3.318 14.359 1 85.06 14 GLU B C 1
ATOM 2810 O O . GLU B 1 14 ? 4.211 4.465 13.961 1 85.06 14 GLU B O 1
ATOM 2815 N N . TRP B 1 15 ? 5.453 3.051 15.133 1 89.5 15 TRP B N 1
ATOM 2816 C CA . TRP B 1 15 ? 6.297 4.105 15.688 1 89.5 15 TRP B CA 1
ATOM 2817 C C . TRP B 1 15 ? 7.758 3.896 15.289 1 89.5 15 TRP B C 1
ATOM 2819 O O . TRP B 1 15 ? 8.656 4.492 15.883 1 89.5 15 TRP B O 1
ATOM 2829 N N . ARG B 1 16 ? 8.023 3.143 14.352 1 85.12 16 ARG B N 1
ATOM 2830 C CA . ARG B 1 16 ? 9.367 2.693 14.016 1 85.12 16 ARG B CA 1
ATOM 2831 C C . ARG B 1 16 ? 10.25 3.865 13.586 1 85.12 16 ARG B C 1
ATOM 2833 O O . ARG B 1 16 ? 11.461 3.85 13.805 1 85.12 16 ARG B O 1
ATOM 2840 N N . TRP B 1 17 ? 9.633 4.93 13.141 1 88.12 17 TRP B N 1
ATOM 2841 C CA . TRP B 1 17 ? 10.422 6.043 12.633 1 88.12 17 TRP B CA 1
ATOM 2842 C C . TRP B 1 17 ? 10.43 7.203 13.625 1 88.12 17 TRP B C 1
ATOM 2844 O O . TRP B 1 17 ? 11.133 8.195 13.422 1 88.12 17 TRP B O 1
ATOM 2854 N N . ALA B 1 18 ? 9.625 7.125 14.656 1 89.62 18 ALA B N 1
ATOM 2855 C CA . ALA B 1 18 ? 9.445 8.25 15.562 1 89.62 18 ALA B CA 1
ATOM 2856 C C . ALA B 1 18 ? 10.703 8.492 16.391 1 89.62 18 ALA B C 1
ATOM 2858 O O . ALA B 1 18 ? 11.281 7.551 16.938 1 89.62 18 ALA B O 1
ATOM 2859 N N . ASP B 1 19 ? 11.109 9.734 16.5 1 92.56 19 ASP B N 1
ATOM 2860 C CA . ASP B 1 19 ? 12.273 10.102 17.281 1 92.56 19 ASP B CA 1
ATOM 2861 C C . ASP B 1 19 ? 11.891 10.398 18.734 1 92.56 19 ASP B C 1
ATOM 2863 O O . ASP B 1 19 ? 11.906 11.547 19.172 1 92.56 19 ASP B O 1
ATOM 2867 N N . MET B 1 20 ? 11.75 9.375 19.484 1 92.44 20 MET B N 1
ATOM 2868 C CA . MET B 1 20 ? 11.258 9.516 20.859 1 92.44 20 MET B CA 1
ATOM 2869 C C . MET B 1 20 ? 12.336 10.109 21.766 1 92.44 20 MET B C 1
ATOM 2871 O O . MET B 1 20 ? 12.023 10.75 22.766 1 92.44 20 MET B O 1
ATOM 2875 N N . ALA B 1 21 ? 13.562 9.922 21.438 1 92.75 21 ALA B N 1
ATOM 2876 C CA . ALA B 1 21 ? 14.648 10.531 22.203 1 92.75 21 ALA B CA 1
ATOM 2877 C C . ALA B 1 21 ? 14.609 12.055 22.094 1 92.75 21 ALA B C 1
ATOM 2879 O O . ALA B 1 21 ? 14.773 12.75 23.094 1 92.75 21 ALA B O 1
ATOM 2880 N N . ALA B 1 22 ? 14.375 12.516 20.891 1 95.19 22 ALA B N 1
ATOM 2881 C CA . ALA B 1 22 ? 14.266 13.953 20.688 1 95.19 22 ALA B CA 1
ATOM 2882 C C . ALA B 1 22 ? 13.07 14.523 21.453 1 95.19 22 ALA B C 1
ATOM 2884 O O . ALA B 1 22 ? 13.148 15.633 21.984 1 95.19 22 ALA B O 1
ATOM 2885 N N . LEU B 1 23 ? 11.977 13.789 21.422 1 96.88 23 LEU B N 1
ATOM 2886 C CA . LEU B 1 23 ? 10.789 14.219 22.156 1 96.88 23 LEU B CA 1
ATOM 2887 C C . LEU B 1 23 ? 11.094 14.344 23.656 1 96.88 23 LEU B C 1
ATOM 2889 O O . LEU B 1 23 ? 10.773 15.367 24.266 1 96.88 23 LEU B O 1
ATOM 2893 N N . LYS B 1 24 ? 11.75 13.398 24.219 1 95.19 24 LYS B N 1
ATOM 2894 C CA . LYS B 1 24 ? 12.078 13.406 25.641 1 95.19 24 LYS B CA 1
ATOM 2895 C C . LYS B 1 24 ? 13.039 14.547 25.984 1 95.19 24 LYS B C 1
ATOM 2897 O O . LYS B 1 24 ? 12.875 15.227 27 1 95.19 24 LYS B O 1
ATOM 2902 N N . ALA B 1 25 ? 14 14.719 25.156 1 96.44 25 ALA B N 1
ATOM 2903 C CA . ALA B 1 25 ? 14.969 15.797 25.359 1 96.44 25 ALA B CA 1
ATOM 2904 C C . ALA B 1 25 ? 14.273 17.156 25.328 1 96.44 25 ALA B C 1
ATOM 2906 O O . ALA B 1 25 ? 14.586 18.031 26.156 1 96.44 25 ALA B O 1
ATOM 2907 N N . ALA B 1 26 ? 13.383 17.328 24.438 1 97.19 26 ALA B N 1
ATOM 2908 C CA . ALA B 1 26 ? 12.633 18.578 24.328 1 97.19 26 ALA B CA 1
ATOM 2909 C C . ALA B 1 26 ? 11.82 18.828 25.594 1 97.19 26 ALA B C 1
ATOM 2911 O O . ALA B 1 26 ? 11.773 19.969 26.094 1 97.19 26 ALA B O 1
ATOM 2912 N N . ALA B 1 27 ? 11.211 17.812 26.078 1 96.81 27 ALA B N 1
ATOM 2913 C CA . ALA B 1 27 ? 10.359 17.922 27.25 1 96.81 27 ALA B CA 1
ATOM 2914 C C . ALA B 1 27 ? 11.164 18.344 28.484 1 96.81 27 ALA B C 1
ATOM 2916 O O . ALA B 1 27 ? 10.633 18.969 29.391 1 96.81 27 ALA B O 1
ATOM 2917 N N . GLU B 1 28 ? 12.414 18.062 28.453 1 96.69 28 GLU B N 1
ATOM 2918 C CA . GLU B 1 28 ? 13.266 18.281 29.625 1 96.69 28 GLU B CA 1
ATOM 2919 C C . GLU B 1 28 ? 13.992 19.609 29.547 1 96.69 28 GLU B C 1
ATOM 2921 O O . GLU B 1 28 ? 14.703 20 30.469 1 96.69 28 GLU B O 1
ATOM 2926 N N . THR B 1 29 ? 13.797 20.312 28.516 1 96.75 29 THR B N 1
ATOM 2927 C CA . THR B 1 29 ? 14.492 21.594 28.375 1 96.75 29 THR B CA 1
ATOM 2928 C C . THR B 1 29 ? 13.953 22.594 29.391 1 96.75 29 THR B C 1
ATOM 2930 O O . THR B 1 29 ? 12.766 22.609 29.688 1 96.75 29 THR B O 1
ATOM 2933 N N . ALA B 1 30 ? 14.875 23.484 29.766 1 95.69 30 ALA B N 1
ATOM 2934 C CA . ALA B 1 30 ? 14.477 24.562 30.656 1 95.69 30 ALA B CA 1
ATOM 2935 C C . ALA B 1 30 ? 13.758 25.672 29.891 1 95.69 30 ALA B C 1
ATOM 2937 O O . ALA B 1 30 ? 14.125 26 28.766 1 95.69 30 ALA B O 1
ATOM 2938 N N . ARG B 1 31 ? 12.82 26.25 30.562 1 94.38 31 ARG B N 1
ATOM 2939 C CA . ARG B 1 31 ? 12.109 27.375 29.969 1 94.38 31 ARG B CA 1
ATOM 2940 C C . ARG B 1 31 ? 12.969 28.641 30 1 94.38 31 ARG B C 1
ATOM 2942 O O . ARG B 1 31 ? 13.594 28.938 31.016 1 94.38 31 ARG B O 1
ATOM 2949 N N . ARG B 1 32 ? 13.07 29.156 28.859 1 91.38 32 ARG B N 1
ATOM 2950 C CA . ARG B 1 32 ? 13.812 30.406 28.75 1 91.38 32 ARG B CA 1
ATOM 2951 C C . ARG B 1 32 ? 13.109 31.375 27.797 1 91.38 32 ARG B C 1
ATOM 2953 O O . ARG B 1 32 ? 12.391 30.953 26.891 1 91.38 32 ARG B O 1
ATOM 2960 N N . ASP B 1 33 ? 13.25 32.656 28.125 1 82.12 33 ASP B N 1
ATOM 2961 C CA . ASP B 1 33 ? 12.711 33.656 27.203 1 82.12 33 ASP B CA 1
ATOM 2962 C C . ASP B 1 33 ? 13.352 33.531 25.828 1 82.12 33 ASP B C 1
ATOM 2964 O O . ASP B 1 33 ? 14.57 33.656 25.703 1 82.12 33 ASP B O 1
ATOM 2968 N N . VAL B 1 34 ? 12.617 33.156 24.844 1 77.5 34 VAL B N 1
ATOM 2969 C CA . VAL B 1 34 ? 13.141 32.875 23.5 1 77.5 34 VAL B CA 1
ATOM 2970 C C . VAL B 1 34 ? 13.078 34.156 22.656 1 77.5 34 VAL B C 1
ATOM 2972 O O . VAL B 1 34 ? 13.516 34.156 21.516 1 77.5 34 VAL B O 1
ATOM 2975 N N . GLY B 1 35 ? 12.617 35.25 23.25 1 85 35 GLY B N 1
ATOM 2976 C CA . GLY B 1 35 ? 12.641 36.531 22.594 1 85 35 GLY B CA 1
ATOM 2977 C C . GLY B 1 35 ? 11.773 36.594 21.359 1 85 35 GLY B C 1
ATOM 2978 O O . GLY B 1 35 ? 12.078 37.344 20.406 1 85 35 GLY B O 1
ATOM 2979 N N . ILE B 1 36 ? 10.789 35.844 21.281 1 91.5 36 ILE B N 1
ATOM 2980 C CA . ILE B 1 36 ? 9.906 35.812 20.125 1 91.5 36 ILE B CA 1
ATOM 2981 C C . ILE B 1 36 ? 8.789 36.844 20.312 1 91.5 36 ILE B C 1
ATOM 2983 O O . ILE B 1 36 ? 8.102 36.844 21.328 1 91.5 36 ILE B O 1
ATOM 2987 N N . ASP B 1 37 ? 8.656 37.719 19.281 1 91.88 37 ASP B N 1
ATOM 2988 C CA . ASP B 1 37 ? 7.523 38.656 19.266 1 91.88 37 ASP B CA 1
ATOM 2989 C C . ASP B 1 37 ? 6.297 38 18.625 1 91.88 37 ASP B C 1
ATOM 2991 O O . ASP B 1 37 ? 6.273 37.75 17.422 1 91.88 37 ASP B O 1
ATOM 2995 N N . PRO B 1 38 ? 5.281 37.812 19.406 1 92.75 38 PRO B N 1
ATOM 2996 C CA . PRO B 1 38 ? 4.094 37.156 18.859 1 92.75 38 PRO B CA 1
ATOM 2997 C C . PRO B 1 38 ? 3.484 37.906 17.672 1 92.75 38 PRO B C 1
ATOM 2999 O O . PRO B 1 38 ? 2.885 37.281 16.797 1 92.75 38 PRO B O 1
ATOM 3002 N N . ALA B 1 39 ? 3.604 39.156 17.625 1 92.5 39 ALA B N 1
ATOM 3003 C CA . ALA B 1 39 ? 3.008 39.969 16.562 1 92.5 39 ALA B CA 1
ATOM 3004 C C . ALA B 1 39 ? 3.547 39.562 15.195 1 92.5 39 ALA B C 1
ATOM 3006 O O . ALA B 1 39 ? 2.83 39.656 14.195 1 92.5 39 ALA B O 1
ATOM 3007 N N . GLY B 1 40 ? 4.73 39.094 15.219 1 94.06 40 GLY B N 1
ATOM 3008 C CA . GLY B 1 40 ? 5.367 38.719 13.969 1 94.06 40 GLY B CA 1
ATOM 3009 C C . GLY B 1 40 ? 4.898 37.344 13.461 1 94.06 40 GLY B C 1
ATOM 3010 O O . GLY B 1 40 ? 5.156 37 12.312 1 94.06 40 GLY B O 1
ATOM 3011 N N . LEU B 1 41 ? 4.199 36.656 14.258 1 96.69 41 LEU B N 1
ATOM 3012 C CA . LEU B 1 41 ? 3.762 35.312 13.906 1 96.69 41 LEU B CA 1
ATOM 3013 C C . LEU B 1 41 ? 2.324 35.312 13.391 1 96.69 41 LEU B C 1
ATOM 3015 O O . LEU B 1 41 ? 1.882 34.375 12.75 1 96.69 41 LEU B O 1
ATOM 3019 N N . PHE B 1 42 ? 1.59 36.344 13.656 1 97.44 42 PHE B N 1
ATOM 3020 C CA . PHE B 1 42 ? 0.261 36.531 13.086 1 97.44 42 PHE B CA 1
ATOM 3021 C C . PHE B 1 42 ? 0.351 37.062 11.656 1 97.44 42 PHE B C 1
ATOM 3023 O O . PHE B 1 42 ? 1.13 37.969 11.383 1 97.44 42 PHE B O 1
ATOM 3030 N N . LEU B 1 43 ? -0.405 36.469 10.836 1 97.44 43 LEU B N 1
ATOM 3031 C CA . LEU B 1 43 ? -0.448 36.906 9.445 1 97.44 43 LEU B CA 1
ATOM 3032 C C . LEU B 1 43 ? -1.308 38.156 9.305 1 97.44 43 LEU B C 1
ATOM 3034 O O . LEU B 1 43 ? -2.174 38.406 10.141 1 97.44 43 LEU B O 1
ATOM 3038 N N . ASP B 1 44 ? -1.028 38.906 8.25 1 95.06 44 ASP B N 1
ATOM 3039 C CA . ASP B 1 44 ? -1.762 40.125 8.008 1 95.06 44 ASP B CA 1
ATOM 3040 C C . ASP B 1 44 ? -3.094 39.875 7.32 1 95.06 44 ASP B C 1
ATOM 3042 O O . ASP B 1 44 ? -3.287 40.25 6.16 1 95.06 44 ASP B O 1
ATOM 3046 N N . ILE B 1 45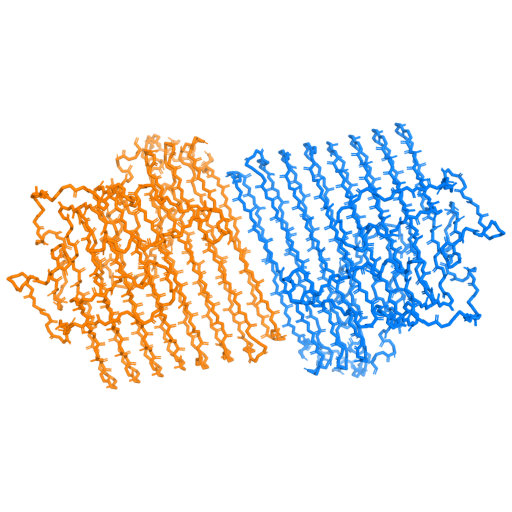 ? -3.934 39.312 7.996 1 95.06 45 ILE B N 1
ATOM 3047 C CA . ILE B 1 45 ? -5.293 39.031 7.547 1 95.06 45 ILE B CA 1
ATOM 3048 C C . ILE B 1 45 ? -6.273 39.25 8.695 1 95.06 45 ILE B C 1
ATOM 3050 O O . ILE B 1 45 ? -5.977 38.906 9.852 1 95.06 45 ILE B O 1
ATOM 3054 N N . GLU B 1 46 ? -7.391 39.906 8.438 1 94.12 46 GLU B N 1
ATOM 3055 C CA . GLU B 1 46 ? -8.375 40.188 9.484 1 94.12 46 GLU B CA 1
ATOM 3056 C C . GLU B 1 46 ? -9.055 38.906 9.953 1 94.12 46 GLU B C 1
ATOM 3058 O O . GLU B 1 46 ? -9.344 38 9.141 1 94.12 46 GLU B O 1
ATOM 3063 N N . GLY B 1 47 ? -9.266 38.719 11.258 1 96.12 47 GLY B N 1
ATOM 3064 C CA . GLY B 1 47 ? -9.938 37.594 11.844 1 96.12 47 GLY B CA 1
ATOM 3065 C C . GLY B 1 47 ? -9.578 37.375 13.305 1 96.12 47 GLY B C 1
ATOM 3066 O O . GLY B 1 47 ? -8.789 38.125 13.867 1 96.12 47 GLY B O 1
ATOM 3067 N N . PRO B 1 48 ? -10.18 36.406 13.898 1 98.06 48 PRO B N 1
ATOM 3068 C CA . PRO B 1 48 ? -9.859 36.062 15.289 1 98.06 48 PRO B CA 1
ATOM 3069 C C . PRO B 1 48 ? -8.406 35.656 15.469 1 98.06 48 PRO B C 1
ATOM 3071 O O . PRO B 1 48 ? -7.832 35 14.586 1 98.06 48 PRO B O 1
ATOM 3074 N N . ARG B 1 49 ? -7.836 36.062 16.672 1 98.31 49 ARG B N 1
ATOM 3075 C CA . ARG B 1 49 ? -6.453 35.75 17.016 1 98.31 49 ARG B CA 1
ATOM 3076 C C . ARG B 1 49 ? -6.344 35.219 18.438 1 98.31 49 ARG B C 1
ATOM 3078 O O . ARG B 1 49 ? -6.887 35.812 19.375 1 98.31 49 ARG B O 1
ATOM 3085 N N . LEU B 1 50 ? -5.668 34.125 18.531 1 98.69 50 LEU B N 1
ATOM 3086 C CA . LEU B 1 50 ? -5.379 33.562 19.859 1 98.69 50 LEU B CA 1
ATOM 3087 C C . LEU B 1 50 ? -3.889 33.281 20 1 98.69 50 LEU B C 1
ATOM 3089 O O . LEU B 1 50 ? -3.26 32.75 19.078 1 98.69 50 LEU B O 1
ATOM 3093 N N . LEU B 1 51 ? -3.354 33.625 21.172 1 98.38 51 LEU B N 1
ATOM 3094 C CA . LEU B 1 51 ? -1.968 33.312 21.516 1 98.38 51 LEU B CA 1
ATOM 3095 C C . LEU B 1 51 ? -1.896 32.375 22.719 1 98.38 51 LEU B C 1
ATOM 3097 O O . LEU B 1 51 ? -2.541 32.625 23.734 1 98.38 51 LEU B O 1
ATOM 3101 N N . PHE B 1 52 ? -1.201 31.297 22.562 1 98.19 52 PHE B N 1
ATOM 3102 C CA . PHE B 1 52 ? -0.828 30.422 23.672 1 98.19 52 PHE B CA 1
ATOM 3103 C C . PHE B 1 52 ? 0.679 30.453 23.891 1 98.19 52 PHE B C 1
ATOM 3105 O O . PHE B 1 52 ? 1.459 30.328 22.953 1 98.19 52 PHE B O 1
ATOM 3112 N N . VAL B 1 53 ? 1.078 30.672 25.109 1 97.06 53 VAL B N 1
ATOM 3113 C CA . VAL B 1 53 ? 2.482 30.578 25.5 1 97.06 53 VAL B CA 1
ATOM 3114 C C . VAL B 1 53 ? 2.666 29.438 26.5 1 97.06 53 VAL B C 1
ATOM 3116 O O . VAL B 1 53 ? 2.049 29.422 27.562 1 97.06 53 VAL B O 1
ATOM 3119 N N . ASP B 1 54 ? 3.451 28.438 26.156 1 96.94 54 ASP B N 1
ATOM 3120 C CA . ASP B 1 54 ? 3.682 27.25 26.969 1 96.94 54 ASP B CA 1
ATOM 3121 C C . ASP B 1 54 ? 2.363 26.578 27.328 1 96.94 54 ASP B C 1
ATOM 3123 O O . ASP B 1 54 ? 2.186 26.125 28.469 1 96.94 54 ASP B O 1
ATOM 3127 N N . GLY B 1 55 ? 1.453 26.609 26.359 1 97.31 55 GLY B N 1
ATOM 3128 C CA . GLY B 1 55 ? 0.192 25.906 26.516 1 97.31 55 GLY B CA 1
ATOM 3129 C C . GLY B 1 55 ? -0.848 26.703 27.281 1 97.31 55 GLY B C 1
ATOM 3130 O O . GLY B 1 55 ? -1.951 26.203 27.531 1 97.31 55 GLY B O 1
ATOM 3131 N N . ARG B 1 56 ? -0.499 27.922 27.594 1 96.44 56 ARG B N 1
ATOM 3132 C CA . ARG B 1 56 ? -1.426 28.766 28.344 1 96.44 56 ARG B CA 1
ATOM 3133 C C . ARG B 1 56 ? -1.913 29.938 27.5 1 96.44 56 ARG B C 1
ATOM 3135 O O . ARG B 1 56 ? -1.115 30.609 26.844 1 96.44 56 ARG B O 1
ATOM 3142 N N . PHE B 1 57 ? -3.17 30.203 27.609 1 98 57 PHE B N 1
ATOM 3143 C CA . PHE B 1 57 ? -3.773 31.297 26.844 1 98 57 PHE B CA 1
ATOM 3144 C C . PHE B 1 57 ? -3.273 32.656 27.328 1 98 57 PHE B C 1
ATOM 3146 O O . PHE B 1 57 ? -3.207 32.875 28.547 1 98 57 PHE B O 1
ATOM 3153 N N . GLU B 1 58 ? -2.93 33.531 26.375 1 96.94 58 GLU B N 1
ATOM 3154 C CA . GLU B 1 58 ? -2.48 34.875 26.672 1 96.94 58 GLU B CA 1
ATOM 3155 C C . GLU B 1 58 ? -3.451 35.906 26.109 1 96.94 58 GLU B C 1
ATOM 3157 O O . GLU B 1 58 ? -3.314 36.344 24.969 1 96.94 58 GLU B O 1
ATOM 3162 N N . PRO B 1 59 ? -4.258 36.5 26.922 1 95.5 59 PRO B N 1
ATOM 3163 C CA . PRO B 1 59 ? -5.309 37.406 26.453 1 95.5 59 PRO B CA 1
ATOM 3164 C C . PRO B 1 59 ? -4.754 38.688 25.875 1 95.5 59 PRO B C 1
ATOM 3166 O O . PRO B 1 59 ? -5.363 39.281 24.984 1 95.5 59 PRO B O 1
ATOM 3169 N N . ALA B 1 60 ? -3.668 39.156 26.328 1 93.69 60 ALA B N 1
ATOM 3170 C CA . ALA B 1 60 ? -3.141 40.469 25.969 1 93.69 60 ALA B CA 1
ATOM 3171 C C . ALA B 1 60 ? -2.912 40.594 24.469 1 93.69 60 ALA B C 1
ATOM 3173 O O . ALA B 1 60 ? -3.053 41.656 23.891 1 93.69 60 ALA B O 1
ATOM 3174 N N . HIS B 1 61 ? -2.643 39.5 23.891 1 92.69 61 HIS B N 1
ATOM 3175 C CA . HIS B 1 61 ? -2.346 39.531 22.469 1 92.69 61 HIS B CA 1
ATOM 3176 C C . HIS B 1 61 ? -3.393 38.75 21.672 1 92.69 61 HIS B C 1
ATOM 3178 O O . HIS B 1 61 ? -3.102 38.219 20.594 1 92.69 61 HIS B O 1
ATOM 3184 N N . SER B 1 62 ? -4.535 38.688 22.219 1 97.44 62 SER B N 1
ATOM 3185 C CA . SER B 1 62 ? -5.547 37.844 21.578 1 97.44 62 SER B CA 1
ATOM 3186 C C . SER B 1 62 ? -6.84 38.625 21.344 1 97.44 62 SER B C 1
ATOM 3188 O O . SER B 1 62 ? -7.113 39.594 22.047 1 97.44 62 SER B O 1
ATOM 3190 N N . ARG B 1 63 ? -7.523 38.344 20.344 1 97.25 63 ARG B N 1
ATOM 3191 C CA . ARG B 1 63 ? -8.891 38.719 20 1 97.25 63 ARG B CA 1
ATOM 3192 C C . ARG B 1 63 ? -9.688 37.5 19.516 1 97.25 63 ARG B C 1
ATOM 3194 O O . ARG B 1 63 ? -9.891 37.312 18.312 1 97.25 63 ARG B O 1
ATOM 3201 N N . PRO B 1 64 ? -10.164 36.719 20.438 1 97.31 64 PRO B N 1
ATOM 3202 C CA . PRO B 1 64 ? -10.625 35.375 20.125 1 97.31 64 PRO B CA 1
ATOM 3203 C C . PRO B 1 64 ? -11.867 35.344 19.25 1 97.31 64 PRO B C 1
ATOM 3205 O O . PRO B 1 64 ? -12.109 34.375 18.531 1 97.31 64 PRO B O 1
ATOM 3208 N N . GLY B 1 65 ? -12.727 36.406 19.25 1 96.56 65 GLY B N 1
ATOM 3209 C CA . GLY B 1 65 ? -13.977 36.344 18.5 1 96.56 65 GLY B CA 1
ATOM 3210 C C . GLY B 1 65 ? -14.859 35.156 18.906 1 96.56 65 GLY B C 1
ATOM 3211 O O . GLY B 1 65 ? -15.148 34.969 20.078 1 96.56 65 GLY B O 1
ATOM 3212 N N . PRO B 1 66 ? -15.211 34.312 17.906 1 97.25 66 PRO B N 1
ATOM 3213 C CA . PRO B 1 66 ? -16.109 33.188 18.203 1 97.25 66 PRO B CA 1
ATOM 3214 C C . PRO B 1 66 ? -15.398 32 18.828 1 97.25 66 PRO B C 1
ATOM 3216 O O . PRO B 1 66 ? -16.047 31.016 19.219 1 97.25 66 PRO B O 1
ATOM 3219 N N . VAL B 1 67 ? -14.141 32.062 18.875 1 98.12 67 VAL B N 1
ATOM 3220 C CA . VAL B 1 67 ? -13.375 30.969 19.453 1 98.12 67 VAL B CA 1
ATOM 3221 C C . VAL B 1 67 ? -13.406 31.047 20.969 1 98.12 67 VAL B C 1
ATOM 3223 O O . VAL B 1 67 ? -13.227 32.125 21.547 1 98.12 67 VAL B O 1
ATOM 3226 N N . GLN B 1 68 ? -13.602 29.891 21.625 1 97.94 68 GLN B N 1
ATOM 3227 C CA . GLN B 1 68 ? -13.68 29.844 23.078 1 97.94 68 GLN B CA 1
ATOM 3228 C C . GLN B 1 68 ? -12.438 29.172 23.672 1 97.94 68 GLN B C 1
ATOM 3230 O O . GLN B 1 68 ? -11.914 28.219 23.109 1 97.94 68 GLN B O 1
ATOM 3235 N N . VAL B 1 69 ? -11.977 29.703 24.734 1 97.44 69 VAL B N 1
ATOM 3236 C CA . VAL B 1 69 ? -10.922 29.062 25.516 1 97.44 69 VAL B CA 1
ATOM 3237 C C . VAL B 1 69 ? -11.539 28.281 26.672 1 97.44 69 VAL B C 1
ATOM 3239 O O . VAL B 1 69 ? -12.242 28.844 27.516 1 97.44 69 VAL B O 1
ATOM 3242 N N . THR B 1 70 ? -11.258 26.922 26.672 1 94.56 70 THR B N 1
ATOM 3243 C CA . THR B 1 70 ? -11.945 26.062 27.625 1 94.56 70 THR B CA 1
ATOM 3244 C C . THR B 1 70 ? -11.008 24.969 28.125 1 94.56 70 THR B C 1
ATOM 3246 O O . THR B 1 70 ? -10.008 24.656 27.469 1 94.56 70 THR B O 1
ATOM 3249 N N . GLN B 1 71 ? -11.383 24.453 29.297 1 95.5 71 GLN B N 1
ATOM 3250 C CA . GLN B 1 71 ? -10.75 23.234 29.766 1 95.5 71 GLN B CA 1
ATOM 3251 C C . GLN B 1 71 ? -11.344 22.016 29.078 1 95.5 71 GLN B C 1
ATOM 3253 O O . GLN B 1 71 ? -12.562 21.906 28.938 1 95.5 71 GLN B O 1
ATOM 3258 N N . GLN B 1 72 ? -10.453 21.188 28.641 1 95.69 72 GLN B N 1
ATOM 3259 C CA . GLN B 1 72 ? -10.898 20.016 27.891 1 95.69 72 GLN B CA 1
ATOM 3260 C C . GLN B 1 72 ? -10.148 18.766 28.344 1 95.69 72 GLN B C 1
ATOM 3262 O O . GLN B 1 72 ? -9.008 18.844 28.797 1 95.69 72 GLN B O 1
ATOM 3267 N N . LEU B 1 73 ? -10.844 17.625 28.219 1 91.19 73 LEU B N 1
ATOM 3268 C CA . LEU B 1 73 ? -10.227 16.312 28.422 1 91.19 73 LEU B CA 1
ATOM 3269 C C . LEU B 1 73 ? -9.992 15.609 27.094 1 91.19 73 LEU B C 1
ATOM 3271 O O . LEU B 1 73 ? -10.836 15.672 26.188 1 91.19 73 LEU B O 1
ATOM 3275 N N . ALA B 1 74 ? -8.945 14.953 27.078 1 87.12 74 ALA B N 1
ATOM 3276 C CA . ALA B 1 74 ? -8.625 14.188 25.875 1 87.12 74 ALA B CA 1
ATOM 3277 C C . ALA B 1 74 ? -9.43 12.891 25.812 1 87.12 74 ALA B C 1
ATOM 3279 O O . ALA B 1 74 ? -9.508 12.156 26.797 1 87.12 74 ALA B O 1
ATOM 3280 N N . THR B 1 75 ? -10.062 12.625 24.656 1 88.75 75 THR B N 1
ATOM 3281 C CA . THR B 1 75 ? -10.836 11.406 24.453 1 88.75 75 THR B CA 1
ATOM 3282 C C . THR B 1 75 ? -10.25 10.578 23.312 1 88.75 75 THR B C 1
ATOM 3284 O O . THR B 1 75 ? -10.883 10.422 22.266 1 88.75 75 THR B O 1
ATOM 3287 N N . THR B 1 76 ? -9.047 10.133 23.422 1 95.06 76 THR B N 1
ATOM 3288 C CA . THR B 1 76 ? -8.391 9.32 22.391 1 95.06 76 THR B CA 1
ATOM 3289 C C . THR B 1 76 ? -7.484 8.273 23.031 1 95.06 76 THR B C 1
ATOM 3291 O O . THR B 1 76 ? -7.02 8.453 24.172 1 95.06 76 THR B O 1
ATOM 3294 N N . ASP B 1 77 ? -7.281 7.164 22.281 1 92.56 77 ASP B N 1
ATOM 3295 C CA . ASP B 1 77 ? -6.348 6.137 22.734 1 92.56 77 ASP B CA 1
ATOM 3296 C C . ASP B 1 77 ? -4.961 6.359 22.141 1 92.56 77 ASP B C 1
ATOM 3298 O O . ASP B 1 77 ? -4.039 5.578 22.375 1 92.56 77 ASP B O 1
ATOM 3302 N N . HIS B 1 78 ? -4.91 7.363 21.359 1 95.25 78 HIS B N 1
ATOM 3303 C CA . HIS B 1 78 ? -3.6 7.66 20.797 1 95.25 78 HIS B CA 1
ATOM 3304 C C . HIS B 1 78 ? -2.594 8 21.891 1 95.25 78 HIS B C 1
ATOM 3306 O O . HIS B 1 78 ? -2.855 8.867 22.734 1 95.25 78 HIS B O 1
ATOM 3312 N N . PRO B 1 79 ? -1.412 7.422 21.828 1 93.75 79 PRO B N 1
ATOM 3313 C CA . PRO B 1 79 ? -0.506 7.512 22.969 1 93.75 79 PRO B CA 1
ATOM 3314 C C . PRO B 1 79 ? -0.064 8.945 23.266 1 93.75 79 PRO B C 1
ATOM 3316 O O . PRO B 1 79 ? 0.023 9.344 24.422 1 93.75 79 PRO B O 1
ATOM 3319 N N . LEU B 1 80 ? 0.191 9.781 22.344 1 96 80 LEU B N 1
ATOM 3320 C CA . LEU B 1 80 ? 0.623 11.156 22.578 1 96 80 LEU B CA 1
ATOM 3321 C C . LEU B 1 80 ? -0.578 12.086 22.703 1 96 80 LEU B C 1
ATOM 3323 O O . LEU B 1 80 ? -0.596 12.969 23.562 1 96 80 LEU B O 1
ATOM 3327 N N . GLY B 1 81 ? -1.633 11.797 21.859 1 96.56 81 GLY B N 1
ATOM 3328 C CA . GLY B 1 81 ? -2.834 12.617 21.906 1 96.56 81 GLY B CA 1
ATOM 3329 C C . GLY B 1 81 ? -3.537 12.57 23.25 1 96.56 81 GLY B C 1
ATOM 3330 O O . GLY B 1 81 ? -4.133 13.562 23.688 1 96.56 81 GLY B O 1
ATOM 3331 N N . SER B 1 82 ? -3.418 11.469 23.891 1 95.81 82 SER B N 1
ATOM 3332 C CA . SER B 1 82 ? -4.137 11.273 25.141 1 95.81 82 SER B CA 1
ATOM 3333 C C . SER B 1 82 ? -3.533 12.117 26.266 1 95.81 82 SER B C 1
ATOM 3335 O O . SER B 1 82 ? -4.152 12.297 27.312 1 95.81 82 SER B O 1
ATOM 3337 N N . LEU B 1 83 ? -2.387 12.703 26.047 1 95.5 83 LEU B N 1
ATOM 3338 C CA . LEU B 1 83 ? -1.725 13.547 27.047 1 95.5 83 LEU B CA 1
ATOM 3339 C C . LEU B 1 83 ? -2.184 14.992 26.922 1 95.5 83 LEU B C 1
ATOM 3341 O O . LEU B 1 83 ? -1.923 15.812 27.812 1 95.5 83 LEU B O 1
ATOM 3345 N N . ALA B 1 84 ? -2.848 15.383 25.891 1 96.06 84 ALA B N 1
ATOM 3346 C CA . ALA B 1 84 ? -3.215 16.766 25.594 1 96.06 84 ALA B CA 1
ATOM 3347 C C . ALA B 1 84 ? -4.492 17.156 26.328 1 96.06 84 ALA B C 1
ATOM 3349 O O . ALA B 1 84 ? -5.477 17.562 25.719 1 96.06 84 ALA B O 1
ATOM 3350 N N . ASP B 1 85 ? -4.422 17.156 27.641 1 93.94 85 ASP B N 1
ATOM 3351 C CA . ASP B 1 85 ? -5.492 17.609 28.516 1 93.94 85 ASP B CA 1
ATOM 3352 C C . ASP B 1 85 ? -5.191 19 29.062 1 93.94 85 ASP B C 1
ATOM 3354 O O . ASP B 1 85 ? -4.027 19.406 29.156 1 93.94 85 ASP B O 1
ATOM 3358 N N . GLY B 1 86 ? -6.277 19.766 29.359 1 94.12 86 GLY B N 1
ATOM 3359 C CA . GLY B 1 86 ? -6.082 21.047 30.016 1 94.12 86 GLY B CA 1
ATOM 3360 C C . GLY B 1 86 ? -6.77 22.188 29.297 1 94.12 86 GLY B C 1
ATOM 3361 O O . GLY B 1 86 ? -7.84 22.016 28.703 1 94.12 86 GLY B O 1
ATOM 3362 N N . GLU B 1 87 ? -6.137 23.375 29.438 1 96.69 87 GLU B N 1
ATOM 3363 C CA . GLU B 1 87 ? -6.652 24.562 28.766 1 96.69 87 GLU B CA 1
ATOM 3364 C C . GLU B 1 87 ? -6.426 24.484 27.25 1 96.69 87 GLU B C 1
ATOM 3366 O O . GLU B 1 87 ? -5.305 24.219 26.812 1 96.69 87 GLU B O 1
ATOM 3371 N N . GLY B 1 88 ? -7.531 24.578 26.516 1 97.94 88 GLY B N 1
ATOM 3372 C CA . GLY B 1 88 ? -7.48 24.547 25.062 1 97.94 88 GLY B CA 1
ATOM 3373 C C . GLY B 1 88 ? -8.469 25.5 24.406 1 97.94 88 GLY B C 1
ATOM 3374 O O . GLY B 1 88 ? -8.852 26.5 25 1 97.94 88 GLY B O 1
ATOM 3375 N N . TRP B 1 89 ? -8.695 25.281 23.156 1 98.25 89 TRP B N 1
ATOM 3376 C CA . TRP B 1 89 ? -9.609 26.172 22.453 1 98.25 89 TRP B CA 1
ATOM 3377 C C . TRP B 1 89 ? -10.633 25.375 21.656 1 98.25 89 TRP B C 1
ATOM 3379 O O . TRP B 1 89 ? -10.391 24.219 21.281 1 98.25 89 TRP B O 1
ATOM 3389 N N . SER B 1 90 ? -11.812 25.938 21.484 1 98.12 90 SER B N 1
ATOM 3390 C CA . SER B 1 90 ? -12.891 25.266 20.75 1 98.12 90 SER B CA 1
ATOM 3391 C C . SER B 1 90 ? -13.633 26.25 19.859 1 98.12 90 SER B C 1
ATOM 3393 O O . SER B 1 90 ? -13.664 27.453 20.125 1 98.12 90 SER B O 1
ATOM 3395 N N . LEU B 1 91 ? -14.117 25.766 18.766 1 98.31 91 LEU B N 1
ATOM 3396 C CA . LEU B 1 91 ? -14.969 26.484 17.828 1 98.31 91 LEU B CA 1
ATOM 3397 C C . LEU B 1 91 ? -16.25 25.703 17.531 1 98.31 91 LEU B C 1
ATOM 3399 O O . LEU B 1 91 ? -16.188 24.562 17.078 1 98.31 91 LEU B O 1
ATOM 3403 N N . HIS B 1 92 ? -17.328 26.312 17.828 1 98.31 92 HIS B N 1
ATOM 3404 C CA . HIS B 1 92 ? -18.641 25.766 17.484 1 98.31 92 HIS B CA 1
ATOM 3405 C C . HIS B 1 92 ? -19.406 26.719 16.562 1 98.31 92 HIS B C 1
ATOM 3407 O O . HIS B 1 92 ? -19.75 27.828 16.953 1 98.31 92 HIS B O 1
ATOM 3413 N N . LEU B 1 93 ? -19.609 26.281 15.336 1 98.62 93 LEU B N 1
ATOM 3414 C CA . LEU B 1 93 ? -20.391 27.078 14.398 1 98.62 93 LEU B CA 1
ATOM 3415 C C . LEU B 1 93 ? -21.734 26.438 14.117 1 98.62 93 LEU B C 1
ATOM 3417 O O . LEU B 1 93 ? -21.812 25.266 13.781 1 98.62 93 LEU B O 1
ATOM 3421 N N . GLY B 1 94 ? -22.75 27.312 14.195 1 98.06 94 GLY B N 1
ATOM 3422 C CA . GLY B 1 94 ? -24.078 26.859 13.844 1 98.06 94 GLY B CA 1
ATOM 3423 C C . GLY B 1 94 ? -24.297 26.75 12.344 1 98.06 94 GLY B C 1
ATOM 3424 O O . GLY B 1 94 ? -23.391 27.047 11.555 1 98.06 94 GLY B O 1
ATOM 3425 N N . LYS B 1 95 ? -25.531 26.297 12.023 1 98.38 95 LYS B N 1
ATOM 3426 C CA . LYS B 1 95 ? -25.906 26.078 10.625 1 98.38 95 LYS B CA 1
ATOM 3427 C C . LYS B 1 95 ? -25.641 27.344 9.797 1 98.38 95 LYS B C 1
ATOM 3429 O O . LYS B 1 95 ? -25.984 28.453 10.219 1 98.38 95 LYS B O 1
ATOM 3434 N N . GLU B 1 96 ? -24.938 27.219 8.758 1 97.81 96 GLU B N 1
ATOM 3435 C CA . GLU B 1 96 ? -24.734 28.234 7.727 1 97.81 96 GLU B CA 1
ATOM 3436 C C . GLU B 1 96 ? -23.891 29.391 8.258 1 97.81 96 GLU B C 1
ATOM 3438 O O . GLU B 1 96 ? -23.859 30.469 7.656 1 97.81 96 GLU B O 1
ATOM 3443 N N . HIS B 1 97 ? -23.25 29.188 9.422 1 97.94 97 HIS B N 1
ATOM 3444 C CA . HIS B 1 97 ? -22.359 30.219 9.945 1 97.94 97 HIS B CA 1
ATOM 3445 C C . HIS B 1 97 ? -20.953 30.062 9.398 1 97.94 97 HIS B C 1
ATOM 3447 O O . HIS B 1 97 ? -20.562 28.984 8.961 1 97.94 97 HIS B O 1
ATOM 3453 N N . ALA B 1 98 ? -20.234 31.156 9.375 1 97.81 98 ALA B N 1
ATOM 3454 C CA . ALA B 1 98 ? -18.859 31.141 8.867 1 97.81 98 ALA B CA 1
ATOM 3455 C C . ALA B 1 98 ? -17.922 31.875 9.812 1 97.81 98 ALA B C 1
ATOM 3457 O O . ALA B 1 98 ? -18.312 32.844 10.461 1 97.81 98 ALA B O 1
ATOM 3458 N N . ALA B 1 99 ? -16.766 31.422 9.992 1 97.56 99 ALA B N 1
ATOM 3459 C CA . ALA B 1 99 ? -15.633 32.062 10.656 1 97.56 99 ALA B CA 1
ATOM 3460 C C . ALA B 1 99 ? -14.328 31.719 9.945 1 97.56 99 ALA B C 1
ATOM 3462 O O . ALA B 1 99 ? -13.828 30.594 10.039 1 97.56 99 ALA B O 1
ATOM 3463 N N . THR B 1 100 ? -13.82 32.719 9.25 1 95.44 100 THR B N 1
ATOM 3464 C CA . THR B 1 100 ? -12.648 32.438 8.43 1 95.44 100 THR B CA 1
ATOM 3465 C C . THR B 1 100 ? -11.43 33.188 8.953 1 95.44 100 THR B C 1
ATOM 3467 O O . THR B 1 100 ? -11.555 34.062 9.82 1 95.44 100 THR B O 1
ATOM 3470 N N . ALA B 1 101 ? -10.266 32.781 8.648 1 96.88 101 ALA B N 1
ATOM 3471 C CA . ALA B 1 101 ? -8.977 33.406 8.938 1 96.88 101 ALA B CA 1
ATOM 3472 C C . ALA B 1 101 ? -8.695 33.406 10.438 1 96.88 101 ALA B C 1
ATOM 3474 O O . ALA B 1 101 ? -8.148 34.375 10.969 1 96.88 101 ALA B O 1
ATOM 3475 N N . ILE B 1 102 ? -9.172 32.406 11.07 1 98.56 102 ILE B N 1
ATOM 3476 C CA . ILE B 1 102 ? -8.828 32.25 12.484 1 98.56 102 ILE B CA 1
ATOM 3477 C C . ILE B 1 102 ? -7.344 31.906 12.617 1 98.56 102 ILE B C 1
ATOM 3479 O O . ILE B 1 102 ? -6.852 31 11.945 1 98.56 102 ILE B O 1
ATOM 3483 N N . GLN B 1 103 ? -6.668 32.656 13.469 1 98.69 103 GLN B N 1
ATOM 3484 C CA . GLN B 1 103 ? -5.25 32.406 13.672 1 98.69 103 GLN B CA 1
ATOM 3485 C C . GLN B 1 103 ? -4.973 31.969 15.109 1 98.69 103 GLN B C 1
ATOM 3487 O O . GLN B 1 103 ? -5.387 32.656 16.062 1 98.69 103 GLN B O 1
ATOM 3492 N N . ILE B 1 104 ? -4.328 30.828 15.281 1 98.75 104 ILE B N 1
ATOM 3493 C CA . ILE B 1 104 ? -3.848 30.344 16.562 1 98.75 104 ILE B CA 1
ATOM 3494 C C . ILE B 1 104 ? -2.322 30.266 16.547 1 98.75 104 ILE B C 1
ATOM 3496 O O . ILE B 1 104 ? -1.74 29.531 15.75 1 98.75 104 ILE B O 1
ATOM 3500 N N . VAL B 1 105 ? -1.688 30.984 17.453 1 98.69 105 VAL B N 1
ATOM 3501 C CA . VAL B 1 105 ? -0.233 30.969 17.562 1 98.69 105 VAL B CA 1
ATOM 3502 C C . VAL B 1 105 ? 0.185 30.297 18.859 1 98.69 105 VAL B C 1
ATOM 3504 O O . VAL B 1 105 ? -0.331 30.625 19.938 1 98.69 105 VAL B O 1
ATOM 3507 N N . HIS B 1 106 ? 1.065 29.312 18.766 1 98.5 106 HIS B N 1
ATOM 3508 C CA . HIS B 1 106 ? 1.656 28.625 19.906 1 98.5 106 HIS B CA 1
ATOM 3509 C C . HIS B 1 106 ? 3.143 28.953 20.031 1 98.5 106 HIS B C 1
ATOM 3511 O O . HIS B 1 106 ? 3.918 28.688 19.109 1 98.5 106 HIS B O 1
ATOM 3517 N N . ILE B 1 107 ? 3.508 29.484 21.203 1 98 107 ILE B N 1
ATOM 3518 C CA . ILE B 1 107 ? 4.918 29.734 21.469 1 98 107 ILE B CA 1
ATOM 3519 C C . ILE B 1 107 ? 5.387 28.859 22.641 1 98 107 ILE B C 1
ATOM 3521 O O . ILE B 1 107 ? 4.762 28.844 23.703 1 98 107 ILE B O 1
ATOM 3525 N N . GLY B 1 108 ? 6.387 28.078 22.438 1 97.69 108 GLY B N 1
ATOM 3526 C CA . GLY B 1 108 ? 7.039 27.312 23.5 1 97.69 108 GLY B CA 1
ATOM 3527 C C . GLY B 1 108 ? 8.359 27.922 23.938 1 97.69 108 GLY B C 1
ATOM 3528 O O . GLY B 1 108 ? 9.172 28.312 23.094 1 97.69 108 GLY B O 1
ATOM 3529 N N . THR B 1 109 ? 8.617 28.016 25.172 1 97.31 109 THR B N 1
ATOM 3530 C CA . THR B 1 109 ? 9.859 28.578 25.688 1 97.31 109 THR B CA 1
ATOM 3531 C C . THR B 1 109 ? 10.727 27.5 26.328 1 97.31 109 THR B C 1
ATOM 3533 O O . THR B 1 109 ? 11.719 27.812 26.984 1 97.31 109 THR B O 1
ATOM 3536 N N . GLY B 1 110 ? 10.352 26.266 26.172 1 96.56 110 GLY B N 1
ATOM 3537 C CA . GLY B 1 110 ? 10.953 25.094 26.781 1 96.56 110 GLY B CA 1
ATOM 3538 C C . GLY B 1 110 ? 9.945 24.203 27.484 1 96.56 110 GLY B C 1
ATOM 3539 O O . GLY B 1 110 ? 8.758 24.516 27.531 1 96.56 110 GLY B O 1
ATOM 3540 N N . GLY B 1 111 ? 10.422 22.953 27.938 1 97.25 111 GLY B N 1
ATOM 3541 C CA . GLY B 1 111 ? 9.516 22.062 28.625 1 97.25 111 GLY B CA 1
ATOM 3542 C C . GLY B 1 111 ? 8.406 21.516 27.75 1 97.25 111 GLY B C 1
ATOM 3543 O O . GLY B 1 111 ? 8.523 21.547 26.516 1 97.25 111 GLY B O 1
ATOM 3544 N N . GLU B 1 112 ? 7.422 20.969 28.375 1 97.44 112 GLU B N 1
ATOM 3545 C CA . GLU B 1 112 ? 6.305 20.406 27.625 1 97.44 112 GLU B CA 1
ATOM 3546 C C . GLU B 1 112 ? 5.062 21.281 27.734 1 97.44 112 GLU B C 1
ATOM 3548 O O . GLU B 1 112 ? 4.855 21.953 28.75 1 97.44 112 GLU B O 1
ATOM 3553 N N . SER B 1 113 ? 4.27 21.406 26.797 1 97.56 113 SER B N 1
ATOM 3554 C CA . SER B 1 113 ? 2.955 22.031 26.781 1 97.56 113 SER B CA 1
ATOM 3555 C C . SER B 1 113 ? 1.931 21.172 26.047 1 97.56 113 SER B C 1
ATOM 3557 O O . SER B 1 113 ? 2.189 20.719 24.938 1 97.56 113 SER B O 1
ATOM 3559 N N . HIS B 1 114 ? 0.824 20.906 26.641 1 97.56 114 HIS B N 1
ATOM 3560 C CA . HIS B 1 114 ? -0.278 20.078 26.141 1 97.56 114 HIS B CA 1
ATOM 3561 C C . HIS B 1 114 ? -1.548 20.906 25.984 1 97.56 114 HIS B C 1
ATOM 3563 O O . HIS B 1 114 ? -2.051 21.484 26.953 1 97.56 114 HIS B O 1
ATOM 3569 N N . VAL B 1 115 ? -2.094 21.062 24.766 1 98.19 115 VAL B N 1
ATOM 3570 C CA . VAL B 1 115 ? -3.256 21.906 24.5 1 98.19 115 VAL B CA 1
ATOM 3571 C C . VAL B 1 115 ? -4.254 21.141 23.625 1 98.19 115 VAL B C 1
ATOM 3573 O O . VAL B 1 115 ? -3.936 20.766 22.5 1 98.19 115 VAL B O 1
ATOM 3576 N N . PRO B 1 116 ? -5.438 20.891 24.062 1 98.19 116 PRO B N 1
ATOM 3577 C CA . PRO B 1 116 ? -6.496 20.281 23.25 1 98.19 116 PRO B CA 1
ATOM 3578 C C . PRO B 1 116 ? -7.266 21.312 22.422 1 98.19 116 PRO B C 1
ATOM 3580 O O . PRO B 1 116 ? -7.344 22.484 22.812 1 98.19 116 PRO B O 1
ATOM 3583 N N . ALA B 1 117 ? -7.773 20.906 21.312 1 98.38 117 ALA B N 1
ATOM 3584 C CA . ALA B 1 117 ? -8.648 21.734 20.484 1 98.38 117 ALA B CA 1
ATOM 3585 C C . ALA B 1 117 ? -9.82 20.922 19.938 1 98.38 117 ALA B C 1
ATOM 3587 O O . ALA B 1 117 ? -9.68 19.734 19.672 1 98.38 117 ALA B O 1
ATOM 3588 N N . ARG B 1 118 ? -10.961 21.594 19.781 1 98.12 118 ARG B N 1
ATOM 3589 C CA . ARG B 1 118 ? -12.156 20.953 19.25 1 98.12 118 ARG B CA 1
ATOM 3590 C C . ARG B 1 118 ? -12.914 21.875 18.297 1 98.12 118 ARG B C 1
ATOM 3592 O O . ARG B 1 118 ? -13.18 23.031 18.656 1 98.12 118 ARG B O 1
ATOM 3599 N N . LEU B 1 119 ? -13.203 21.438 17.125 1 98.56 119 LEU B N 1
ATOM 3600 C CA . LEU B 1 119 ? -14.039 22.172 16.188 1 98.56 119 LEU B CA 1
ATOM 3601 C C . LEU B 1 119 ? -15.297 21.375 15.836 1 98.56 119 LEU B C 1
ATOM 3603 O O . LEU B 1 119 ? -15.211 20.219 15.406 1 98.56 119 LEU B O 1
ATOM 3607 N N . MET B 1 120 ? -16.406 21.969 16 1 98.75 120 MET B N 1
ATOM 3608 C CA . MET B 1 120 ? -17.703 21.422 15.609 1 98.75 120 MET B CA 1
ATOM 3609 C C . MET B 1 120 ? -18.406 22.359 14.625 1 98.75 120 MET B C 1
ATOM 3611 O O . MET B 1 120 ? -18.797 23.469 14.977 1 98.75 120 MET B O 1
ATOM 3615 N N . LEU B 1 121 ? -18.609 21.922 13.422 1 98.88 121 LEU B N 1
ATOM 3616 C CA . LEU B 1 121 ? -19.25 22.703 12.383 1 98.88 121 LEU B CA 1
ATOM 3617 C C . LEU B 1 121 ? -20.594 22.094 12 1 98.88 121 LEU B C 1
ATOM 3619 O O . LEU B 1 121 ? -20.656 20.969 11.5 1 98.88 121 LEU B O 1
ATOM 3623 N N . ALA B 1 122 ? -21.625 22.828 12.156 1 98.81 122 ALA B N 1
ATOM 3624 C CA . ALA B 1 122 ? -22.969 22.375 11.797 1 98.81 122 ALA B CA 1
ATOM 3625 C C . ALA B 1 122 ? -23.188 22.469 10.297 1 98.81 122 ALA B C 1
ATOM 3627 O O . ALA B 1 122 ? -22.266 22.75 9.539 1 98.81 122 ALA B O 1
ATOM 3628 N N . GLU B 1 123 ? -24.438 22.125 9.914 1 98.81 123 GLU B N 1
ATOM 3629 C CA . GLU B 1 123 ? -24.781 22.016 8.5 1 98.81 123 GLU B CA 1
ATOM 3630 C C . GLU B 1 123 ? -24.391 23.281 7.73 1 98.81 123 GLU B C 1
ATOM 3632 O O . GLU B 1 123 ? -24.75 24.391 8.133 1 98.81 123 GLU B O 1
ATOM 3637 N N . ASP B 1 124 ? -23.5 23.094 6.719 1 98.69 124 ASP B N 1
ATOM 3638 C CA . ASP B 1 124 ? -23.141 24.125 5.742 1 98.69 124 ASP B CA 1
ATOM 3639 C C . ASP B 1 124 ? -22.328 25.25 6.398 1 98.69 124 ASP B C 1
ATOM 3641 O O . ASP B 1 124 ? -22.266 26.359 5.871 1 98.69 124 ASP B O 1
ATOM 3645 N N . ALA B 1 125 ? -21.812 24.953 7.598 1 98.81 125 ALA B N 1
ATOM 3646 C CA . ALA B 1 125 ? -20.891 25.906 8.211 1 98.81 125 ALA B CA 1
ATOM 3647 C C . ALA B 1 125 ? -19.547 25.906 7.492 1 98.81 125 ALA B C 1
ATOM 3649 O O . ALA B 1 125 ? -19.156 24.891 6.902 1 98.81 125 ALA B O 1
ATOM 3650 N N . VAL B 1 126 ? -18.844 27.047 7.5 1 98.5 126 VAL B N 1
ATOM 3651 C CA . VAL B 1 126 ? -17.562 27.188 6.82 1 98.5 126 VAL B CA 1
ATOM 3652 C C . VAL B 1 126 ? -16.531 27.812 7.758 1 98.5 126 VAL B C 1
ATOM 3654 O O . VAL B 1 126 ? -16.812 28.844 8.383 1 98.5 126 VAL B O 1
ATOM 3657 N N . ALA B 1 127 ? -15.398 27.25 7.855 1 98.81 127 ALA B N 1
ATOM 3658 C CA . ALA B 1 127 ? -14.344 27.828 8.68 1 98.81 127 ALA B CA 1
ATOM 3659 C C . ALA B 1 127 ? -12.977 27.656 8.016 1 98.81 127 ALA B C 1
ATOM 3661 O O . ALA B 1 127 ? -12.789 26.75 7.199 1 98.81 127 ALA B O 1
ATOM 3662 N N . SER B 1 128 ? -12.055 28.5 8.305 1 98.69 128 SER B N 1
ATOM 3663 C CA . SER B 1 128 ? -10.641 28.328 8 1 98.69 128 SER B CA 1
ATOM 3664 C C . SER B 1 128 ? -9.766 28.703 9.188 1 98.69 128 SER B C 1
ATOM 3666 O O . SER B 1 128 ? -10.031 29.703 9.867 1 98.69 128 SER B O 1
ATOM 3668 N N . VAL B 1 129 ? -8.82 27.922 9.484 1 98.75 129 VAL B N 1
ATOM 3669 C CA . VAL B 1 129 ? -7.938 28.094 10.633 1 98.75 129 VAL B CA 1
ATOM 3670 C C . VAL B 1 129 ? -6.48 27.984 10.188 1 98.75 129 VAL B C 1
ATOM 3672 O O . VAL B 1 129 ? -6.137 27.094 9.406 1 98.75 129 VAL B O 1
ATOM 3675 N N . VAL B 1 130 ? -5.676 28.875 10.664 1 98.69 130 VAL B N 1
ATOM 3676 C CA . VAL B 1 130 ? -4.23 28.797 10.508 1 98.69 130 VAL B CA 1
ATOM 3677 C C . VAL B 1 130 ? -3.568 28.656 11.875 1 98.69 130 VAL B C 1
ATOM 3679 O O . VAL B 1 130 ? -3.814 29.469 12.773 1 98.69 130 VAL B O 1
ATOM 3682 N N . GLU B 1 131 ? -2.811 27.641 12.031 1 98.81 131 GLU B N 1
ATOM 3683 C CA . GLU B 1 131 ? -2.072 27.438 13.273 1 98.81 131 GLU B CA 1
ATOM 3684 C C . GLU B 1 131 ? -0.567 27.547 13.047 1 98.81 131 GLU B C 1
ATOM 3686 O O . GLU B 1 131 ? -0.035 27 12.078 1 98.81 131 GLU B O 1
ATOM 3691 N N . THR B 1 132 ? 0.087 28.281 13.953 1 98.81 132 THR B N 1
ATOM 3692 C CA . THR B 1 132 ? 1.529 28.484 13.859 1 98.81 132 THR B CA 1
ATOM 3693 C C . THR B 1 132 ? 2.215 28.062 15.156 1 98.81 132 THR B C 1
ATOM 3695 O O . THR B 1 132 ? 1.803 28.469 16.25 1 98.81 132 THR B O 1
ATOM 3698 N N . TYR B 1 133 ? 3.248 27.266 15.031 1 98.75 133 TYR B N 1
ATOM 3699 C CA . TYR B 1 133 ? 4.066 26.844 16.156 1 98.75 133 TYR B CA 1
ATOM 3700 C C . TYR B 1 133 ? 5.461 27.453 16.078 1 98.75 133 TYR B C 1
ATOM 3702 O O . TYR B 1 133 ? 6.141 27.328 15.062 1 98.75 133 TYR B O 1
ATOM 3710 N N . ALA B 1 134 ? 5.93 28.094 17.141 1 98.38 134 ALA B N 1
ATOM 3711 C CA . ALA B 1 134 ? 7.25 28.719 17.203 1 98.38 134 ALA B CA 1
ATOM 3712 C C . ALA B 1 134 ? 7.895 28.5 18.562 1 98.38 134 ALA B C 1
ATOM 3714 O O . ALA B 1 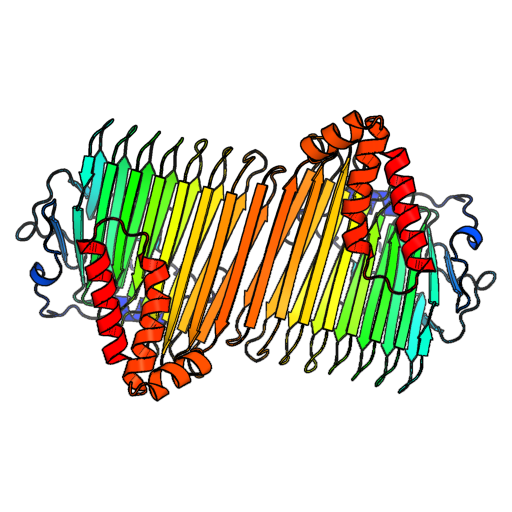134 ? 7.23 28.078 19.516 1 98.38 134 ALA B O 1
ATOM 3715 N N . GLY B 1 135 ? 9.195 28.781 18.672 1 97.69 135 GLY B N 1
ATOM 3716 C CA . GLY B 1 135 ? 9.945 28.641 19.906 1 97.69 135 GLY B CA 1
ATOM 3717 C C . GLY B 1 135 ? 10.617 27.281 20.031 1 97.69 135 GLY B C 1
ATOM 3718 O O . GLY B 1 135 ? 11.305 26.844 19.125 1 97.69 135 GLY B O 1
ATOM 3719 N N . SER B 1 136 ? 10.484 26.703 21.25 1 96.94 136 SER B N 1
ATOM 3720 C CA . SER B 1 136 ? 11.148 25.438 21.547 1 96.94 136 SER B CA 1
ATOM 3721 C C . SER B 1 136 ? 10.344 24.609 22.531 1 96.94 136 SER B C 1
ATOM 3723 O O . SER B 1 136 ? 9.18 24.922 22.812 1 96.94 136 SER B O 1
ATOM 3725 N N . GLY B 1 137 ? 10.945 23.469 22.984 1 97.75 137 GLY B N 1
ATOM 3726 C CA . GLY B 1 137 ? 10.242 22.562 23.875 1 97.75 137 GLY B CA 1
ATOM 3727 C C . GLY B 1 137 ? 9.422 21.516 23.141 1 97.75 137 GLY B C 1
ATOM 3728 O O . GLY B 1 137 ? 9.625 21.297 21.938 1 97.75 137 GLY B O 1
ATOM 3729 N N . TRP B 1 138 ? 8.594 20.797 23.938 1 98.44 138 TRP B N 1
ATOM 3730 C CA . TRP B 1 138 ? 7.688 19.797 23.359 1 98.44 138 TRP B CA 1
ATOM 3731 C C . TRP B 1 138 ? 6.258 20.328 23.312 1 98.44 138 TRP B C 1
ATOM 3733 O O . TRP B 1 138 ? 5.586 20.422 24.344 1 98.44 138 TRP B O 1
ATOM 3743 N N . ALA B 1 139 ? 5.797 20.703 22.125 1 98.62 139 ALA B N 1
ATOM 3744 C CA . ALA B 1 139 ? 4.398 21.078 21.922 1 98.62 139 ALA B CA 1
ATOM 3745 C C . ALA B 1 139 ? 3.566 19.875 21.516 1 98.62 139 ALA B C 1
ATOM 3747 O O . ALA B 1 139 ? 3.746 19.328 20.422 1 98.62 139 ALA B O 1
ATOM 3748 N N . ASN B 1 140 ? 2.635 19.391 22.297 1 98.31 140 ASN B N 1
ATOM 3749 C CA . ASN B 1 140 ? 1.744 18.266 22.047 1 98.31 140 ASN B CA 1
ATOM 3750 C C . ASN B 1 140 ? 0.29 18.719 21.938 1 98.31 140 ASN B C 1
ATOM 3752 O O . ASN B 1 140 ? -0.218 19.422 22.812 1 98.31 140 ASN B O 1
ATOM 3756 N N . ARG B 1 141 ? -0.307 18.359 20.828 1 98.5 141 ARG B N 1
ATOM 3757 C CA . ARG B 1 141 ? -1.669 18.812 20.578 1 98.5 141 ARG B CA 1
ATOM 3758 C C . ARG B 1 141 ? -2.568 17.656 20.172 1 98.5 141 ARG B C 1
ATOM 3760 O O . ARG B 1 141 ? -2.131 16.734 19.469 1 98.5 141 ARG B O 1
ATOM 3767 N N . LEU B 1 142 ? -3.785 17.688 20.594 1 98.62 142 LEU B N 1
ATOM 3768 C CA . LEU B 1 142 ? -4.902 16.906 20.078 1 98.62 142 LEU B CA 1
ATOM 3769 C C . LEU B 1 142 ? -5.969 17.812 19.469 1 98.62 142 LEU B C 1
ATOM 3771 O O . LEU B 1 142 ? -6.48 18.703 20.141 1 98.62 142 LEU B O 1
ATOM 3775 N N . THR B 1 143 ? -6.293 17.641 18.219 1 98.62 143 THR B N 1
ATOM 3776 C CA . THR B 1 143 ? -7.367 18.359 17.547 1 98.62 143 THR B CA 1
ATOM 3777 C C . THR B 1 143 ? -8.469 17.406 17.094 1 98.62 143 THR B C 1
ATOM 3779 O O . THR B 1 143 ? -8.219 16.5 16.297 1 98.62 143 THR B O 1
ATOM 3782 N N . THR B 1 144 ? -9.672 17.578 17.594 1 98.56 144 THR B N 1
ATOM 3783 C CA . THR B 1 144 ? -10.82 16.781 17.188 1 98.56 144 THR B CA 1
ATOM 3784 C C . THR B 1 144 ? -11.781 17.609 16.344 1 98.56 144 THR B C 1
ATOM 3786 O O . THR B 1 144 ? -12.148 18.719 16.719 1 98.56 144 THR B O 1
ATOM 3789 N N . LEU B 1 145 ? -12.188 17.078 15.227 1 98.81 145 LEU B N 1
ATOM 3790 C CA . LEU B 1 145 ? -13.031 17.781 14.25 1 98.81 145 LEU B CA 1
ATOM 3791 C C . LEU B 1 145 ? -14.305 16.984 13.969 1 98.81 145 LEU B C 1
ATOM 3793 O O . LEU B 1 145 ? -14.25 15.773 13.75 1 98.81 145 LEU B O 1
ATOM 3797 N N . CYS B 1 146 ? -15.406 17.656 13.953 1 98.81 146 CYS B N 1
ATOM 3798 C CA . CYS B 1 146 ? -16.672 17.109 13.516 1 98.81 146 CYS B CA 1
ATOM 3799 C C . CYS B 1 146 ? -17.359 18.016 12.5 1 98.81 146 CYS B C 1
ATOM 3801 O O . CYS B 1 146 ? -17.766 19.141 12.844 1 98.81 146 CYS B O 1
ATOM 3803 N N . LEU B 1 147 ? -17.516 17.562 11.328 1 98.94 147 LEU B N 1
ATOM 3804 C CA . LEU B 1 147 ? -18.156 18.328 10.25 1 98.94 147 LEU B CA 1
ATOM 3805 C C . LEU B 1 147 ? -19.484 17.703 9.875 1 98.94 147 LEU B C 1
ATOM 3807 O O . LEU B 1 147 ? -19.531 16.594 9.352 1 98.94 147 LEU B O 1
ATOM 3811 N N . GLU B 1 148 ? -20.531 18.438 10.023 1 98.88 148 GLU B N 1
ATOM 3812 C CA . GLU B 1 148 ? -21.859 17.984 9.625 1 98.88 148 GLU B CA 1
ATOM 3813 C C . GLU B 1 148 ? -22.109 18.203 8.133 1 98.88 148 GLU B C 1
ATOM 3815 O O . GLU B 1 148 ? -21.188 18.578 7.402 1 98.88 148 GLU B O 1
ATOM 3820 N N . ARG B 1 149 ? -23.328 17.891 7.754 1 98.81 149 ARG B N 1
ATOM 3821 C CA . ARG B 1 149 ? -23.688 17.906 6.34 1 98.81 149 ARG B CA 1
ATOM 3822 C C . ARG B 1 149 ? -23.281 19.219 5.68 1 98.81 149 ARG B C 1
ATOM 3824 O O . ARG B 1 149 ? -23.641 20.297 6.16 1 98.81 149 ARG B O 1
ATOM 3831 N N . GLY B 1 150 ? -22.453 19.156 4.672 1 98.75 150 GLY B N 1
ATOM 3832 C CA . GLY B 1 150 ? -22.141 20.297 3.832 1 98.75 150 GLY B CA 1
ATOM 3833 C C . GLY B 1 150 ? -21.141 21.234 4.465 1 98.75 150 GLY B C 1
ATOM 3834 O O . GLY B 1 150 ? -20.766 22.25 3.859 1 98.75 150 GLY B O 1
ATOM 3835 N N . ALA B 1 151 ? -20.641 20.906 5.645 1 98.94 151 ALA B N 1
ATOM 3836 C CA . ALA B 1 151 ? -19.672 21.781 6.312 1 98.94 151 ALA B CA 1
ATOM 3837 C C . ALA B 1 151 ? -18.312 21.734 5.613 1 98.94 151 ALA B C 1
ATOM 3839 O O . ALA B 1 151 ? -17.953 20.734 4.996 1 98.94 151 ALA B O 1
ATOM 3840 N N . ARG B 1 152 ? -17.578 22.844 5.715 1 98.81 152 ARG B N 1
ATOM 3841 C CA . ARG B 1 152 ? -16.281 22.938 5.055 1 98.81 152 ARG B CA 1
ATOM 3842 C C . ARG B 1 152 ? -15.242 23.531 5.992 1 98.81 152 ARG B C 1
ATOM 3844 O O . ARG B 1 152 ? -15.469 24.562 6.621 1 98.81 152 ARG B O 1
ATOM 3851 N N . LEU B 1 153 ? -14.109 22.875 6.078 1 98.88 153 LEU B N 1
ATOM 3852 C CA . LEU B 1 153 ? -13.008 23.359 6.91 1 98.88 153 LEU B CA 1
ATOM 3853 C C . LEU B 1 153 ? -11.695 23.344 6.137 1 98.88 153 LEU B C 1
ATOM 3855 O O . LEU B 1 153 ? -11.328 22.328 5.551 1 98.88 153 LEU B O 1
ATOM 3859 N N . MET B 1 154 ? -11.062 24.484 6.066 1 98.81 154 MET B N 1
ATOM 3860 C CA . MET B 1 154 ? -9.664 24.594 5.66 1 98.81 154 MET B CA 1
ATOM 3861 C C . MET B 1 154 ? -8.758 24.797 6.871 1 98.81 154 MET B C 1
ATOM 3863 O O . MET B 1 154 ? -8.914 25.781 7.609 1 98.81 154 MET B O 1
ATOM 3867 N N . ARG B 1 155 ? -7.859 23.859 7.109 1 98.81 155 ARG B N 1
ATOM 3868 C CA . ARG B 1 155 ? -6.898 23.953 8.203 1 98.81 155 ARG B CA 1
ATOM 3869 C C . ARG B 1 155 ? -5.465 23.969 7.676 1 98.81 155 ARG B C 1
ATOM 3871 O O . ARG B 1 155 ? -5.062 23.078 6.93 1 98.81 155 ARG B O 1
ATOM 3878 N N . SER B 1 156 ? -4.758 25.031 8.008 1 98.81 156 SER B N 1
ATOM 3879 C CA . SER B 1 156 ? -3.361 25.188 7.602 1 98.81 156 SER B CA 1
ATOM 3880 C C . SER B 1 156 ? -2.445 25.297 8.812 1 98.81 156 SER B C 1
ATOM 3882 O O . SER B 1 156 ? -2.664 26.141 9.695 1 98.81 156 SER B O 1
ATOM 3884 N N . VAL B 1 157 ? -1.368 24.484 8.859 1 98.88 157 VAL B N 1
ATOM 3885 C CA . VAL B 1 157 ? -0.539 24.422 10.055 1 98.88 157 VAL B CA 1
ATOM 3886 C C . VAL B 1 157 ? 0.923 24.672 9.688 1 98.88 157 VAL B C 1
ATOM 3888 O O . VAL B 1 157 ? 1.494 23.938 8.867 1 98.88 157 VAL B O 1
ATOM 3891 N N . ARG B 1 158 ? 1.569 25.625 10.375 1 98.69 158 ARG B N 1
ATOM 3892 C CA . ARG B 1 158 ? 2.971 26 10.195 1 98.69 158 ARG B CA 1
ATOM 3893 C C . ARG B 1 158 ? 3.807 25.562 11.398 1 98.69 158 ARG B C 1
ATOM 3895 O O . ARG B 1 158 ? 3.639 26.094 12.5 1 98.69 158 ARG B O 1
ATOM 3902 N N . LEU B 1 159 ? 4.684 24.656 11.211 1 98.88 159 LEU B N 1
ATOM 3903 C CA . LEU B 1 159 ? 5.633 24.281 12.25 1 98.88 159 LEU B CA 1
ATOM 3904 C C . LEU B 1 159 ? 6.969 24.984 12.055 1 98.88 159 LEU B C 1
ATOM 3906 O O . LEU B 1 159 ? 7.754 24.609 11.18 1 98.88 159 LEU B O 1
ATOM 3910 N N . LEU B 1 160 ? 7.258 25.922 13 1 98.38 160 LEU B N 1
ATOM 3911 C CA . LEU B 1 160 ? 8.398 26.812 12.789 1 98.38 160 LEU B CA 1
ATOM 3912 C C . LEU B 1 160 ? 9.281 26.859 14.031 1 98.38 160 LEU B C 1
ATOM 3914 O O . LEU B 1 160 ? 10.148 27.719 14.148 1 98.38 160 LEU B O 1
ATOM 3918 N N . GLN B 1 161 ? 9.055 25.969 14.977 1 97.88 161 GLN B N 1
ATOM 3919 C CA . GLN B 1 161 ? 9.945 25.953 16.141 1 97.88 161 GLN B CA 1
ATOM 3920 C C . GLN B 1 161 ? 11.406 25.828 15.711 1 97.88 161 GLN B C 1
ATOM 3922 O O . GLN B 1 161 ? 11.727 25.062 14.812 1 97.88 161 GLN B O 1
ATOM 3927 N N . ASP B 1 162 ? 12.219 26.562 16.453 1 95.69 162 ASP B N 1
ATOM 3928 C CA . ASP B 1 162 ? 13.641 26.516 16.125 1 95.69 162 ASP B CA 1
ATOM 3929 C C . ASP B 1 162 ? 14.273 25.203 16.609 1 95.69 162 ASP B C 1
ATOM 3931 O O . ASP B 1 162 ? 15.266 24.75 16.031 1 95.69 162 ASP B O 1
ATOM 3935 N N . ALA B 1 163 ? 13.766 24.719 17.688 1 96.06 163 ALA B N 1
ATOM 3936 C CA . ALA B 1 163 ? 14.242 23.484 18.281 1 96.06 163 ALA B CA 1
ATOM 3937 C C . ALA B 1 163 ? 13.125 22.766 19.047 1 96.06 163 ALA B C 1
ATOM 3939 O O . ALA B 1 163 ? 12.023 23.312 19.172 1 96.06 163 ALA B O 1
ATOM 3940 N N . GLY B 1 164 ? 13.492 21.594 19.5 1 97.88 164 GLY B N 1
ATOM 3941 C CA . GLY B 1 164 ? 12.531 20.828 20.281 1 97.88 164 GLY B CA 1
ATOM 3942 C C . GLY B 1 164 ? 11.758 19.812 19.469 1 97.88 164 GLY B C 1
ATOM 3943 O O . GLY B 1 164 ? 12.312 19.172 18.578 1 97.88 164 GLY B O 1
ATOM 3944 N N . PHE B 1 165 ? 10.383 19.672 19.828 1 98.56 165 PHE B N 1
ATOM 3945 C CA . PHE B 1 165 ? 9.555 18.641 19.219 1 98.56 165 PHE B CA 1
ATOM 3946 C C . PHE B 1 165 ? 8.094 19.062 19.172 1 98.56 165 PHE B C 1
ATOM 3948 O O . PHE B 1 165 ? 7.582 19.656 20.125 1 98.56 165 PHE B O 1
ATOM 3955 N N . VAL B 1 166 ? 7.453 18.797 18.062 1 98.75 166 VAL B N 1
ATOM 3956 C CA . VAL B 1 166 ? 6.016 19.016 17.938 1 98.75 166 VAL B CA 1
ATOM 3957 C C . VAL B 1 166 ? 5.312 17.703 17.609 1 98.75 166 VAL B C 1
ATOM 3959 O O . VAL B 1 166 ? 5.672 17.031 16.656 1 98.75 166 VAL B O 1
ATOM 3962 N N . SER B 1 167 ? 4.379 17.266 18.391 1 98.5 167 SER B N 1
ATOM 3963 C CA . SER B 1 167 ? 3.518 16.125 18.094 1 98.5 167 SER B CA 1
ATOM 3964 C C . SER B 1 167 ? 2.061 16.547 17.953 1 98.5 167 SER B C 1
ATOM 3966 O O . SER B 1 167 ? 1.491 17.141 18.875 1 98.5 167 SER B O 1
ATOM 3968 N N . LEU B 1 168 ? 1.466 16.266 16.812 1 98.69 168 LEU B N 1
ATOM 3969 C CA . LEU B 1 168 ? 0.082 16.625 16.516 1 98.69 168 LEU B CA 1
ATOM 3970 C C . LEU B 1 168 ? -0.747 15.383 16.219 1 98.69 168 LEU B C 1
ATOM 3972 O O . LEU B 1 168 ? -0.334 14.531 15.43 1 98.69 168 LEU B O 1
ATOM 3976 N N . ARG B 1 169 ? -1.854 15.25 16.875 1 98.62 169 ARG B N 1
ATOM 3977 C CA . ARG B 1 169 ? -2.877 14.258 16.547 1 98.62 169 ARG B CA 1
ATOM 3978 C C . ARG B 1 169 ? -4.164 14.938 16.094 1 98.62 169 ARG B C 1
ATOM 3980 O O . ARG B 1 169 ? -4.738 15.75 16.812 1 98.62 169 ARG B O 1
ATOM 3987 N N . GLU B 1 170 ? -4.582 14.617 14.914 1 98.75 170 GLU B N 1
ATOM 3988 C CA . GLU B 1 170 ? -5.863 15.086 14.391 1 98.75 170 GLU B CA 1
ATOM 3989 C C . GLU B 1 170 ? -6.84 13.922 14.211 1 98.75 170 GLU B C 1
ATOM 3991 O O . GLU B 1 170 ? -6.504 12.914 13.594 1 98.75 170 GLU B O 1
ATOM 3996 N N . GLU B 1 171 ? -7.98 14 14.75 1 98.81 171 GLU B N 1
ATOM 3997 C CA . GLU B 1 171 ? -9.086 13.07 14.562 1 98.81 171 GLU B CA 1
ATOM 3998 C C . GLU B 1 171 ? -10.312 13.773 13.992 1 98.81 171 GLU B C 1
ATOM 4000 O O . GLU B 1 171 ? -10.828 14.711 14.602 1 98.81 171 GLU B O 1
ATOM 4005 N N . ALA B 1 172 ? -10.797 13.312 12.867 1 98.88 172 ALA B N 1
ATOM 4006 C CA . ALA B 1 172 ? -11.867 14.031 12.188 1 98.88 172 ALA B CA 1
ATOM 4007 C C . ALA B 1 172 ? -12.992 13.086 11.773 1 98.88 172 ALA B C 1
ATOM 4009 O O . ALA B 1 172 ? -12.734 11.953 11.352 1 98.88 172 ALA B O 1
ATOM 4010 N N . GLU B 1 173 ? -14.211 13.531 11.875 1 98.88 173 GLU B N 1
ATOM 4011 C CA . GLU B 1 173 ? -15.398 12.945 11.266 1 98.88 173 GLU B CA 1
ATOM 4012 C C . GLU B 1 173 ? -15.969 13.859 10.18 1 98.88 173 GLU B C 1
ATOM 4014 O O . GLU B 1 173 ? -16.328 15.008 10.461 1 98.88 173 GLU B O 1
ATOM 4019 N N . VAL B 1 174 ? -16.094 13.328 9.016 1 98.94 174 VAL B N 1
ATOM 4020 C CA . VAL B 1 174 ? -16.547 14.109 7.867 1 98.94 174 VAL B CA 1
ATOM 4021 C C . VAL B 1 174 ? -17.922 13.609 7.41 1 98.94 174 VAL B C 1
ATOM 4023 O O . VAL B 1 174 ? -18.031 12.516 6.848 1 98.94 174 VAL B O 1
ATOM 4026 N N . GLY B 1 175 ? -18.906 14.477 7.496 1 98.88 175 GLY B N 1
ATOM 4027 C CA . GLY B 1 175 ? -20.281 14.109 7.203 1 98.88 175 GLY B CA 1
ATOM 4028 C C . GLY B 1 175 ? -20.625 14.211 5.73 1 98.88 175 GLY B C 1
ATOM 4029 O O . GLY B 1 175 ? -19.75 14.359 4.887 1 98.88 175 GLY B O 1
ATOM 4030 N N . GLU B 1 176 ? -21.953 14.094 5.473 1 98.81 176 GLU B N 1
ATOM 4031 C CA . GLU B 1 176 ? -22.469 14.07 4.109 1 98.81 176 GLU B CA 1
ATOM 4032 C C . GLU B 1 176 ? -22.094 15.344 3.355 1 98.81 176 GLU B C 1
ATOM 4034 O O . GLU B 1 176 ? -22.328 16.453 3.848 1 98.81 176 GLU B O 1
ATOM 4039 N N . ALA B 1 177 ? -21.469 15.211 2.221 1 98.75 177 ALA B N 1
ATOM 4040 C CA . ALA B 1 177 ? -21.125 16.312 1.324 1 98.75 177 ALA B CA 1
ATOM 4041 C C . ALA B 1 177 ? -20.25 17.344 2.031 1 98.75 177 ALA B C 1
ATOM 4043 O O . ALA B 1 177 ? -20.156 18.5 1.591 1 98.75 177 ALA B O 1
ATOM 4044 N N . ALA B 1 178 ? -19.672 16.969 3.205 1 98.94 178 ALA B N 1
ATOM 4045 C CA . ALA B 1 178 ? -18.75 17.859 3.906 1 98.94 178 ALA B CA 1
ATOM 4046 C C . ALA B 1 178 ? -17.344 17.75 3.326 1 98.94 178 ALA B C 1
ATOM 4048 O O . ALA B 1 178 ? -17.031 16.812 2.588 1 98.94 178 ALA B O 1
ATOM 4049 N N . SER B 1 179 ? -16.5 18.781 3.654 1 98.88 179 SER B N 1
ATOM 4050 C CA . SER B 1 179 ? -15.156 18.828 3.09 1 98.88 179 SER B CA 1
ATOM 4051 C C . SER B 1 179 ? -14.141 19.281 4.133 1 98.88 179 SER B C 1
ATOM 4053 O O . SER B 1 179 ? -14.281 20.344 4.73 1 98.88 179 SER B O 1
ATOM 4055 N N . LEU B 1 180 ? -13.133 18.484 4.309 1 98.94 180 LEU B N 1
ATOM 4056 C CA . LEU B 1 180 ? -11.992 18.812 5.156 1 98.94 180 LEU B CA 1
ATOM 4057 C C . LEU B 1 180 ? -10.703 18.859 4.34 1 98.94 180 LEU B C 1
ATOM 4059 O O . LEU B 1 180 ? -10.375 17.891 3.652 1 98.94 180 LEU B O 1
ATOM 4063 N N . VAL B 1 181 ? -9.992 19.969 4.387 1 98.81 181 VAL B N 1
ATOM 4064 C CA . VAL B 1 181 ? -8.648 20.078 3.828 1 98.81 181 VAL B CA 1
ATOM 4065 C C . VAL B 1 181 ? -7.672 20.547 4.906 1 98.81 181 VAL B C 1
ATOM 4067 O O . VAL B 1 181 ? -7.824 21.641 5.453 1 98.81 181 VAL B O 1
ATOM 4070 N N . SER B 1 182 ? -6.742 19.719 5.258 1 98.81 182 SER B N 1
ATOM 4071 C CA . SER B 1 182 ? -5.691 20.062 6.211 1 98.81 182 SER B CA 1
ATOM 4072 C C . SER B 1 182 ? -4.312 20.031 5.551 1 98.81 182 SER B C 1
ATOM 4074 O O . SER B 1 182 ? -3.895 18.984 5.031 1 98.81 182 SER B O 1
ATOM 4076 N N . VAL B 1 183 ? -3.57 21.125 5.617 1 98.88 183 VAL B N 1
ATOM 4077 C CA . VAL B 1 183 ? -2.248 21.219 5.004 1 98.88 183 VAL B CA 1
ATOM 4078 C C . VAL B 1 183 ? -1.211 21.578 6.066 1 98.88 183 VAL B C 1
ATOM 4080 O O . VAL B 1 183 ? -1.398 22.516 6.836 1 98.88 183 VAL B O 1
ATOM 4083 N N . PHE B 1 184 ? -0.081 20.828 6.086 1 98.88 184 PHE B N 1
ATOM 4084 C CA . PHE B 1 184 ? 0.966 21.016 7.086 1 98.88 184 PHE B CA 1
ATOM 4085 C C . PHE B 1 184 ? 2.287 21.375 6.418 1 98.88 184 PHE B C 1
ATOM 4087 O O . PHE B 1 184 ? 2.643 20.812 5.379 1 98.88 184 PHE B O 1
ATOM 4094 N N . LEU B 1 185 ? 2.996 22.281 7.035 1 98.88 185 LEU B N 1
ATOM 4095 C CA . LEU B 1 185 ? 4.363 22.578 6.629 1 98.88 185 LEU B CA 1
ATOM 4096 C C . LEU B 1 185 ? 5.312 22.5 7.82 1 98.88 185 LEU B C 1
ATOM 4098 O O . LEU B 1 185 ? 5.176 23.266 8.781 1 98.88 185 LEU B O 1
ATOM 4102 N N . GLY B 1 186 ? 6.215 21.578 7.855 1 98.75 186 GLY B N 1
ATOM 4103 C CA . GLY B 1 186 ? 7.336 21.562 8.781 1 98.75 186 GLY B CA 1
ATOM 4104 C C . GLY B 1 186 ? 8.578 22.234 8.219 1 98.75 186 GLY B C 1
ATOM 4105 O O . GLY B 1 186 ? 9.25 21.672 7.352 1 98.75 186 GLY B O 1
ATOM 4106 N N . ALA B 1 187 ? 8.914 23.328 8.727 1 98.44 187 ALA B N 1
ATOM 4107 C CA . ALA B 1 187 ? 10.023 24.078 8.156 1 98.44 187 ALA B CA 1
ATOM 4108 C C . ALA B 1 187 ? 10.938 24.625 9.242 1 98.44 187 ALA B C 1
ATOM 4110 O O . ALA B 1 187 ? 11.883 25.375 8.961 1 98.44 187 ALA B O 1
ATOM 4111 N N . GLY B 1 188 ? 10.664 24.297 10.508 1 97.94 188 GLY B N 1
ATOM 4112 C CA . GLY B 1 188 ? 11.523 24.703 11.609 1 97.94 188 GLY B CA 1
ATOM 4113 C C . GLY B 1 188 ? 12.664 23.734 11.867 1 97.94 188 GLY B C 1
ATOM 4114 O O . GLY B 1 188 ? 12.969 22.891 11.016 1 97.94 188 GLY B O 1
ATOM 4115 N N . GLY B 1 189 ? 13.336 23.922 13.031 1 97.19 189 GLY B N 1
ATOM 4116 C CA . GLY B 1 189 ? 14.461 23.062 13.391 1 97.19 189 GLY B CA 1
ATOM 4117 C C . GLY B 1 189 ? 14.086 21.953 14.336 1 97.19 189 GLY B C 1
ATOM 4118 O O . GLY B 1 189 ? 14.938 21.141 14.719 1 97.19 189 GLY B O 1
ATOM 4119 N N . MET B 1 190 ? 12.875 21.781 14.664 1 97.62 190 MET B N 1
ATOM 4120 C CA . MET B 1 190 ? 12.383 20.812 15.625 1 97.62 190 MET B CA 1
ATOM 4121 C C . MET B 1 190 ? 12.172 19.453 14.969 1 97.62 190 MET B C 1
ATOM 4123 O O . MET B 1 190 ? 12.031 19.359 13.742 1 97.62 190 MET B O 1
ATOM 4127 N N . GLY B 1 191 ? 12.133 18.375 15.781 1 98.06 191 GLY B N 1
ATOM 4128 C CA . GLY B 1 191 ? 11.492 17.156 15.336 1 98.06 191 GLY B CA 1
ATOM 4129 C C . GLY B 1 191 ? 9.977 17.25 15.336 1 98.06 191 GLY B C 1
ATOM 4130 O O . GLY B 1 191 ? 9.406 18.141 15.945 1 98.06 191 GLY B O 1
ATOM 4131 N N . SER B 1 192 ? 9.344 16.312 14.617 1 98.5 192 SER B N 1
ATOM 4132 C CA . SER B 1 192 ? 7.887 16.344 14.656 1 98.5 192 SER B CA 1
ATOM 4133 C C . SER B 1 192 ? 7.293 14.977 14.32 1 98.5 192 SER B C 1
ATOM 4135 O O . SER B 1 192 ? 7.941 14.156 13.68 1 98.5 192 SER B O 1
ATOM 4137 N N . ARG B 1 193 ? 6.105 14.773 14.789 1 97.94 193 ARG B N 1
ATOM 4138 C CA . ARG B 1 193 ? 5.223 13.664 14.43 1 97.94 193 ARG B CA 1
ATOM 4139 C C . ARG B 1 193 ? 3.789 14.156 14.234 1 97.94 193 ARG B C 1
ATOM 4141 O O . ARG B 1 193 ? 3.154 14.625 15.18 1 97.94 193 ARG B O 1
ATOM 4148 N N . ILE B 1 194 ? 3.336 14.016 13.023 1 98.62 194 ILE B N 1
ATOM 4149 C CA . ILE B 1 194 ? 1.97 14.398 12.68 1 98.62 194 ILE B CA 1
ATOM 4150 C C . ILE B 1 194 ? 1.131 13.148 12.438 1 98.62 194 ILE B C 1
ATOM 4152 O O . ILE B 1 194 ? 1.364 12.414 11.469 1 98.62 194 ILE B O 1
ATOM 4156 N N . ASP B 1 195 ? 0.123 12.922 13.258 1 98.44 195 ASP B N 1
ATOM 4157 C CA . ASP B 1 195 ? -0.778 11.781 13.125 1 98.44 195 ASP B CA 1
ATOM 4158 C C . ASP B 1 195 ? -2.186 12.234 12.734 1 98.44 195 ASP B C 1
ATOM 4160 O O . ASP B 1 195 ? -2.713 13.188 13.312 1 98.44 195 ASP B O 1
ATOM 4164 N N . GLY B 1 196 ? -2.76 11.562 11.828 1 98.62 196 GLY B N 1
ATOM 4165 C CA . GLY B 1 196 ? -4.133 11.828 11.43 1 98.62 196 GLY B CA 1
ATOM 4166 C C . GLY B 1 196 ? -4.984 10.57 11.352 1 98.62 196 GLY B C 1
ATOM 4167 O O . GLY B 1 196 ? -4.523 9.531 10.875 1 98.62 196 GLY B O 1
ATOM 4168 N N . ALA B 1 197 ? -6.156 10.602 11.867 1 98.75 197 ALA B N 1
ATOM 4169 C CA . ALA B 1 197 ? -7.219 9.617 11.68 1 98.75 197 ALA B CA 1
ATOM 4170 C C . ALA B 1 197 ? -8.5 10.273 11.172 1 98.75 197 ALA B C 1
ATOM 4172 O O . ALA B 1 197 ? -9.234 10.891 11.953 1 98.75 197 ALA B O 1
ATOM 4173 N N . LEU B 1 198 ? -8.789 10.117 9.906 1 98.88 198 LEU B N 1
ATOM 4174 C CA . LEU B 1 198 ? -9.945 10.766 9.281 1 98.88 198 LEU B CA 1
ATOM 4175 C C . LEU B 1 198 ? -11.008 9.734 8.922 1 98.88 198 LEU B C 1
ATOM 4177 O O . LEU B 1 198 ? -10.719 8.75 8.234 1 98.88 198 LEU B O 1
ATOM 4181 N N . LEU B 1 199 ? -12.172 9.953 9.367 1 98.88 199 LEU B N 1
ATOM 4182 C CA . LEU B 1 199 ? -13.312 9.094 9.055 1 98.88 199 LEU B CA 1
ATOM 4183 C C . LEU B 1 199 ? -14.281 9.805 8.117 1 98.88 199 LEU B C 1
ATOM 4185 O O . LEU B 1 199 ? -14.898 10.797 8.492 1 98.88 199 LEU B O 1
ATOM 4189 N N . VAL B 1 200 ? -14.375 9.289 6.945 1 98.88 200 VAL B N 1
ATOM 4190 C CA . VAL B 1 200 ? -15.414 9.758 6.031 1 98.88 200 VAL B CA 1
ATOM 4191 C C . VAL B 1 200 ? -16.703 8.961 6.25 1 98.88 200 VAL B C 1
ATOM 4193 O O . VAL B 1 200 ? -16.891 7.914 5.633 1 98.88 200 VAL B O 1
ATOM 4196 N N . ASN B 1 201 ? -17.625 9.508 6.973 1 98 201 ASN B N 1
ATOM 4197 C CA . ASN B 1 201 ? -18.766 8.727 7.434 1 98 201 ASN B CA 1
ATOM 4198 C C . ASN B 1 201 ? -20.062 9.195 6.777 1 98 201 ASN B C 1
ATOM 4200 O O . ASN B 1 201 ? -21.141 8.633 7.035 1 98 201 ASN B O 1
ATOM 4204 N N . GLY B 1 202 ? -20.031 10.234 5.984 1 98.56 202 GLY B N 1
ATOM 4205 C CA . GLY B 1 202 ? -21.188 10.672 5.234 1 98.56 202 GLY B CA 1
ATOM 4206 C C . GLY B 1 202 ? -21.047 10.477 3.738 1 98.56 202 GLY B C 1
ATOM 4207 O O . GLY B 1 202 ? -19.938 10.555 3.203 1 98.56 202 GLY B O 1
ATOM 4208 N N . LYS B 1 203 ? -22.203 10.305 3.074 1 98.69 203 LYS B N 1
ATOM 4209 C CA . LYS B 1 203 ? -22.219 10.156 1.622 1 98.69 203 LYS B CA 1
ATOM 4210 C C . LYS B 1 203 ? -21.578 11.359 0.938 1 98.69 203 LYS B C 1
ATOM 4212 O O . LYS B 1 203 ? -21.906 12.508 1.24 1 98.69 203 LYS B O 1
ATOM 4217 N N . GLY B 1 204 ? -20.656 11.094 0.103 1 98.69 204 GLY B N 1
ATOM 4218 C CA . GLY B 1 204 ? -20.062 12.156 -0.686 1 98.69 204 GLY B CA 1
ATOM 4219 C C . GLY B 1 204 ? -19.094 13.016 0.107 1 98.69 204 GLY B C 1
ATOM 4220 O O . GLY B 1 204 ? -18.75 14.125 -0.312 1 98.69 204 GLY B O 1
ATOM 4221 N N . GLY B 1 205 ? -18.672 12.609 1.296 1 98.88 205 GLY B N 1
ATOM 4222 C CA . GLY B 1 205 ? -17.672 13.352 2.061 1 98.88 205 GLY B CA 1
ATOM 4223 C C . GLY B 1 205 ? -16.328 13.422 1.379 1 98.88 205 GLY B C 1
ATOM 4224 O O . GLY B 1 205 ? -15.938 12.5 0.655 1 98.88 205 GLY B O 1
ATOM 4225 N N . PHE B 1 206 ? -15.617 14.516 1.613 1 98.81 206 PHE B N 1
ATOM 4226 C CA . PHE B 1 206 ? -14.289 14.727 1.051 1 98.81 206 PHE B CA 1
ATOM 4227 C C . PHE B 1 206 ? -13.266 15 2.154 1 98.81 206 PHE B C 1
ATOM 4229 O O . PHE B 1 206 ? -13.477 15.867 3 1 98.81 206 PHE B O 1
ATOM 4236 N N . ALA B 1 207 ? -12.133 14.25 2.152 1 98.88 207 ALA B N 1
ATOM 4237 C CA . ALA B 1 207 ? -11.07 14.469 3.133 1 98.88 207 ALA B CA 1
ATOM 4238 C C . ALA B 1 207 ? -9.703 14.508 2.459 1 98.88 207 ALA B C 1
ATOM 4240 O O . ALA B 1 207 ? -9.312 13.562 1.773 1 98.88 207 ALA B O 1
ATOM 4241 N N . GLU B 1 208 ? -8.992 15.594 2.674 1 98.69 208 GLU B N 1
ATOM 4242 C CA . GLU B 1 208 ? -7.621 15.742 2.195 1 98.69 208 GLU B CA 1
ATOM 4243 C C . GLU B 1 208 ? -6.684 16.141 3.332 1 98.69 208 GLU B C 1
ATOM 4245 O O . GLU B 1 208 ? -7 17.031 4.125 1 98.69 208 GLU B O 1
ATOM 4250 N N . MET B 1 209 ? -5.637 15.422 3.527 1 98.75 209 MET B N 1
ATOM 4251 C CA . MET B 1 209 ? -4.586 15.766 4.484 1 98.75 209 MET B CA 1
ATOM 4252 C C . MET B 1 209 ? -3.205 15.516 3.889 1 98.75 209 MET B C 1
ATOM 4254 O O . MET B 1 209 ? -2.92 14.422 3.412 1 98.75 209 MET B O 1
ATOM 4258 N N . GLY B 1 210 ? -2.373 16.531 3.928 1 98.44 210 GLY B N 1
ATOM 4259 C CA . GLY B 1 210 ? -1.033 16.438 3.367 1 98.44 210 GLY B CA 1
ATOM 4260 C C . GLY B 1 210 ? -0.177 17.656 3.688 1 98.44 210 GLY B C 1
ATOM 4261 O O . GLY B 1 210 ? -0.372 18.297 4.719 1 98.44 210 GLY B O 1
ATOM 4262 N N . GLY B 1 211 ? 0.789 17.844 2.861 1 98.56 211 GLY B N 1
ATOM 4263 C CA . GLY B 1 211 ? 1.692 18.969 3.047 1 98.56 211 GLY B CA 1
ATOM 4264 C C . GLY B 1 211 ? 3.141 18.625 2.752 1 98.56 211 GLY B C 1
ATOM 4265 O O . GLY B 1 211 ? 3.424 17.781 1.897 1 98.56 211 GLY B O 1
ATOM 4266 N N . ALA B 1 212 ? 4.062 19.406 3.398 1 98.75 212 ALA B N 1
ATOM 4267 C CA . ALA B 1 212 ? 5.488 19.219 3.133 1 98.75 212 ALA B CA 1
ATOM 4268 C C . ALA B 1 212 ? 6.289 19.203 4.43 1 98.75 212 ALA B C 1
ATOM 4270 O O . ALA B 1 212 ? 6.023 19.984 5.34 1 98.75 212 ALA B O 1
ATOM 4271 N N . LEU B 1 213 ? 7.223 18.297 4.527 1 98.69 213 LEU B N 1
ATOM 4272 C CA . LEU B 1 213 ? 8.188 18.25 5.617 1 98.69 213 LEU B CA 1
ATOM 4273 C C . LEU B 1 213 ? 9.602 18.531 5.105 1 98.69 213 LEU B C 1
ATOM 4275 O O . LEU B 1 213 ? 10.117 17.781 4.27 1 98.69 213 LEU B O 1
ATOM 4279 N N . LEU B 1 214 ? 10.188 19.609 5.59 1 98.5 214 LEU B N 1
ATOM 4280 C CA . LEU B 1 214 ? 11.523 20.031 5.188 1 98.5 214 LEU B CA 1
ATOM 4281 C C . LEU B 1 214 ? 12.523 19.844 6.324 1 98.5 214 LEU B C 1
ATOM 4283 O O . LEU B 1 214 ? 12.422 20.516 7.359 1 98.5 214 LEU B O 1
ATOM 4287 N N . THR B 1 215 ? 13.562 19 6.102 1 98.31 215 THR B N 1
ATOM 4288 C CA . THR B 1 215 ? 14.461 18.656 7.203 1 98.31 215 THR B CA 1
ATOM 4289 C C . THR B 1 215 ? 15.906 18.969 6.836 1 98.31 215 THR B C 1
ATOM 4291 O O . THR B 1 215 ? 16.281 18.938 5.656 1 98.31 215 THR B O 1
ATOM 4294 N N . SER B 1 216 ? 16.703 19.281 7.824 1 97.38 216 SER B N 1
ATOM 4295 C CA . SER B 1 216 ? 18.125 19.531 7.66 1 97.38 216 SER B CA 1
ATOM 4296 C C . SER B 1 216 ? 18.906 19.094 8.898 1 97.38 216 SER B C 1
ATOM 4298 O O . SER B 1 216 ? 18.312 18.703 9.906 1 97.38 216 SER B O 1
ATOM 4300 N N . GLY B 1 217 ? 20.25 19.141 8.805 1 96.94 217 GLY B N 1
ATOM 4301 C CA . GLY B 1 217 ? 21.078 18.672 9.914 1 96.94 217 GLY B CA 1
ATOM 4302 C C . GLY B 1 217 ? 20.859 17.219 10.242 1 96.94 217 GLY B C 1
ATOM 4303 O O . GLY B 1 217 ? 21.047 16.344 9.391 1 96.94 217 GLY B O 1
ATOM 4304 N N . SER B 1 218 ? 20.422 17.016 11.477 1 96.44 218 SER B N 1
ATOM 4305 C CA . SER B 1 218 ? 20.141 15.641 11.906 1 96.44 218 SER B CA 1
ATOM 4306 C C . SER B 1 218 ? 18.688 15.477 12.328 1 96.44 218 SER B C 1
ATOM 4308 O O . SER B 1 218 ? 18.328 14.484 12.961 1 96.44 218 SER B O 1
ATOM 4310 N N . GLN B 1 219 ? 17.938 16.484 11.992 1 96 219 GLN B N 1
ATOM 4311 C CA . GLN B 1 219 ? 16.547 16.5 12.461 1 96 219 GLN B CA 1
ATOM 4312 C C . GLN B 1 219 ? 15.734 15.398 11.797 1 96 219 GLN B C 1
ATOM 4314 O O . GLN B 1 219 ? 16.031 14.992 10.664 1 96 219 GLN B O 1
ATOM 4319 N N . LYS B 1 220 ? 14.711 14.906 12.484 1 98.06 220 LYS B N 1
ATOM 4320 C CA . LYS B 1 220 ? 13.758 13.93 11.945 1 98.06 220 LYS B CA 1
ATOM 4321 C C . LYS B 1 220 ? 12.328 14.453 12.055 1 98.06 220 LYS B C 1
ATOM 4323 O O . LYS B 1 220 ? 11.914 14.953 13.102 1 98.06 220 LYS B O 1
ATOM 4328 N N . GLN B 1 221 ? 11.578 14.398 11 1 98.56 221 GLN B N 1
ATOM 4329 C CA . GLN B 1 221 ? 10.148 14.688 10.969 1 98.56 221 GLN B CA 1
ATOM 4330 C C . GLN B 1 221 ? 9.367 13.547 10.328 1 98.56 221 GLN B C 1
ATOM 4332 O O . GLN B 1 221 ? 9.875 12.867 9.43 1 98.56 221 GLN B O 1
ATOM 4337 N N . GLU B 1 222 ? 8.164 13.328 10.766 1 97.94 222 GLU B N 1
ATOM 4338 C CA . GLU B 1 222 ? 7.363 12.242 10.203 1 97.94 222 GLU B CA 1
ATOM 4339 C C . GLU B 1 222 ? 5.875 12.586 10.219 1 97.94 222 GLU B C 1
ATOM 4341 O O . GLU B 1 222 ? 5.434 13.414 11.023 1 97.94 222 GLU B O 1
ATOM 4346 N N . ALA B 1 223 ? 5.141 12.008 9.32 1 98.19 223 ALA B N 1
ATOM 4347 C CA . ALA B 1 223 ? 3.68 12.039 9.273 1 98.19 223 ALA B CA 1
ATOM 4348 C C . ALA B 1 223 ? 3.107 10.648 9.023 1 98.19 223 ALA B C 1
ATOM 4350 O O . ALA B 1 223 ? 3.66 9.875 8.242 1 98.19 223 ALA B O 1
ATOM 4351 N N . ALA B 1 224 ? 2.066 10.297 9.703 1 97.75 224 ALA B N 1
ATOM 4352 C CA . ALA B 1 224 ? 1.32 9.047 9.547 1 97.75 224 ALA B CA 1
ATOM 4353 C C . ALA B 1 224 ? -0.183 9.305 9.539 1 97.75 224 ALA B C 1
ATOM 4355 O O . ALA B 1 224 ? -0.775 9.594 10.578 1 97.75 224 ALA B O 1
ATOM 4356 N N . VAL B 1 225 ? -0.812 9.133 8.352 1 98.25 225 VAL B N 1
ATOM 4357 C CA . VAL B 1 225 ? -2.209 9.523 8.195 1 98.25 225 VAL B CA 1
ATOM 4358 C C . VAL B 1 225 ? -3.02 8.336 7.676 1 98.25 225 VAL B C 1
ATOM 4360 O O . VAL B 1 225 ? -2.646 7.707 6.684 1 98.25 225 VAL B O 1
ATOM 4363 N N . ALA B 1 226 ? -4.094 8.039 8.32 1 98.31 226 ALA B N 1
ATOM 4364 C CA . ALA B 1 226 ? -5.035 7.012 7.887 1 98.31 226 ALA B CA 1
ATOM 4365 C C . ALA B 1 226 ? -6.398 7.617 7.57 1 98.31 226 ALA B C 1
ATOM 4367 O O . ALA B 1 226 ? -6.93 8.406 8.352 1 98.31 226 ALA B O 1
ATOM 4368 N N . VAL B 1 227 ? -6.953 7.262 6.422 1 98.75 227 VAL B N 1
ATOM 4369 C CA . VAL B 1 227 ? -8.305 7.66 6.047 1 98.75 227 VAL B CA 1
ATOM 4370 C C . VAL B 1 227 ? -9.188 6.422 5.898 1 98.75 227 VAL B C 1
ATOM 4372 O O . VAL B 1 227 ? -8.828 5.477 5.195 1 98.75 227 VAL B O 1
ATOM 4375 N N . ARG B 1 228 ? -10.297 6.379 6.527 1 98.62 228 ARG B N 1
ATOM 4376 C CA . ARG B 1 228 ? -11.266 5.285 6.414 1 98.62 228 ARG B CA 1
ATOM 4377 C C . ARG B 1 228 ? -12.555 5.766 5.766 1 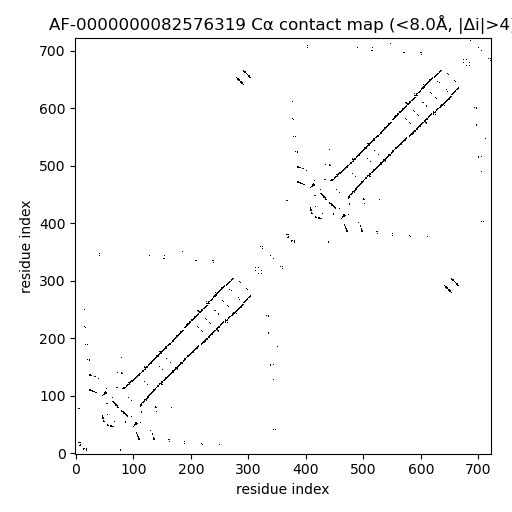98.62 228 ARG B C 1
ATOM 4379 O O . ARG B 1 228 ? -13.148 6.75 6.211 1 98.62 228 ARG B O 1
ATOM 4386 N N . HIS B 1 229 ? -12.953 5.125 4.75 1 98.75 229 HIS B N 1
ATOM 4387 C CA . HIS B 1 229 ? -14.242 5.371 4.113 1 98.75 229 HIS B CA 1
ATOM 4388 C C . HIS B 1 229 ? -15.312 4.426 4.652 1 98.75 229 HIS B C 1
ATOM 4390 O O . HIS B 1 229 ? -15.172 3.205 4.543 1 98.75 229 HIS B O 1
ATOM 4396 N N . GLU B 1 230 ? -16.438 5.023 5.105 1 98.56 230 GLU B N 1
ATOM 4397 C CA . GLU B 1 230 ? -17.484 4.203 5.711 1 98.56 230 GLU B CA 1
ATOM 4398 C C . GLU B 1 230 ? -18.828 4.414 5.016 1 98.56 230 GLU B C 1
ATOM 4400 O O . GLU B 1 230 ? -19.828 3.83 5.414 1 98.56 230 GLU B O 1
ATOM 4405 N N . ASN B 1 231 ? -18.828 5.25 4.07 1 98.12 231 ASN B N 1
ATOM 4406 C CA . ASN B 1 231 ? -20.047 5.52 3.326 1 98.12 231 ASN B CA 1
ATOM 4407 C C . ASN B 1 231 ? -19.781 5.656 1.83 1 98.12 231 ASN B C 1
ATOM 4409 O O . ASN B 1 231 ? -18.625 5.711 1.407 1 98.12 231 ASN B O 1
ATOM 4413 N N . VAL B 1 232 ? -20.859 5.672 1.07 1 98.12 232 VAL B N 1
ATOM 4414 C CA . VAL B 1 232 ? -20.75 5.605 -0.383 1 98.12 232 VAL B CA 1
ATOM 4415 C C . VAL B 1 232 ? -20.234 6.941 -0.925 1 98.12 232 VAL B C 1
ATOM 4417 O O . VAL B 1 232 ? -20.406 7.98 -0.28 1 98.12 232 VAL B O 1
ATOM 4420 N N . GLU B 1 233 ? -19.562 6.988 -2.025 1 98.38 233 GLU B N 1
ATOM 4421 C CA . GLU B 1 233 ? -19.203 8.133 -2.852 1 98.38 233 GLU B CA 1
ATOM 4422 C C . GLU B 1 233 ? -18.203 9.031 -2.133 1 98.38 233 GLU B C 1
ATOM 4424 O O . GLU B 1 233 ? -18.156 10.242 -2.379 1 98.38 233 GLU B O 1
ATOM 4429 N N . GLY B 1 234 ? -17.484 8.477 -1.147 1 98.62 234 GLY B N 1
ATOM 4430 C CA . GLY B 1 234 ? -16.438 9.242 -0.48 1 98.62 234 GLY B CA 1
ATOM 4431 C C . GLY B 1 234 ? -15.211 9.461 -1.348 1 98.62 234 GLY B C 1
ATOM 4432 O O . GLY B 1 234 ? -14.883 8.625 -2.193 1 98.62 234 GLY B O 1
ATOM 4433 N N . THR B 1 235 ? -14.477 10.586 -1.142 1 98.75 235 THR B N 1
ATOM 4434 C CA . THR B 1 235 ? -13.242 10.906 -1.842 1 98.75 235 THR B CA 1
ATOM 4435 C C . THR B 1 235 ? -12.141 11.289 -0.853 1 98.75 235 THR B C 1
ATOM 4437 O O . THR B 1 235 ? -12.398 11.992 0.127 1 98.75 235 THR B O 1
ATOM 4440 N N . SER B 1 236 ? -10.922 10.812 -1.096 1 98.69 236 SER B N 1
ATOM 4441 C CA . SER B 1 236 ? -9.805 11.219 -0.246 1 98.69 236 SER B CA 1
ATOM 4442 C C . SER B 1 236 ? -8.539 11.461 -1.068 1 98.69 236 SER B C 1
ATOM 4444 O O . SER B 1 236 ? -8.359 10.859 -2.129 1 98.69 236 SER B O 1
ATOM 4446 N N . ARG B 1 237 ? -7.738 12.391 -0.644 1 98.5 237 ARG B N 1
ATOM 4447 C CA . ARG B 1 237 ? -6.422 12.703 -1.192 1 98.5 237 ARG B CA 1
ATOM 4448 C C . ARG B 1 237 ? -5.379 12.805 -0.086 1 98.5 237 ARG B C 1
ATOM 4450 O O . ARG B 1 237 ? -5.594 13.492 0.916 1 98.5 237 ARG B O 1
ATOM 4457 N N . GLN B 1 238 ? -4.246 12.102 -0.214 1 98.31 238 GLN B N 1
ATOM 4458 C CA . GLN B 1 238 ? -3.082 12.219 0.659 1 98.31 238 GLN B CA 1
ATOM 4459 C C . GLN B 1 238 ? -1.834 12.586 -0.138 1 98.31 238 GLN B C 1
ATOM 4461 O O . GLN B 1 238 ? -1.125 11.703 -0.63 1 98.31 238 GLN B O 1
ATOM 4466 N N . LEU B 1 239 ? -1.581 13.906 -0.174 1 97.88 239 LEU B N 1
ATOM 4467 C CA . LEU B 1 239 ? -0.461 14.445 -0.936 1 97.88 239 LEU B CA 1
ATOM 4468 C C . LEU B 1 239 ? 0.649 14.922 -0.005 1 97.88 239 LEU B C 1
ATOM 4470 O O . LEU B 1 239 ? 0.502 15.938 0.674 1 97.88 239 LEU B O 1
ATOM 4474 N N . TRP B 1 240 ? 1.803 14.219 -0.019 1 98.19 240 TRP B N 1
ATOM 4475 C CA . TRP B 1 240 ? 2.91 14.562 0.864 1 98.19 240 TRP B CA 1
ATOM 4476 C C . TRP B 1 240 ? 4.207 14.727 0.076 1 98.19 240 TRP B C 1
ATOM 4478 O O . TRP B 1 240 ? 4.484 13.945 -0.839 1 98.19 240 TRP B O 1
ATOM 4488 N N . ARG B 1 241 ? 4.926 15.758 0.432 1 98.19 241 ARG B N 1
ATOM 4489 C CA . ARG B 1 241 ? 6.262 16.016 -0.094 1 98.19 241 ARG B CA 1
ATOM 4490 C C . ARG B 1 241 ? 7.293 16.062 1.03 1 98.19 241 ARG B C 1
ATOM 4492 O O . ARG B 1 241 ? 7.109 16.781 2.014 1 98.19 241 ARG B O 1
ATOM 4499 N N . ALA B 1 242 ? 8.383 15.344 0.857 1 98 242 ALA B N 1
ATOM 4500 C CA . ALA B 1 242 ? 9.5 15.383 1.793 1 98 242 ALA B CA 1
ATOM 4501 C C . ALA B 1 242 ? 10.766 15.898 1.11 1 98 242 ALA B C 1
ATOM 4503 O O . ALA B 1 242 ? 11.117 15.453 0.014 1 98 242 ALA B O 1
ATOM 4504 N N . VAL B 1 243 ? 11.391 16.844 1.708 1 97.75 243 VAL B N 1
ATOM 4505 C CA . VAL B 1 243 ? 12.727 17.281 1.303 1 97.75 243 VAL B CA 1
ATOM 4506 C C . VAL B 1 243 ? 13.703 17.094 2.459 1 97.75 243 VAL B C 1
ATOM 4508 O O . VAL B 1 243 ? 13.492 17.625 3.551 1 97.75 243 VAL B O 1
ATOM 4511 N N . ALA B 1 244 ? 14.797 16.422 2.197 1 97.31 244 ALA B N 1
ATOM 4512 C CA . ALA B 1 244 ? 15.766 16.141 3.26 1 97.31 244 ALA B CA 1
ATOM 4513 C C . ALA B 1 244 ? 17.172 16.594 2.865 1 97.31 244 ALA B C 1
ATOM 4515 O O . ALA B 1 244 ? 17.656 16.25 1.786 1 97.31 244 ALA B O 1
ATOM 4516 N N . ALA B 1 245 ? 17.797 17.328 3.732 1 96.25 245 ALA B N 1
ATOM 4517 C CA . ALA B 1 245 ? 19.156 17.828 3.527 1 96.25 245 ALA B CA 1
ATOM 4518 C C . ALA B 1 245 ? 20.109 17.234 4.559 1 96.25 245 ALA B C 1
ATOM 4520 O O . ALA B 1 245 ? 19.688 16.734 5.602 1 96.25 245 ALA B O 1
ATOM 4521 N N . ASP B 1 246 ? 21.391 17.234 4.27 1 96.12 246 ASP B N 1
ATOM 4522 C CA . ASP B 1 246 ? 22.453 16.812 5.16 1 96.12 246 ASP B CA 1
ATOM 4523 C C . ASP B 1 246 ? 22.281 15.352 5.57 1 96.12 246 ASP B C 1
ATOM 4525 O O . ASP B 1 246 ? 22.281 14.461 4.719 1 96.12 246 ASP B O 1
ATOM 4529 N N . LYS B 1 247 ? 22.125 15.133 6.863 1 96.75 247 LYS B N 1
ATOM 4530 C CA . LYS B 1 247 ? 21.938 13.773 7.352 1 96.75 247 LYS B CA 1
ATOM 4531 C C . LYS B 1 247 ? 20.547 13.609 7.973 1 96.75 247 LYS B C 1
ATOM 4533 O O . LYS B 1 247 ? 20.312 12.688 8.758 1 96.75 247 LYS B O 1
ATOM 4538 N N . SER B 1 248 ? 19.688 14.492 7.605 1 97.44 248 SER B N 1
ATOM 4539 C CA . SER B 1 248 ? 18.359 14.508 8.203 1 97.44 248 SER B CA 1
ATOM 4540 C C . SER B 1 248 ? 17.469 13.414 7.617 1 97.44 248 SER B C 1
ATOM 4542 O O . SER B 1 248 ? 17.875 12.711 6.688 1 97.44 248 SER B O 1
ATOM 4544 N N . ALA B 1 249 ? 16.25 13.273 8.234 1 96.88 249 ALA B N 1
ATOM 4545 C CA . ALA B 1 249 ? 15.32 12.25 7.758 1 96.88 249 ALA B CA 1
ATOM 4546 C C . ALA B 1 249 ? 13.883 12.758 7.77 1 96.88 249 ALA B C 1
ATOM 4548 O O . ALA B 1 249 ? 13.469 13.445 8.703 1 96.88 249 ALA B O 1
ATOM 4549 N N . ALA B 1 250 ? 13.164 12.461 6.727 1 97.88 250 ALA B N 1
ATOM 4550 C CA . ALA B 1 250 ? 11.727 12.672 6.66 1 97.88 250 ALA B CA 1
ATOM 4551 C C . ALA B 1 250 ? 11 11.375 6.309 1 97.88 250 ALA B C 1
ATOM 4553 O O . ALA B 1 250 ? 11.406 10.656 5.391 1 97.88 250 ALA B O 1
ATOM 4554 N N . SER B 1 251 ? 9.953 11.016 7.055 1 97.25 251 SER B N 1
ATOM 4555 C CA . SER B 1 251 ? 9.211 9.781 6.848 1 97.25 251 SER B CA 1
ATOM 4556 C C . SER B 1 251 ? 7.719 10.055 6.684 1 97.25 251 SER B C 1
ATOM 4558 O O . SER B 1 251 ? 7.137 10.812 7.461 1 97.25 251 SER B O 1
ATOM 4560 N N . LEU B 1 252 ? 7.105 9.391 5.637 1 97.44 252 LEU B N 1
ATOM 4561 C CA . LEU B 1 252 ? 5.691 9.594 5.344 1 97.44 252 LEU B CA 1
ATOM 4562 C C . LEU B 1 252 ? 4.961 8.258 5.223 1 97.44 252 LEU B C 1
ATOM 4564 O O . LEU B 1 252 ? 5.316 7.43 4.383 1 97.44 252 LEU B O 1
ATOM 4568 N N . ALA B 1 253 ? 3.969 8.094 6.047 1 96.25 253 ALA B N 1
ATOM 4569 C CA . ALA B 1 253 ? 3.066 6.945 5.934 1 96.25 253 ALA B CA 1
ATOM 4570 C C . ALA B 1 253 ? 1.644 7.398 5.621 1 96.25 253 ALA B C 1
ATOM 4572 O O . ALA B 1 253 ? 1.14 8.344 6.227 1 96.25 253 ALA B O 1
ATOM 4573 N N . ALA B 1 254 ? 0.994 6.73 4.594 1 97.12 254 ALA B N 1
ATOM 4574 C CA . ALA B 1 254 ? -0.388 7.008 4.211 1 97.12 254 ALA B CA 1
ATOM 4575 C C . ALA B 1 254 ? -1.173 5.715 4.016 1 97.12 254 ALA B C 1
ATOM 4577 O O . ALA B 1 254 ? -0.705 4.793 3.34 1 97.12 254 ALA B O 1
ATOM 4578 N N . ARG B 1 255 ? -2.352 5.672 4.652 1 97 255 ARG B N 1
ATOM 4579 C CA . ARG B 1 255 ? -3.197 4.488 4.535 1 97 255 ARG B CA 1
ATOM 4580 C C . ARG B 1 255 ? -4.629 4.871 4.176 1 97 255 ARG B C 1
ATOM 4582 O O . ARG B 1 255 ? -5.164 5.852 4.703 1 97 255 ARG B O 1
ATOM 4589 N N . VAL B 1 256 ? -5.219 4.098 3.252 1 97.56 256 VAL B N 1
ATOM 4590 C CA . VAL B 1 256 ? -6.641 4.219 2.959 1 97.56 256 VAL B CA 1
ATOM 4591 C C . VAL B 1 256 ? -7.332 2.877 3.182 1 97.56 256 VAL B C 1
ATOM 4593 O O . VAL B 1 256 ? -6.852 1.84 2.719 1 97.56 256 VAL B O 1
ATOM 4596 N N . GLU B 1 257 ? -8.391 2.896 3.916 1 97 257 GLU B N 1
ATOM 4597 C CA . GLU B 1 257 ? -9.258 1.742 4.133 1 97 257 GLU B CA 1
ATOM 4598 C C . GLU B 1 257 ? -10.664 1.995 3.588 1 97 257 GLU B C 1
ATOM 4600 O O . GLU B 1 257 ? -11.289 3.008 3.912 1 97 257 GLU B O 1
ATOM 4605 N N . VAL B 1 258 ? -11.133 1.028 2.83 1 97.12 258 VAL B N 1
ATOM 4606 C CA . VAL B 1 258 ? -12.469 1.16 2.258 1 97.12 258 VAL B CA 1
ATOM 4607 C C . VAL B 1 258 ? -13.367 0.042 2.783 1 97.12 258 VAL B C 1
ATOM 4609 O O . VAL B 1 258 ? -13.18 -1.126 2.436 1 97.12 258 VAL B O 1
ATOM 4612 N N . ALA B 1 259 ? -14.344 0.432 3.596 1 95.94 259 ALA B N 1
ATOM 4613 C CA . ALA B 1 259 ? -15.273 -0.546 4.16 1 95.94 259 ALA B CA 1
ATOM 4614 C C . ALA B 1 259 ? -16.141 -1.176 3.074 1 95.94 259 ALA B C 1
ATOM 4616 O O . ALA B 1 259 ? -16.297 -0.603 1.995 1 95.94 259 ALA B O 1
ATOM 4617 N N . ARG B 1 260 ? -16.75 -2.281 3.322 1 92.25 260 ARG B N 1
ATOM 4618 C CA . ARG B 1 260 ? -17.516 -3.076 2.361 1 92.25 260 ARG B CA 1
ATOM 4619 C C . ARG B 1 260 ? -18.656 -2.27 1.765 1 92.25 260 ARG B C 1
ATOM 4621 O O . ARG B 1 260 ? -18.922 -2.352 0.563 1 92.25 260 ARG B O 1
ATOM 4628 N N . GLY B 1 261 ? -19.281 -1.469 2.611 1 94.44 261 GLY B N 1
ATOM 4629 C CA . GLY B 1 261 ? -20.422 -0.696 2.164 1 94.44 261 GLY B CA 1
ATOM 4630 C C . GLY B 1 261 ? -20.031 0.604 1.485 1 94.44 261 GLY B C 1
ATOM 4631 O O . GLY B 1 261 ? -20.891 1.276 0.893 1 94.44 261 GLY B O 1
ATOM 4632 N N . ALA B 1 262 ? -18.797 0.993 1.534 1 96.88 262 ALA B N 1
ATOM 4633 C CA . ALA B 1 262 ? -18.344 2.285 1.021 1 96.88 262 ALA B CA 1
ATOM 4634 C C . ALA B 1 262 ? -18.125 2.227 -0.486 1 96.88 262 ALA B C 1
ATOM 4636 O O . ALA B 1 262 ? -17.031 2.535 -0.964 1 96.88 262 ALA B O 1
ATOM 4637 N N . GLN B 1 263 ? -19.156 2.002 -1.136 1 95.44 263 GLN B N 1
ATOM 4638 C CA . GLN B 1 263 ? -19.109 1.871 -2.588 1 95.44 263 GLN B CA 1
ATOM 4639 C C . GLN B 1 263 ? -18.812 3.215 -3.252 1 95.44 263 GLN B C 1
ATOM 4641 O O . GLN B 1 263 ? -19.078 4.27 -2.67 1 95.44 263 GLN B O 1
ATOM 4646 N N . GLN B 1 264 ? -18.219 3.195 -4.5 1 96.62 264 GLN B N 1
ATOM 4647 C CA . GLN B 1 264 ? -17.906 4.352 -5.332 1 96.62 264 GLN B CA 1
ATOM 4648 C C . GLN B 1 264 ? -16.906 5.277 -4.637 1 96.62 264 GLN B C 1
ATOM 4650 O O . GLN B 1 264 ? -16.938 6.492 -4.844 1 96.62 264 GLN B O 1
ATOM 4655 N N . THR B 1 265 ? -16.125 4.656 -3.723 1 97.38 265 THR B N 1
ATOM 4656 C CA . THR B 1 265 ? -15.016 5.395 -3.121 1 97.38 265 THR B CA 1
ATOM 4657 C C . THR B 1 265 ? -13.945 5.723 -4.164 1 97.38 265 THR B C 1
ATOM 4659 O O . THR B 1 265 ? -13.625 4.887 -5.012 1 97.38 265 THR B O 1
ATOM 4662 N N . ASP B 1 266 ? -13.43 6.941 -4.121 1 97.69 266 ASP B N 1
ATOM 4663 C CA . ASP B 1 266 ? -12.297 7.402 -4.918 1 97.69 266 ASP B CA 1
ATOM 4664 C C . ASP B 1 266 ? -11.164 7.891 -4.023 1 97.69 266 ASP B C 1
ATOM 4666 O O . ASP B 1 266 ? -11.219 9 -3.484 1 97.69 266 ASP B O 1
ATOM 4670 N N . GLY B 1 267 ? -10.07 7.066 -3.861 1 97.56 267 GLY B N 1
ATOM 4671 C CA . GLY B 1 267 ? -8.953 7.402 -2.994 1 97.56 267 GLY B CA 1
ATOM 4672 C C . GLY B 1 267 ? -7.625 7.469 -3.729 1 97.56 267 GLY B C 1
ATOM 4673 O O . GLY B 1 267 ? -7.301 6.582 -4.52 1 97.56 267 GLY B O 1
ATOM 4674 N N . GLU B 1 268 ? -6.801 8.547 -3.465 1 97.06 268 GLU B N 1
ATOM 4675 C CA . GLU B 1 268 ? -5.488 8.68 -4.09 1 97.06 268 GLU B CA 1
ATOM 4676 C C . GLU B 1 268 ? -4.426 9.07 -3.066 1 97.06 268 GLU B C 1
ATOM 4678 O O . GLU B 1 268 ? -4.664 9.922 -2.209 1 97.06 268 GLU B O 1
ATOM 4683 N N . GLN B 1 269 ? -3.207 8.312 -3.17 1 97.31 269 GLN B N 1
ATOM 4684 C CA . GLN B 1 269 ? -2.023 8.664 -2.393 1 97.31 269 GLN B CA 1
ATOM 4685 C C . GLN B 1 269 ? -0.851 9.008 -3.305 1 97.31 269 GLN B C 1
ATOM 4687 O O . GLN B 1 269 ? -0.559 8.281 -4.254 1 97.31 269 GLN B O 1
ATOM 4692 N N . SER B 1 270 ? -0.242 10.164 -3.029 1 96.88 270 SER B N 1
ATOM 4693 C CA . SER B 1 270 ? 0.982 10.578 -3.705 1 96.88 270 SER B CA 1
ATOM 4694 C C . SER B 1 270 ? 2.064 10.969 -2.703 1 96.88 270 SER B C 1
ATOM 4696 O O . SER B 1 270 ? 2.02 12.055 -2.127 1 96.88 270 SER B O 1
ATOM 4698 N N . LEU B 1 271 ? 3.064 10.078 -2.506 1 97.25 271 LEU B N 1
ATOM 4699 C CA . LEU B 1 271 ? 4.199 10.32 -1.624 1 97.25 271 LEU B CA 1
ATOM 4700 C C . LEU B 1 271 ? 5.48 10.516 -2.428 1 97.25 271 LEU B C 1
ATOM 4702 O O . LEU B 1 271 ? 5.938 9.594 -3.105 1 97.25 271 LEU B O 1
ATOM 4706 N N . ARG B 1 272 ? 6.078 11.75 -2.297 1 96.44 272 ARG B N 1
ATOM 4707 C CA . ARG B 1 272 ? 7.301 12.023 -3.045 1 96.44 272 ARG B CA 1
ATOM 4708 C C . ARG B 1 272 ? 8.383 12.586 -2.135 1 96.44 272 ARG B C 1
ATOM 4710 O O . ARG B 1 272 ? 8.102 13.383 -1.238 1 96.44 272 ARG B O 1
ATOM 4717 N N . GLY B 1 273 ? 9.594 12.117 -2.359 1 96.5 273 GLY B N 1
ATOM 4718 C CA . GLY B 1 273 ? 10.75 12.586 -1.609 1 96.5 273 GLY B CA 1
ATOM 4719 C C . GLY B 1 273 ? 11.859 13.125 -2.494 1 96.5 273 GLY B C 1
ATOM 4720 O O . GLY B 1 273 ? 12.109 12.586 -3.574 1 96.5 273 GLY B O 1
ATOM 4721 N N . LEU B 1 274 ? 12.484 14.148 -2.027 1 96.12 274 LEU B N 1
ATOM 4722 C CA . LEU B 1 274 ? 13.641 14.758 -2.678 1 96.12 274 LEU B CA 1
ATOM 4723 C C . LEU B 1 274 ? 14.844 14.773 -1.743 1 96.12 274 LEU B C 1
ATOM 4725 O O . LEU B 1 274 ? 14.766 15.312 -0.636 1 96.12 274 LEU B O 1
ATOM 4729 N N . LEU B 1 275 ? 15.891 14.234 -2.18 1 95 275 LEU B N 1
ATOM 4730 C CA . LEU B 1 275 ? 17.141 14.25 -1.435 1 95 275 LEU B CA 1
ATOM 4731 C C . LEU B 1 275 ? 18.062 15.352 -1.946 1 95 275 LEU B C 1
ATOM 4733 O O . LEU B 1 275 ? 18.469 15.336 -3.109 1 95 275 LEU B O 1
ATOM 4737 N N . LEU B 1 276 ? 18.422 16.219 -1.05 1 92.94 276 LEU B N 1
ATOM 4738 C CA . LEU B 1 276 ? 19.391 17.25 -1.447 1 92.94 276 LEU B CA 1
ATOM 4739 C C . LEU B 1 276 ? 20.812 16.734 -1.347 1 92.94 276 LEU B C 1
ATOM 4741 O O . LEU B 1 276 ? 21.703 17.219 -2.049 1 92.94 276 LEU B O 1
ATOM 4745 N N . GLN B 1 277 ? 21.047 15.875 -0.378 1 90.88 277 GLN B N 1
ATOM 4746 C CA . GLN B 1 277 ? 22.281 15.094 -0.258 1 90.88 277 GLN B CA 1
ATOM 4747 C C . GLN B 1 277 ? 21.953 13.609 -0.096 1 90.88 277 GLN B C 1
ATOM 4749 O O . GLN B 1 277 ? 20.969 13.242 0.536 1 90.88 277 GLN B O 1
ATOM 4754 N N . ARG B 1 278 ? 22.922 12.75 -0.522 1 85.75 278 ARG B N 1
ATOM 4755 C CA . ARG B 1 278 ? 22.719 11.305 -0.486 1 85.75 278 ARG B CA 1
ATOM 4756 C C . ARG B 1 278 ? 22.766 10.781 0.946 1 85.75 278 ARG B C 1
ATOM 4758 O O . ARG B 1 278 ? 22.328 9.664 1.219 1 85.75 278 ARG B O 1
ATOM 4765 N N . SER B 1 279 ? 23.359 11.609 1.817 1 92.38 279 SER B N 1
ATOM 4766 C CA . SER B 1 279 ? 23.453 11.195 3.215 1 92.38 279 SER B CA 1
ATOM 4767 C C . SER B 1 279 ? 22.125 11.383 3.936 1 92.38 279 SER B C 1
ATOM 4769 O O . SER B 1 279 ? 21.938 10.883 5.047 1 92.38 279 SER B O 1
ATOM 4771 N N . ALA B 1 280 ? 21.203 12.102 3.311 1 95 280 ALA B N 1
ATOM 4772 C CA . ALA B 1 280 ? 19.875 12.281 3.889 1 95 280 ALA B CA 1
ATOM 4773 C C . ALA B 1 280 ? 19 11.055 3.639 1 95 280 ALA B C 1
ATOM 4775 O O . ALA B 1 280 ? 19.375 10.164 2.875 1 95 280 ALA B O 1
ATOM 4776 N N . THR B 1 281 ? 17.875 10.992 4.348 1 93.94 281 THR B N 1
ATOM 4777 C CA . THR B 1 281 ? 17 9.836 4.234 1 93.94 281 THR B CA 1
ATOM 4778 C C . THR B 1 281 ? 15.539 10.273 4.051 1 93.94 281 THR B C 1
ATOM 4780 O O . THR B 1 281 ? 15.078 11.195 4.727 1 93.94 281 THR B O 1
ATOM 4783 N N . VAL B 1 282 ? 14.875 9.586 3.092 1 96 282 VAL B N 1
ATOM 4784 C CA . VAL B 1 282 ? 13.43 9.703 2.973 1 96 282 VAL B CA 1
ATOM 4785 C C . VAL B 1 282 ? 12.797 8.312 2.971 1 96 282 VAL B C 1
ATOM 4787 O O . VAL B 1 282 ? 13.164 7.461 2.158 1 96 282 VAL B O 1
ATOM 4790 N N . ASN B 1 283 ? 11.844 8.055 3.895 1 93.5 283 ASN B N 1
ATOM 4791 C CA . ASN B 1 283 ? 11.086 6.812 3.973 1 93.5 283 ASN B CA 1
ATOM 4792 C C . ASN B 1 283 ? 9.625 7.027 3.59 1 93.5 283 ASN B C 1
ATOM 4794 O O . ASN B 1 283 ? 8.969 7.941 4.098 1 93.5 283 ASN B O 1
ATOM 4798 N N . LEU B 1 284 ? 9.109 6.145 2.635 1 95.25 284 LEU B N 1
ATOM 4799 C CA . LEU B 1 284 ? 7.715 6.238 2.217 1 95.25 284 LEU B CA 1
ATOM 4800 C C . LEU B 1 284 ? 6.996 4.906 2.412 1 95.25 284 LEU B C 1
ATOM 4802 O O . LEU B 1 284 ? 7.551 3.848 2.105 1 95.25 284 LEU B O 1
ATOM 4806 N N . LYS B 1 285 ? 5.727 4.902 2.949 1 93.5 285 LYS B N 1
ATOM 4807 C CA . LYS B 1 285 ? 4.926 3.701 3.172 1 93.5 285 LYS B CA 1
ATOM 4808 C C . LYS B 1 285 ? 3.459 3.945 2.82 1 93.5 285 LYS B C 1
ATOM 4810 O O . LYS B 1 285 ? 2.627 4.145 3.707 1 93.5 285 LYS B O 1
ATOM 4815 N N . PRO B 1 286 ? 3.078 3.783 1.539 1 93.88 286 PRO B N 1
ATOM 4816 C CA . PRO B 1 286 ? 1.66 3.793 1.171 1 93.88 286 PRO B CA 1
ATOM 4817 C C . PRO B 1 286 ? 1 2.426 1.335 1 93.88 286 PRO B C 1
ATOM 4819 O O . PRO B 1 286 ? 1.642 1.396 1.115 1 93.88 286 PRO B O 1
ATOM 4822 N N . GLU B 1 287 ? -0.311 2.443 1.77 1 93.19 287 GLU B N 1
ATOM 4823 C CA . GLU B 1 287 ? -1.091 1.227 1.974 1 93.19 287 GLU B CA 1
ATOM 4824 C C . GLU B 1 287 ? -2.541 1.42 1.54 1 93.19 287 GLU B C 1
ATOM 4826 O O . GLU B 1 287 ? -3.131 2.477 1.78 1 93.19 287 GLU B O 1
ATOM 4831 N N . LEU B 1 288 ? -3.068 0.377 0.851 1 93.12 288 LEU B N 1
ATOM 4832 C CA . LEU B 1 288 ? -4.488 0.318 0.526 1 93.12 288 LEU B CA 1
ATOM 4833 C C . LEU B 1 288 ? -5.109 -0.976 1.039 1 93.12 288 LEU B C 1
ATOM 4835 O O . LEU B 1 288 ? -4.535 -2.055 0.872 1 93.12 288 LEU B O 1
ATOM 4839 N N . GLU B 1 289 ? -6.215 -0.92 1.699 1 93.06 289 GLU B N 1
ATOM 4840 C CA . GLU B 1 289 ? -7.059 -2.043 2.098 1 93.06 289 GLU B CA 1
ATOM 4841 C C . GLU B 1 289 ? -8.484 -1.869 1.589 1 93.06 289 GLU B C 1
ATOM 4843 O O . GLU B 1 289 ? -9.25 -1.072 2.137 1 93.06 289 GLU B O 1
ATOM 4848 N N . ILE B 1 290 ? -8.898 -2.682 0.593 1 92.69 290 ILE B N 1
ATOM 4849 C CA . ILE B 1 290 ? -10.172 -2.469 -0.093 1 92.69 290 ILE B CA 1
ATOM 4850 C C . ILE B 1 290 ? -11.07 -3.682 0.111 1 92.69 290 ILE B C 1
ATOM 4852 O O . ILE B 1 290 ? -10.734 -4.793 -0.296 1 92.69 290 ILE B O 1
ATOM 4856 N N . PHE B 1 291 ? -12.273 -3.432 0.734 1 88.81 291 PHE B N 1
ATOM 4857 C CA . PHE B 1 291 ? -13.234 -4.504 0.97 1 88.81 291 PHE B CA 1
ATOM 4858 C C . PHE B 1 291 ? -14.492 -4.301 0.135 1 88.81 291 PHE B C 1
ATOM 4860 O O . PHE B 1 291 ? -15.359 -5.172 0.09 1 88.81 291 PHE B O 1
ATOM 4867 N N . ALA B 1 292 ? -14.648 -3.111 -0.487 1 89.69 292 ALA B N 1
ATOM 4868 C CA . ALA B 1 292 ? -15.812 -2.754 -1.3 1 89.69 292 ALA B CA 1
ATOM 4869 C C . ALA B 1 292 ? -15.609 -3.174 -2.754 1 89.69 292 ALA B C 1
ATOM 4871 O O . ALA B 1 292 ? -14.484 -3.424 -3.186 1 89.69 292 ALA B O 1
ATOM 4872 N N . ASP B 1 293 ? -16.719 -3.127 -3.518 1 85.56 293 ASP B N 1
ATOM 4873 C CA . ASP B 1 293 ? -16.734 -3.779 -4.824 1 85.56 293 ASP B CA 1
ATOM 4874 C C . ASP B 1 293 ? -16.656 -2.75 -5.949 1 85.56 293 ASP B C 1
ATOM 4876 O O . ASP B 1 293 ? -16.375 -3.098 -7.098 1 85.56 293 ASP B O 1
ATOM 4880 N N . ASP B 1 294 ? -17.062 -1.613 -5.719 1 90.94 294 ASP B N 1
ATOM 4881 C CA . ASP B 1 294 ? -17.047 -0.544 -6.711 1 90.94 294 ASP B CA 1
ATOM 4882 C C . ASP B 1 294 ? -16.25 0.653 -6.223 1 90.94 294 ASP B C 1
ATOM 4884 O O . ASP B 1 294 ? -16.812 1.656 -5.785 1 90.94 294 ASP B O 1
ATOM 4888 N N . VAL B 1 295 ? -14.859 0.383 -6.367 1 93.75 295 VAL B N 1
ATOM 4889 C CA . VAL B 1 295 ? -13.992 1.455 -5.891 1 93.75 295 VAL B CA 1
ATOM 4890 C C . VAL B 1 295 ? -12.875 1.707 -6.898 1 93.75 295 VAL B C 1
ATOM 4892 O O . VAL B 1 295 ? -12.594 0.859 -7.754 1 93.75 295 VAL B O 1
ATOM 4895 N N . LYS B 1 296 ? -12.305 2.852 -6.926 1 92.94 296 LYS B N 1
ATOM 4896 C CA . LYS B 1 296 ? -11.07 3.254 -7.598 1 92.94 296 LYS B CA 1
ATOM 4897 C C . LYS B 1 296 ? -10.07 3.828 -6.602 1 92.94 296 LYS B C 1
ATOM 4899 O O . LYS B 1 296 ? -10.195 4.98 -6.18 1 92.94 296 LYS B O 1
ATOM 4904 N N . CYS B 1 297 ? -8.938 3.039 -6.324 1 94.12 297 CYS B N 1
ATOM 4905 C CA . CYS B 1 297 ? -7.891 3.514 -5.418 1 94.12 297 CYS B CA 1
ATOM 4906 C C . CYS B 1 297 ? -6.512 3.322 -6.035 1 94.12 297 CYS B C 1
ATOM 4908 O O . CYS B 1 297 ? -6.258 2.32 -6.707 1 94.12 297 CYS B O 1
ATOM 4910 N N . ALA B 1 298 ? -5.664 4.309 -5.816 1 94.06 298 ALA B N 1
ATOM 4911 C CA . ALA B 1 298 ? -4.297 4.25 -6.328 1 94.06 298 ALA B CA 1
ATOM 4912 C C . ALA B 1 298 ? -3.316 4.879 -5.344 1 94.06 298 ALA B C 1
ATOM 4914 O O . ALA B 1 298 ? -3.688 5.754 -4.562 1 94.06 298 ALA B O 1
ATOM 4915 N N . HIS B 1 299 ? -2.066 4.344 -5.445 1 93.25 299 HIS B N 1
ATOM 4916 C CA . HIS B 1 299 ? -1.005 4.988 -4.676 1 93.25 299 HIS B CA 1
ATOM 4917 C C . HIS B 1 299 ? 0.295 5.039 -5.473 1 93.25 299 HIS B C 1
ATOM 4919 O O . HIS B 1 299 ? 0.548 4.176 -6.312 1 93.25 299 HIS B O 1
ATOM 4925 N N . GLY B 1 300 ? 1.102 6.078 -5.246 1 92.44 300 GLY B N 1
ATOM 4926 C CA . GLY B 1 300 ? 2.432 6.258 -5.809 1 92.44 300 GLY B CA 1
ATOM 4927 C C . GLY B 1 300 ? 3.457 6.691 -4.777 1 92.44 300 GLY B C 1
ATOM 4928 O O . GLY B 1 300 ? 3.143 7.461 -3.865 1 92.44 300 GLY B O 1
ATOM 4929 N N . ALA B 1 301 ? 4.629 6.129 -4.977 1 93.19 301 ALA B N 1
ATOM 4930 C CA . ALA B 1 301 ? 5.754 6.512 -4.121 1 93.19 301 ALA B CA 1
ATOM 4931 C C . ALA B 1 301 ? 7.035 6.656 -4.934 1 93.19 301 ALA B C 1
ATOM 4933 O O . ALA B 1 301 ? 7.402 5.754 -5.691 1 93.19 301 ALA B O 1
ATOM 4934 N N . THR B 1 302 ? 7.707 7.848 -4.84 1 93.81 302 THR B N 1
ATOM 4935 C CA . THR B 1 302 ? 8.977 8.078 -5.516 1 93.81 302 THR B CA 1
ATOM 4936 C C . THR B 1 302 ? 9.961 8.789 -4.594 1 93.81 302 THR B C 1
ATOM 4938 O O . THR B 1 302 ? 9.57 9.664 -3.82 1 93.81 302 THR B O 1
ATOM 4941 N N . VAL B 1 303 ? 11.18 8.344 -4.59 1 93.31 303 VAL B N 1
ATOM 4942 C CA . VAL B 1 303 ? 12.281 9.047 -3.945 1 93.31 303 VAL B CA 1
ATOM 4943 C C . VAL B 1 303 ? 13.43 9.234 -4.938 1 93.31 303 VAL B C 1
ATOM 4945 O O . VAL B 1 303 ? 13.82 8.289 -5.629 1 93.31 303 VAL B O 1
ATOM 4948 N N . GLY B 1 304 ? 13.977 10.492 -4.98 1 92.12 304 GLY B N 1
ATOM 4949 C CA . GLY B 1 304 ? 15.086 10.742 -5.891 1 92.12 304 GLY B CA 1
ATOM 4950 C C . GLY B 1 304 ? 15.805 12.047 -5.609 1 92.12 304 GLY B C 1
ATOM 4951 O O . GLY B 1 304 ? 15.562 12.688 -4.582 1 92.12 304 GLY B O 1
ATOM 4952 N N . GLU B 1 305 ? 16.719 12.305 -6.48 1 92.19 305 GLU B N 1
ATOM 4953 C CA . GLU B 1 305 ? 17.438 13.578 -6.461 1 92.19 305 GLU B CA 1
ATOM 4954 C C . GLU B 1 305 ? 16.859 14.547 -7.492 1 92.19 305 GLU B C 1
ATOM 4956 O O . GLU B 1 305 ? 15.891 14.227 -8.18 1 92.19 305 GLU B O 1
ATOM 4961 N N . LEU B 1 306 ? 17.359 15.805 -7.387 1 90.12 306 LEU B N 1
ATOM 4962 C CA . LEU B 1 306 ? 16.938 16.781 -8.367 1 90.12 306 LEU B CA 1
ATOM 4963 C C . LEU B 1 306 ? 17.266 16.328 -9.789 1 90.12 306 LEU B C 1
ATOM 4965 O O . LEU B 1 306 ? 18.328 15.75 -10.016 1 90.12 306 LEU B O 1
ATOM 4969 N N . ASP B 1 307 ? 16.453 16.656 -10.703 1 85.25 307 ASP B N 1
ATOM 4970 C CA . ASP B 1 307 ? 16.641 16.312 -12.102 1 85.25 307 ASP B CA 1
ATOM 4971 C C . ASP B 1 307 ? 17.891 16.984 -12.672 1 85.25 307 ASP B C 1
ATOM 4973 O O . ASP B 1 307 ? 17.938 18.203 -12.805 1 85.25 307 ASP B O 1
ATOM 4977 N N . ARG B 1 308 ? 18.812 16.203 -13.109 1 87.12 308 ARG B N 1
ATOM 4978 C CA . ARG B 1 308 ? 20.094 16.703 -13.578 1 87.12 308 ARG B CA 1
ATOM 4979 C C . ARG B 1 308 ? 19.938 17.516 -14.859 1 87.12 308 ARG B C 1
ATOM 4981 O O . ARG B 1 308 ? 20.641 18.5 -15.07 1 87.12 308 ARG B O 1
ATOM 4988 N N . MET B 1 309 ? 18.969 17.047 -15.672 1 88.88 309 MET B N 1
ATOM 4989 C CA . MET B 1 309 ? 18.75 17.75 -16.938 1 88.88 309 MET B CA 1
ATOM 4990 C C . MET B 1 309 ? 18.141 19.125 -16.688 1 88.88 309 MET B C 1
ATOM 4992 O O . MET B 1 309 ? 18.516 20.094 -17.328 1 88.88 309 MET B O 1
ATOM 4996 N N . ALA B 1 310 ? 17.219 19.109 -15.789 1 90.25 310 ALA B N 1
ATOM 4997 C CA . ALA B 1 310 ? 16.609 20.391 -15.438 1 90.25 310 ALA B CA 1
ATOM 4998 C C . ALA B 1 310 ? 17.641 21.328 -14.82 1 90.25 310 ALA B C 1
ATOM 5000 O O . ALA B 1 310 ? 17.656 22.531 -15.117 1 90.25 310 ALA B O 1
ATOM 5001 N N . LEU B 1 311 ? 18.484 20.797 -14 1 91.38 311 LEU B N 1
ATOM 5002 C CA . LEU B 1 311 ? 19.531 21.594 -13.383 1 91.38 311 LEU B CA 1
ATOM 5003 C C . LEU B 1 311 ? 20.5 22.141 -14.438 1 91.38 311 LEU B C 1
ATOM 5005 O O . LEU B 1 311 ? 20.828 23.328 -14.422 1 91.38 311 LEU B O 1
ATOM 5009 N N . PHE B 1 312 ? 20.875 21.219 -15.328 1 92.06 312 PHE B N 1
ATOM 5010 C CA . PHE B 1 312 ? 21.781 21.625 -16.406 1 92.06 312 PHE B CA 1
ATOM 5011 C C . PHE B 1 312 ? 21.156 22.719 -17.266 1 92.06 312 PHE B C 1
ATOM 5013 O O . PHE B 1 312 ? 21.828 23.688 -17.609 1 92.06 312 PHE B O 1
ATOM 5020 N N . TYR B 1 313 ? 19.938 22.469 -17.562 1 93.19 313 TYR B N 1
ATOM 5021 C CA . TYR B 1 313 ? 19.219 23.438 -18.375 1 93.19 313 TYR B CA 1
ATOM 5022 C C . TYR B 1 313 ? 19.234 24.812 -17.734 1 93.19 313 TYR B C 1
ATOM 5024 O O . TYR B 1 313 ? 19.547 25.812 -18.375 1 93.19 313 TYR B O 1
ATOM 5032 N N . LEU B 1 314 ? 18.891 24.938 -16.438 1 93.25 314 LEU B N 1
ATOM 5033 C CA . LEU B 1 314 ? 18.844 26.219 -15.719 1 93.25 314 LEU B CA 1
ATOM 5034 C C . LEU B 1 314 ? 20.234 26.844 -15.633 1 93.25 314 LEU B C 1
ATOM 5036 O O . LEU B 1 314 ? 20.375 28.047 -15.805 1 93.25 314 LEU B O 1
ATOM 5040 N N . GLN B 1 315 ? 21.188 25.984 -15.438 1 92.75 315 GLN B N 1
ATOM 5041 C CA . GLN B 1 315 ? 22.562 26.484 -15.352 1 92.75 315 GLN B CA 1
ATOM 5042 C C . GLN B 1 315 ? 23.047 27.016 -16.703 1 92.75 315 GLN B C 1
ATOM 5044 O O . GLN B 1 315 ? 23.75 28.016 -16.766 1 92.75 315 GLN B O 1
ATOM 5049 N N . SER B 1 316 ? 22.641 26.344 -17.734 1 94.12 316 SER B N 1
ATOM 5050 C CA . SER B 1 316 ? 23.016 26.781 -19.078 1 94.12 316 SER B CA 1
ATOM 5051 C C . SER B 1 316 ? 22.406 28.141 -19.422 1 94.12 316 SER B C 1
ATOM 5053 O O . SER B 1 316 ? 22.906 28.844 -20.297 1 94.12 316 SER B O 1
ATOM 5055 N N . ARG B 1 317 ? 21.422 28.516 -18.766 1 94.12 317 ARG B N 1
ATOM 5056 C CA . ARG B 1 317 ? 20.766 29.797 -18.969 1 94.12 317 ARG B CA 1
ATOM 5057 C C . ARG B 1 317 ? 21.328 30.859 -18.016 1 94.12 317 ARG B C 1
ATOM 5059 O O . ARG B 1 317 ? 20.719 31.922 -17.844 1 94.12 317 ARG B O 1
ATOM 5066 N N . GLY B 1 318 ? 22.391 30.5 -17.281 1 93.88 318 GLY B N 1
ATOM 5067 C CA . GLY B 1 318 ? 23.109 31.484 -16.484 1 93.88 318 GLY B CA 1
ATOM 5068 C C . GLY B 1 318 ? 22.688 31.5 -15.023 1 93.88 318 GLY B C 1
ATOM 5069 O O . GLY B 1 318 ? 23.078 32.375 -14.266 1 93.88 318 GLY B O 1
ATOM 5070 N N . ILE B 1 319 ? 21.906 30.625 -14.594 1 93 319 ILE B N 1
ATOM 5071 C CA . ILE B 1 319 ? 21.5 30.516 -13.195 1 93 319 ILE B CA 1
ATOM 5072 C C . ILE B 1 319 ? 22.516 29.688 -12.43 1 93 319 ILE B C 1
ATOM 5074 O O . ILE B 1 319 ? 22.875 28.594 -12.852 1 93 319 ILE B O 1
ATOM 5078 N N . ASP B 1 320 ? 23.016 30.25 -11.375 1 92 320 ASP B N 1
ATOM 5079 C CA . ASP B 1 320 ? 24.016 29.5 -10.625 1 92 320 ASP B CA 1
ATOM 5080 C C . ASP B 1 320 ? 23.406 28.25 -9.977 1 92 320 ASP B C 1
ATOM 5082 O O . ASP B 1 320 ? 22.188 28.172 -9.836 1 92 320 ASP B O 1
ATOM 5086 N N . GLU B 1 321 ? 24.25 27.375 -9.43 1 88.06 321 GLU B N 1
ATOM 5087 C CA . GLU B 1 321 ? 23.828 26.047 -8.969 1 88.06 321 GLU B CA 1
ATOM 5088 C C . GLU B 1 321 ? 22.891 26.172 -7.758 1 88.06 321 GLU B C 1
ATOM 5090 O O . GLU B 1 321 ? 21.859 25.5 -7.699 1 88.06 321 GLU B O 1
ATOM 5095 N N . GLY B 1 322 ? 23.391 26.969 -6.84 1 86.62 322 GLY B N 1
ATOM 5096 C CA . GLY B 1 322 ? 22.578 27.125 -5.645 1 86.62 322 GLY B CA 1
ATOM 5097 C C . GLY B 1 322 ? 21.172 27.625 -5.938 1 86.62 322 GLY B C 1
ATOM 5098 O O . GLY B 1 322 ? 20.188 27.094 -5.414 1 86.62 322 GLY B O 1
ATOM 5099 N N . ARG B 1 323 ? 21.125 28.547 -6.73 1 88.94 323 ARG B N 1
ATOM 5100 C CA . ARG B 1 323 ? 19.844 29.125 -7.109 1 88.94 323 ARG B CA 1
ATOM 5101 C C . ARG B 1 323 ? 19.016 28.125 -7.922 1 88.94 323 ARG B C 1
ATOM 5103 O O . ARG B 1 323 ? 17.797 28.062 -7.77 1 88.94 323 ARG B O 1
ATOM 5110 N N . ALA B 1 324 ? 19.594 27.469 -8.828 1 90.81 324 ALA B N 1
ATOM 5111 C CA . ALA B 1 324 ? 18.906 26.453 -9.625 1 90.81 324 ALA B CA 1
ATOM 5112 C C . ALA B 1 324 ? 18.281 25.391 -8.734 1 90.81 324 ALA B C 1
ATOM 5114 O O . ALA B 1 324 ? 17.109 25.031 -8.922 1 90.81 324 ALA B O 1
ATOM 5115 N N . LYS B 1 325 ? 18.984 24.969 -7.82 1 89.19 325 LYS B N 1
ATOM 5116 C CA . LYS B 1 325 ? 18.484 23.969 -6.875 1 89.19 325 LYS B CA 1
ATOM 5117 C C . LYS B 1 325 ? 17.297 24.516 -6.082 1 89.19 325 LYS B C 1
ATOM 5119 O O . LYS B 1 325 ? 16.297 23.812 -5.871 1 89.19 325 LYS B O 1
ATOM 5124 N N . ALA B 1 326 ? 17.406 25.688 -5.738 1 90.31 326 ALA B N 1
ATOM 5125 C CA . ALA B 1 326 ? 16.344 26.312 -4.973 1 90.31 326 ALA B CA 1
ATOM 5126 C C . ALA B 1 326 ? 15.055 26.391 -5.789 1 90.31 326 ALA B C 1
ATOM 5128 O O . ALA B 1 326 ? 13.969 26.109 -5.277 1 90.31 326 ALA B O 1
ATOM 5129 N N . LEU B 1 327 ? 15.211 26.781 -6.996 1 91.25 327 LEU B N 1
ATOM 5130 C CA . LEU B 1 327 ? 14.055 26.922 -7.871 1 91.25 327 LEU B CA 1
ATOM 5131 C C . LEU B 1 327 ? 13.352 25.578 -8.055 1 91.25 327 LEU B C 1
ATOM 5133 O O . LEU B 1 327 ? 12.125 25.5 -7.98 1 91.25 327 LEU B O 1
ATOM 5137 N N . LEU B 1 328 ? 14.102 24.594 -8.359 1 92.12 328 LEU B N 1
ATOM 5138 C CA . LEU B 1 328 ? 13.531 23.281 -8.578 1 92.12 328 LEU B CA 1
ATOM 5139 C C . LEU B 1 328 ? 12.906 22.734 -7.301 1 92.12 328 LEU B C 1
ATOM 5141 O O . LEU B 1 328 ? 11.82 22.156 -7.336 1 92.12 328 LEU B O 1
ATOM 5145 N N . THR B 1 329 ? 13.5 22.953 -6.23 1 92.88 329 THR B N 1
ATOM 5146 C CA . THR B 1 329 ? 12.977 22.5 -4.949 1 92.88 329 THR B CA 1
ATOM 5147 C C . THR B 1 329 ? 11.703 23.25 -4.574 1 92.88 329 THR B C 1
ATOM 5149 O O . THR B 1 329 ? 10.758 22.656 -4.055 1 92.88 329 THR B O 1
ATOM 5152 N N . ARG B 1 330 ? 11.688 24.5 -4.84 1 93.69 330 ARG B N 1
ATOM 5153 C CA . ARG B 1 330 ? 10.5 25.312 -4.59 1 93.69 330 ARG B CA 1
ATOM 5154 C C . ARG B 1 330 ? 9.297 24.766 -5.363 1 93.69 330 ARG B C 1
ATOM 5156 O O . ARG B 1 330 ? 8.18 24.719 -4.836 1 93.69 330 ARG B O 1
ATOM 5163 N N . ALA B 1 331 ? 9.492 24.469 -6.555 1 92.25 331 ALA B N 1
ATOM 5164 C CA . ALA B 1 331 ? 8.414 23.938 -7.383 1 92.25 331 ALA B CA 1
ATOM 5165 C C . ALA B 1 331 ? 7.91 22.609 -6.824 1 92.25 331 ALA B C 1
ATOM 5167 O O . ALA B 1 331 ? 6.703 22.344 -6.84 1 92.25 331 ALA B O 1
ATOM 5168 N N . PHE B 1 332 ? 8.867 21.766 -6.371 1 94.44 332 PHE B N 1
ATOM 5169 C CA . PHE B 1 332 ? 8.555 20.469 -5.777 1 94.44 332 PHE B CA 1
ATOM 5170 C C . PHE B 1 332 ? 7.645 20.625 -4.562 1 94.44 332 PHE B C 1
ATOM 5172 O O . PHE B 1 332 ? 6.676 19.891 -4.402 1 94.44 332 PHE B O 1
ATOM 5179 N N . VAL B 1 333 ? 7.895 21.641 -3.748 1 95.88 333 VAL B N 1
ATOM 5180 C CA . VAL B 1 333 ? 7.184 21.875 -2.498 1 95.88 333 VAL B CA 1
ATOM 5181 C C . VAL B 1 333 ? 5.863 22.594 -2.783 1 95.88 333 VAL B C 1
ATOM 5183 O O . VAL B 1 333 ? 4.859 22.344 -2.115 1 95.88 333 VAL B O 1
ATOM 5186 N N . ALA B 1 334 ? 5.812 23.453 -3.766 1 94.5 334 ALA B N 1
ATOM 5187 C CA . ALA B 1 334 ? 4.648 24.281 -4.082 1 94.5 334 ALA B CA 1
ATOM 5188 C C . ALA B 1 334 ? 3.432 23.422 -4.398 1 94.5 334 ALA B C 1
ATOM 5190 O O . ALA B 1 334 ? 2.299 23.797 -4.086 1 94.5 334 ALA B O 1
ATOM 5191 N N . ASP B 1 335 ? 3.654 22.344 -5.004 1 91 335 ASP B N 1
ATOM 5192 C CA . ASP B 1 335 ? 2.584 21.406 -5.359 1 91 335 ASP B CA 1
ATOM 5193 C C . ASP B 1 335 ? 1.784 21 -4.129 1 91 335 ASP B C 1
ATOM 5195 O O . ASP B 1 335 ? 0.556 20.906 -4.18 1 91 335 ASP B O 1
ATOM 5199 N N . ALA B 1 336 ? 2.41 20.844 -3.057 1 95.06 336 ALA B N 1
ATOM 5200 C CA . ALA B 1 336 ? 1.781 20.344 -1.831 1 95.06 336 ALA B CA 1
ATOM 5201 C C . ALA B 1 336 ? 1.064 21.469 -1.094 1 95.06 336 ALA B C 1
ATOM 5203 O O . ALA B 1 336 ? 0.207 21.219 -0.244 1 95.06 336 ALA B O 1
ATOM 5204 N N . LEU B 1 337 ? 1.387 22.703 -1.423 1 97.38 337 LEU B N 1
ATOM 5205 C CA . LEU B 1 337 ? 0.833 23.844 -0.709 1 97.38 337 LEU B CA 1
ATOM 5206 C C . LEU B 1 337 ? -0.277 24.5 -1.52 1 97.38 337 LEU B C 1
ATOM 5208 O O . LEU B 1 337 ? -1 25.359 -1.006 1 97.38 337 LEU B O 1
ATOM 5212 N N . ALA B 1 338 ? -0.472 24.031 -2.762 1 94.44 338 ALA B N 1
ATOM 5213 C CA . ALA B 1 338 ? -1.365 24.672 -3.715 1 94.44 338 ALA B CA 1
ATOM 5214 C C . ALA B 1 338 ? -2.816 24.594 -3.25 1 94.44 338 ALA B C 1
ATOM 5216 O O . ALA B 1 338 ? -3.648 25.422 -3.643 1 94.44 338 ALA B O 1
ATOM 5217 N N . ARG B 1 339 ? -3.133 23.734 -2.33 1 93.75 339 ARG B N 1
ATOM 5218 C CA . ARG B 1 339 ? -4.504 23.516 -1.894 1 93.75 339 ARG B CA 1
ATOM 5219 C C . ARG B 1 339 ? -4.957 24.578 -0.907 1 93.75 339 ARG B C 1
ATOM 5221 O O . ARG B 1 339 ? -6.148 24.719 -0.633 1 93.75 339 ARG B O 1
ATOM 5228 N N . ILE B 1 340 ? -4.008 25.281 -0.319 1 96.88 340 ILE B N 1
ATOM 5229 C CA . ILE B 1 340 ? -4.359 26.344 0.622 1 96.88 340 ILE B CA 1
ATOM 5230 C C . ILE B 1 340 ? -5.129 27.453 -0.106 1 96.88 340 ILE B C 1
ATOM 5232 O O . ILE B 1 340 ? -4.602 28.078 -1.027 1 96.88 340 ILE B O 1
ATOM 5236 N N . GLY B 1 341 ? -6.27 27.703 0.338 1 92.62 341 GLY B N 1
ATOM 5237 C CA . GLY B 1 341 ? -7.195 28.562 -0.383 1 92.62 341 GLY B CA 1
ATOM 5238 C C . GLY B 1 341 ? -6.875 30.031 -0.246 1 92.62 341 GLY B C 1
ATOM 5239 O O . GLY B 1 341 ? -6.898 30.781 -1.231 1 92.62 341 GLY B O 1
ATOM 5240 N N . GLU B 1 342 ? -6.609 30.516 0.957 1 94 342 GLU B N 1
ATOM 5241 C CA . GLU B 1 342 ? -6.344 31.938 1.188 1 94 342 GLU B CA 1
ATOM 5242 C C . GLU B 1 342 ? -4.949 32.312 0.698 1 94 342 GLU B C 1
ATOM 5244 O O . GLU B 1 342 ? -3.947 31.781 1.175 1 94 342 GLU B O 1
ATOM 5249 N N . ASP B 1 343 ? -4.883 33.281 -0.132 1 93.75 343 ASP B N 1
ATOM 5250 C CA . ASP B 1 343 ? -3.627 33.688 -0.763 1 93.75 343 ASP B CA 1
ATOM 5251 C C . ASP B 1 343 ? -2.592 34.094 0.282 1 93.75 343 ASP B C 1
ATOM 5253 O O . ASP B 1 343 ? -1.427 33.688 0.198 1 93.75 343 ASP B O 1
ATOM 5257 N N . VAL B 1 344 ? -3.045 34.844 1.251 1 96.81 344 VAL B N 1
ATOM 5258 C CA . VAL B 1 344 ? -2.133 35.344 2.271 1 96.81 344 VAL B CA 1
ATOM 5259 C C . VAL B 1 344 ? -1.51 34.156 3.029 1 96.81 344 VAL B C 1
ATOM 5261 O O . VAL B 1 344 ? -0.313 34.188 3.33 1 96.81 344 VAL B O 1
ATOM 5264 N N . VAL B 1 345 ? -2.301 33.188 3.279 1 98.12 345 VAL B N 1
ATOM 5265 C CA . VAL B 1 345 ? -1.839 32.031 4.016 1 98.12 345 VAL B CA 1
ATOM 5266 C C . VAL B 1 345 ? -0.882 31.219 3.145 1 98.12 345 VAL B C 1
ATOM 5268 O O . VAL B 1 345 ? 0.217 30.859 3.58 1 98.12 345 VAL B O 1
ATOM 5271 N N . ARG B 1 346 ? -1.266 30.953 1.984 1 97.81 346 ARG B N 1
ATOM 5272 C CA . ARG B 1 346 ? -0.437 30.172 1.062 1 97.81 346 ARG B CA 1
ATOM 5273 C C . ARG B 1 346 ? 0.918 30.844 0.856 1 97.81 346 ARG B C 1
ATOM 5275 O O . ARG B 1 346 ? 1.95 30.172 0.824 1 97.81 346 ARG B O 1
ATOM 5282 N N . GLU B 1 347 ? 0.941 32.156 0.709 1 96.69 347 GLU B N 1
ATOM 5283 C CA . GLU B 1 347 ? 2.174 32.938 0.522 1 96.69 347 GLU B CA 1
ATOM 5284 C C . GLU B 1 347 ? 3.068 32.844 1.755 1 96.69 347 GLU B C 1
ATOM 5286 O O . GLU B 1 347 ? 4.293 32.781 1.636 1 96.69 347 GLU B O 1
ATOM 5291 N N . ALA B 1 348 ? 2.422 32.875 2.867 1 98 348 ALA B N 1
ATOM 5292 C CA . ALA B 1 348 ? 3.203 32.75 4.094 1 98 348 ALA B CA 1
ATOM 5293 C C . ALA B 1 348 ? 3.891 31.375 4.156 1 98 348 ALA B C 1
ATOM 5295 O O . ALA B 1 348 ? 5.055 31.281 4.547 1 98 348 ALA B O 1
ATOM 5296 N N . PHE B 1 349 ? 3.156 30.359 3.803 1 98.44 349 PHE B N 1
ATOM 5297 C CA . PHE B 1 349 ? 3.732 29.031 3.752 1 98.44 349 PHE B CA 1
ATOM 5298 C C . PHE B 1 349 ? 4.898 28.969 2.77 1 98.44 349 PHE B C 1
ATOM 5300 O O . PHE B 1 349 ? 5.957 28.422 3.08 1 98.44 349 PHE B O 1
ATOM 5307 N N . ALA B 1 350 ? 4.688 29.531 1.662 1 97.06 350 ALA B N 1
ATOM 5308 C CA . ALA B 1 350 ? 5.746 29.578 0.654 1 97.06 350 ALA B CA 1
ATOM 5309 C C . ALA B 1 350 ? 6.973 30.312 1.176 1 97.06 350 ALA B C 1
ATOM 5311 O O . ALA B 1 350 ? 8.109 29.891 0.938 1 97.06 350 ALA B O 1
ATOM 5312 N N . ALA B 1 351 ? 6.738 31.359 1.837 1 97 351 ALA B N 1
ATOM 5313 C CA . ALA B 1 351 ? 7.836 32.125 2.4 1 97 351 ALA B CA 1
ATOM 5314 C C . ALA B 1 351 ? 8.602 31.344 3.447 1 97 351 ALA B C 1
ATOM 5316 O O . ALA B 1 351 ? 9.828 31.438 3.539 1 97 351 ALA B O 1
ATOM 5317 N N . ASP B 1 352 ? 7.898 30.656 4.262 1 97.62 352 ASP B N 1
ATOM 5318 C CA . ASP B 1 352 ? 8.547 29.797 5.25 1 97.62 352 ASP B CA 1
ATOM 5319 C C . ASP B 1 352 ? 9.43 28.75 4.57 1 97.62 352 ASP B C 1
ATOM 5321 O O . ASP B 1 352 ? 10.555 28.516 5.004 1 97.62 352 ASP B O 1
ATOM 5325 N N . ALA B 1 353 ? 8.891 28.156 3.551 1 97 353 ALA B N 1
ATOM 5326 C CA . ALA B 1 353 ? 9.656 27.156 2.799 1 97 353 ALA B CA 1
ATOM 5327 C C . ALA B 1 353 ? 10.906 27.781 2.186 1 97 353 ALA B C 1
ATOM 5329 O O . ALA B 1 353 ? 11.984 27.188 2.211 1 97 353 ALA B O 1
ATOM 5330 N N . ASP B 1 354 ? 10.805 28.969 1.685 1 95.12 354 ASP B N 1
ATOM 5331 C CA . ASP B 1 354 ? 11.93 29.672 1.085 1 95.12 354 ASP B CA 1
ATOM 5332 C C . ASP B 1 354 ? 13.016 29.953 2.123 1 95.12 354 ASP B C 1
ATOM 5334 O O . ASP B 1 354 ? 14.203 29.844 1.833 1 95.12 354 ASP B O 1
ATOM 5338 N N . ARG B 1 355 ? 12.562 30.391 3.207 1 95.31 355 ARG B N 1
ATOM 5339 C CA . ARG B 1 355 ? 13.523 30.656 4.27 1 95.31 355 ARG B CA 1
ATOM 5340 C C . ARG B 1 355 ? 14.305 29.391 4.629 1 95.31 355 ARG B C 1
ATOM 5342 O O . ARG B 1 355 ? 15.516 29.453 4.848 1 95.31 355 ARG B O 1
ATOM 5349 N N . TRP B 1 356 ? 13.625 28.328 4.746 1 95.81 356 TRP B N 1
ATOM 5350 C CA . TRP B 1 356 ? 14.297 27.062 5.008 1 95.81 356 TRP B CA 1
ATOM 5351 C C . TRP B 1 356 ? 15.312 26.75 3.91 1 95.81 356 TRP B C 1
ATOM 5353 O O . TRP B 1 356 ? 16.453 26.359 4.195 1 95.81 356 TRP B O 1
ATOM 5363 N N . LEU B 1 357 ? 14.906 26.922 2.686 1 93 357 LEU B N 1
ATOM 5364 C CA . LEU B 1 357 ? 15.758 26.609 1.541 1 93 357 LEU B CA 1
ATOM 5365 C C . LEU B 1 357 ? 17.016 27.469 1.546 1 93 357 LEU B C 1
ATOM 5367 O O . LEU B 1 357 ? 18.094 26.984 1.193 1 93 357 LEU B O 1
ATOM 5371 N N . ASP B 1 358 ? 16.922 28.641 1.903 1 90.75 358 ASP B N 1
ATOM 5372 C CA . ASP B 1 358 ? 18.062 29.562 1.977 1 90.75 358 ASP B CA 1
ATOM 5373 C C . ASP B 1 358 ? 19.094 29.078 2.996 1 90.75 358 ASP B C 1
ATOM 5375 O O . ASP B 1 358 ? 20.297 29.266 2.814 1 90.75 358 ASP B O 1
ATOM 5379 N N . THR B 1 359 ? 18.578 28.484 3.963 1 89.38 359 THR B N 1
ATOM 5380 C CA . THR B 1 359 ? 19.453 28.031 5.031 1 89.38 359 THR B CA 1
ATOM 5381 C C . THR B 1 359 ? 20.062 26.656 4.691 1 89.38 359 THR B C 1
ATOM 5383 O O . THR B 1 359 ? 21.203 26.359 5.051 1 89.38 359 THR B O 1
ATOM 5386 N N . ALA B 1 360 ? 19.328 25.859 4.035 1 85.81 360 ALA B N 1
ATOM 5387 C CA . ALA B 1 360 ? 19.719 24.469 3.777 1 85.81 360 ALA B CA 1
ATOM 5388 C C . ALA B 1 360 ? 20.688 24.391 2.602 1 85.81 360 ALA B C 1
ATOM 5390 O O . ALA B 1 360 ? 21.438 23.422 2.48 1 85.81 360 ALA B O 1
ATOM 5391 N N . LEU B 1 361 ? 20.547 25.266 1.696 1 80.25 361 LEU B N 1
ATOM 5392 C CA . LEU B 1 361 ? 21.391 25.25 0.506 1 80.25 361 LEU B CA 1
ATOM 5393 C C . LEU B 1 361 ? 22.547 26.234 0.651 1 80.25 361 LEU B C 1
ATOM 5395 O O . LEU B 1 361 ? 23.641 25.969 0.161 1 80.25 361 LEU B O 1
#